Protein AF-A0A2N2PQG3-F1 (afdb_monomer)

Sequence (450 aa):
YDSWSNRPPNAFVYGLLNIQVPHCAPAGGCTLGCGSPSANASTGILNSGAGPTVAHEIGHNLGRKHAPCSVPDPDPNWPSTTNPGAIIGEVGVNVVAGITYAPTTTFDTMSYCDAWSSPYTYNGMMNRLPGSAPPEMQVVPAQGATAPHLMASGRARDGQIELPRPFWIDKRPEGSHNQPGEGPYSLELQNASGTALFVRRFDSQGPNQGPDHVQDRFREVVPFPSGTVRIVFRYQGKIVRVVPISPHAPTVTVLSPNGGETWDTSGPYTITWQAADADGDPLVARVLYSADGGKTWEPLAVNLQSDHLQVNASDLPGSNNALVQVRVSDGVNTTADVSDAPFRVARKAALVFLLAPAERTHLLPGQSVFLQGLATDPEDGPLSGEALAWSSDVDGPLGEGTDVAVESLTPGPHRITLRATDGDGMVGSASVNIFVGYRVYLPLVLRNYP

Secondary structure (DSSP, 8-state):
----TT--TT--EEEEEETTS--B-TTS-B--EEEETTTTEEEEEESTTHHHHHHHHHHHHTTPPPPSSS-SS--TT--TTTSGGGB-SS-EEETTTTEEE-TTTSBBTTSTT--B--HHHHHHHHHHSS-----------S-S-EEEEEEEEEEEETTEEE--S--EEEEEETTTT-----SSEEEEEE-TT--EEEEEEE-S--S---TTS-TTEEEEEEE--TT--EEEEEETTEEEEEEEPPSSPPEEEEEES-SS-EE-SS-EEEEEEEEE-SS-PPPEEEEEEESSSSSS-EEEEEEE-SSEEEEEGGGS--EEEEEEEEEEESSS-EEEEE-SS-EEE---PPEEEEEESPTTEEE-TT--EEEEEEEEETTTEEE-GGGEEEEETTTEEEEESSEEEES---SEEEEEEEEEE-TTS-EEEEEEEEEES-------------

Solvent-accessible surface area (backbone atoms only — not comparable to full-atom values): 24634 Å² total; per-residue (Å²): 132,89,82,44,88,80,65,56,97,83,59,73,45,71,52,70,40,61,70,86,54,91,47,55,52,99,88,69,59,68,62,62,50,52,42,31,46,92,70,20,28,20,27,9,38,57,56,101,68,25,66,66,44,31,54,25,13,46,35,18,19,30,65,44,58,34,28,53,24,95,53,95,71,45,36,89,80,53,57,52,88,70,21,56,66,16,21,19,53,49,60,43,74,40,82,90,78,75,47,76,39,56,26,83,78,31,21,14,30,45,16,80,63,51,70,40,72,14,62,71,55,47,51,48,32,55,71,59,42,83,71,81,59,73,75,73,67,74,72,65,70,96,78,67,64,66,36,50,23,40,38,44,49,34,35,34,47,100,69,39,66,47,65,94,51,65,28,43,52,44,78,40,60,56,83,51,60,65,66,52,64,54,56,60,30,32,47,27,35,16,30,90,90,64,52,67,79,43,61,35,28,35,41,31,60,43,99,72,68,55,97,82,53,79,65,17,40,33,76,47,61,32,65,49,66,89,68,54,40,30,43,38,32,26,37,78,85,41,81,51,41,75,44,79,42,71,93,56,63,37,48,57,42,54,66,30,68,33,46,72,48,75,42,53,50,54,50,86,44,66,39,33,40,50,71,52,45,88,85,68,52,70,59,34,30,32,37,30,40,14,51,68,63,66,80,53,76,46,79,77,45,73,80,36,80,62,56,62,46,82,45,50,37,66,83,43,44,32,18,80,34,19,36,39,35,46,33,39,20,47,43,45,41,49,33,68,26,56,26,82,35,46,22,30,33,37,68,67,53,23,50,48,45,79,61,28,67,56,73,68,39,76,36,50,68,68,44,61,49,62,37,30,39,49,34,36,27,77,70,76,40,77,57,59,46,86,33,22,40,34,33,31,80,80,76,38,79,60,48,54,33,45,62,35,78,36,68,54,60,74,73,39,78,38,48,39,32,46,38,33,44,45,98,85,69,37,66,13,64,37,74,33,42,33,35,24,45,80,89,78,80,74,78,84,76,79,76,80,74,133

pLDDT: mean 80.76, std 17.23, range [25.73, 98.69]

Mean predicted aligned error: 15.03 Å

Structure (mmCIF, N/CA/C/O backbone):
data_AF-A0A2N2PQG3-F1
#
_entry.id   AF-A0A2N2PQG3-F1
#
loop_
_atom_site.group_PDB
_atom_site.id
_atom_site.type_symbol
_atom_site.label_atom_id
_atom_site.label_alt_id
_atom_site.label_comp_id
_atom_site.label_asym_id
_atom_site.label_entity_id
_atom_site.label_seq_id
_atom_site.pdbx_PDB_ins_code
_atom_site.Cartn_x
_atom_site.Cartn_y
_atom_site.Cartn_z
_atom_site.occupancy
_atom_site.B_iso_or_equiv
_atom_site.auth_seq_id
_atom_site.auth_comp_id
_atom_site.auth_asym_id
_atom_site.auth_atom_id
_atom_site.pdbx_PDB_model_num
ATOM 1 N N . TYR A 1 1 ? -18.777 26.879 -6.345 1.00 33.44 1 TYR A N 1
ATOM 2 C CA . TYR A 1 1 ? -18.291 27.770 -5.276 1.00 33.44 1 TYR A CA 1
ATOM 3 C C . TYR A 1 1 ? -18.043 26.916 -4.053 1.00 33.44 1 TYR A C 1
ATOM 5 O O . TYR A 1 1 ? -18.982 26.318 -3.548 1.00 33.44 1 TYR A O 1
ATOM 13 N N . ASP A 1 2 ? -16.774 26.775 -3.681 1.00 39.38 2 ASP A N 1
ATOM 14 C CA . ASP A 1 2 ? -16.331 26.028 -2.505 1.00 39.38 2 ASP A CA 1
ATOM 15 C C . ASP A 1 2 ? -16.809 26.770 -1.242 1.00 39.38 2 ASP A C 1
ATOM 17 O O . ASP A 1 2 ? -16.426 27.917 -1.021 1.00 39.38 2 ASP A O 1
ATOM 21 N N . SER A 1 3 ? -17.725 26.175 -0.472 1.00 42.53 3 SER A N 1
ATOM 22 C CA . SER A 1 3 ? -18.268 26.759 0.766 1.00 42.53 3 SER A CA 1
ATOM 23 C C . SER A 1 3 ? -17.443 26.386 2.002 1.00 42.53 3 SER A C 1
ATOM 25 O O . SER A 1 3 ? -17.907 26.555 3.130 1.00 42.53 3 SER A O 1
ATOM 27 N N . TRP A 1 4 ? -16.240 25.845 1.804 1.00 49.31 4 TRP A N 1
ATOM 28 C CA . TRP A 1 4 ? -15.358 25.397 2.868 1.00 49.31 4 TRP A CA 1
ATOM 29 C C . TRP A 1 4 ? -14.670 26.575 3.575 1.00 49.31 4 TRP A C 1
ATOM 31 O O . TRP A 1 4 ? -13.565 26.995 3.239 1.00 49.31 4 TRP A O 1
ATOM 41 N N . SER A 1 5 ? -15.332 27.118 4.595 1.00 43.84 5 SER A N 1
ATOM 42 C CA . SER A 1 5 ? -14.904 28.314 5.337 1.00 43.84 5 SER A CA 1
ATOM 43 C C . SER A 1 5 ? -13.644 28.134 6.201 1.00 43.84 5 SER A C 1
ATOM 45 O O . SER A 1 5 ? -13.050 29.133 6.594 1.00 43.84 5 SER A O 1
ATOM 47 N N . ASN A 1 6 ? -13.203 26.893 6.450 1.00 53.38 6 ASN A N 1
ATOM 48 C CA . ASN A 1 6 ? -12.044 26.547 7.294 1.00 53.38 6 ASN A CA 1
ATOM 49 C C . ASN A 1 6 ? -11.042 25.622 6.586 1.00 53.38 6 ASN A C 1
ATOM 51 O O . ASN A 1 6 ? -10.449 24.726 7.190 1.00 53.38 6 ASN A O 1
ATOM 55 N N . ARG A 1 7 ? -10.881 25.807 5.280 1.00 53.28 7 ARG A N 1
ATOM 56 C CA . ARG A 1 7 ? -9.956 25.026 4.471 1.00 53.28 7 ARG A CA 1
ATOM 57 C C . ARG A 1 7 ? -8.498 25.198 4.932 1.00 53.28 7 ARG A C 1
ATOM 59 O O . ARG A 1 7 ? -8.000 26.325 4.915 1.00 53.28 7 ARG A O 1
ATOM 66 N N . PRO A 1 8 ? -7.775 24.112 5.280 1.00 58.66 8 PRO A N 1
ATOM 67 C CA . PRO A 1 8 ? -6.342 24.187 5.531 1.00 58.66 8 PRO A CA 1
ATOM 68 C C . PRO A 1 8 ? -5.613 24.764 4.303 1.00 58.66 8 PRO A C 1
ATOM 70 O O . PRO A 1 8 ? -5.932 24.360 3.182 1.00 58.66 8 PRO A O 1
ATOM 73 N N . PRO A 1 9 ? -4.599 25.635 4.474 1.00 55.62 9 PRO A N 1
ATOM 74 C CA . PRO A 1 9 ? -3.929 26.321 3.360 1.00 55.62 9 PRO A CA 1
ATOM 75 C C . PRO A 1 9 ? -3.352 25.392 2.273 1.00 55.62 9 PRO A C 1
ATOM 77 O O . PRO A 1 9 ? -3.207 25.800 1.123 1.00 55.62 9 PRO A O 1
ATOM 80 N N . ASN A 1 10 ? -3.071 24.131 2.623 1.00 64.88 10 ASN A N 1
ATOM 81 C CA . ASN A 1 10 ? -2.474 23.116 1.747 1.00 64.88 10 ASN A CA 1
ATOM 82 C C . ASN A 1 10 ? -3.424 21.954 1.407 1.00 64.88 10 ASN A C 1
ATOM 84 O O . ASN A 1 10 ? -2.975 20.923 0.911 1.00 64.88 10 ASN A O 1
ATOM 88 N N . ALA A 1 11 ? -4.720 22.069 1.707 1.00 64.62 11 ALA A N 1
ATOM 89 C CA . ALA A 1 11 ? -5.675 21.025 1.358 1.00 64.62 11 ALA A CA 1
ATOM 90 C C . ALA A 1 11 ? -5.975 21.044 -0.145 1.00 64.62 11 ALA A C 1
ATOM 92 O O . ALA A 1 11 ? -6.129 22.125 -0.721 1.00 64.62 11 ALA A O 1
ATOM 93 N N . PHE A 1 12 ? -6.130 19.861 -0.743 1.00 73.88 12 PHE A N 1
ATOM 94 C CA . PHE A 1 12 ? -6.612 19.641 -2.109 1.00 73.88 12 PHE A CA 1
ATOM 95 C C . PHE A 1 12 ? -7.944 18.890 -2.060 1.00 73.88 12 PHE A C 1
ATOM 97 O O . PHE A 1 12 ? -8.078 17.920 -1.316 1.00 73.88 12 PHE A O 1
ATOM 104 N N . VAL A 1 13 ? -8.925 19.331 -2.846 1.00 70.56 13 VAL A N 1
ATOM 105 C CA . VAL A 1 13 ? -10.275 18.747 -2.901 1.00 70.56 13 VAL A CA 1
ATOM 106 C C . VAL A 1 13 ? -10.521 18.209 -4.294 1.00 70.56 13 VAL A C 1
ATOM 108 O O . VAL A 1 13 ? -10.354 18.923 -5.275 1.00 70.56 13 VAL A O 1
ATOM 111 N N . TYR A 1 14 ? -10.940 16.960 -4.403 1.00 77.31 14 TYR A N 1
ATOM 112 C CA . TYR A 1 14 ? -11.394 16.383 -5.661 1.00 77.31 14 TYR A CA 1
ATOM 113 C C . TYR A 1 14 ? -12.663 15.573 -5.414 1.00 77.31 14 TYR A C 1
ATOM 115 O O . TYR A 1 14 ? -12.855 15.029 -4.324 1.00 77.31 14 TYR A O 1
ATOM 123 N N . GLY A 1 15 ? -13.554 15.511 -6.398 1.00 65.62 15 GLY A N 1
ATOM 124 C CA . GLY A 1 15 ? -14.842 14.849 -6.217 1.00 65.62 15 GLY A CA 1
ATOM 125 C C . GLY A 1 15 ? -15.585 14.566 -7.513 1.00 65.62 15 GLY A C 1
ATOM 126 O O . GLY A 1 15 ? -15.191 15.003 -8.591 1.00 65.62 15 GLY A O 1
ATOM 127 N N . LEU A 1 16 ? -16.689 13.836 -7.397 1.00 68.38 16 LEU A N 1
ATOM 128 C CA . LEU A 1 16 ? -17.549 13.457 -8.513 1.00 68.38 16 LEU A CA 1
ATOM 129 C C . LEU A 1 16 ? -18.920 14.135 -8.370 1.00 68.38 16 LEU A C 1
ATOM 131 O O . LEU A 1 16 ? -19.563 13.980 -7.336 1.00 68.38 16 LEU A O 1
ATOM 135 N N . LEU A 1 17 ? -19.376 14.852 -9.399 1.00 61.16 17 LEU A N 1
ATOM 136 C CA . LEU A 1 17 ? -20.702 15.476 -9.465 1.00 61.16 17 LEU A CA 1
ATOM 137 C C . LEU A 1 17 ? -21.733 14.508 -10.046 1.00 61.16 17 LEU A C 1
ATOM 139 O O . LEU A 1 17 ? -21.500 13.874 -11.070 1.00 61.16 17 LEU A O 1
ATOM 143 N N . ASN A 1 18 ? -22.914 14.423 -9.439 1.00 62.19 18 ASN A N 1
ATOM 144 C CA . ASN A 1 18 ? -24.020 13.638 -9.990 1.00 62.19 18 ASN A CA 1
ATOM 145 C C . ASN A 1 18 ? -24.462 14.204 -11.358 1.00 62.19 18 ASN A C 1
ATOM 147 O O . ASN A 1 18 ? -24.644 15.411 -11.499 1.00 62.19 18 ASN A O 1
ATOM 151 N N . ILE A 1 19 ? -24.700 13.335 -12.348 1.00 61.09 19 ILE A N 1
ATOM 152 C CA . ILE A 1 19 ? -25.157 13.710 -13.700 1.00 61.09 19 ILE A CA 1
ATOM 153 C C . ILE A 1 19 ? -26.480 14.498 -13.723 1.00 61.09 19 ILE A C 1
ATOM 155 O O . ILE A 1 19 ? -26.778 15.189 -14.695 1.00 61.09 19 ILE A O 1
ATOM 159 N N . GLN A 1 20 ? -27.271 14.417 -12.650 1.00 60.69 20 GLN A N 1
ATOM 160 C CA . GLN A 1 20 ? -28.513 15.175 -12.474 1.00 60.69 20 GLN A CA 1
ATOM 161 C C . GLN A 1 20 ? -28.288 16.648 -12.094 1.00 60.69 20 GLN A C 1
ATOM 163 O O . GLN A 1 20 ? -29.236 17.433 -12.124 1.00 60.69 20 GLN A O 1
ATOM 168 N N . VAL A 1 21 ? -27.059 17.043 -11.743 1.00 60.69 21 VAL A N 1
ATOM 169 C CA . VAL A 1 21 ? -26.709 18.447 -11.498 1.00 60.69 21 VAL A CA 1
ATOM 170 C C . VAL A 1 21 ? -26.675 19.185 -12.842 1.00 60.69 21 VAL A C 1
ATOM 172 O O . VAL A 1 21 ? -25.997 18.720 -13.762 1.00 60.69 21 VAL A O 1
ATOM 175 N N . PRO A 1 22 ? -27.375 20.326 -12.996 1.00 60.97 22 PRO A N 1
ATOM 176 C CA . PRO A 1 22 ? -27.310 21.125 -14.215 1.00 60.97 22 PRO A CA 1
ATOM 177 C C . PRO A 1 22 ? -25.872 21.581 -14.489 1.00 60.97 22 PRO A C 1
ATOM 179 O O . PRO A 1 22 ? -25.323 22.412 -13.773 1.00 60.97 22 PRO A O 1
ATOM 182 N N . HIS A 1 23 ? -25.265 21.018 -15.530 1.00 60.03 23 HIS A N 1
ATOM 183 C CA . HIS A 1 23 ? -23.869 21.245 -15.926 1.00 60.03 23 HIS A CA 1
ATOM 184 C C . HIS A 1 23 ? -23.759 21.750 -17.371 1.00 60.03 23 HIS A C 1
ATOM 186 O O . HIS A 1 23 ? -22.666 21.875 -17.917 1.00 60.03 23 HIS A O 1
ATOM 192 N N . CYS A 1 24 ? -24.905 22.039 -17.991 1.00 57.28 24 CYS A N 1
ATOM 193 C CA . CYS A 1 24 ? -25.011 22.582 -19.333 1.00 57.28 24 CYS A CA 1
ATOM 194 C C . CYS A 1 24 ? -25.535 24.015 -19.267 1.00 57.28 24 CYS A C 1
ATOM 196 O O . CYS A 1 24 ? -26.550 24.283 -18.619 1.00 57.28 24 CYS A O 1
ATOM 198 N N . ALA A 1 25 ? -24.859 24.939 -19.947 1.00 53.06 25 ALA A N 1
ATOM 199 C CA . ALA A 1 25 ? -25.333 26.311 -20.058 1.00 53.06 25 ALA A CA 1
ATOM 200 C C . ALA A 1 25 ? -26.521 26.397 -21.046 1.00 53.06 25 ALA A C 1
ATOM 202 O O . ALA A 1 25 ? -26.503 25.716 -22.075 1.00 53.06 25 ALA A O 1
ATOM 203 N N . PRO A 1 26 ? -27.518 27.280 -20.818 1.00 44.78 26 PRO A N 1
ATOM 204 C CA . PRO A 1 26 ? -28.668 27.454 -21.718 1.00 44.78 26 PRO A CA 1
ATOM 205 C C . PRO A 1 26 ? -28.309 27.849 -23.162 1.00 44.78 26 PRO A C 1
ATOM 207 O O . PRO A 1 26 ? -29.132 27.689 -24.057 1.00 44.78 26 PRO A O 1
ATOM 210 N N . ALA A 1 27 ? -27.096 28.366 -23.390 1.00 45.19 27 ALA A N 1
ATOM 211 C CA . ALA A 1 27 ? -26.601 28.839 -24.685 1.00 45.19 27 ALA A CA 1
ATOM 212 C C . ALA A 1 27 ? -25.479 27.965 -25.291 1.00 45.19 27 ALA A C 1
ATOM 214 O O . ALA A 1 27 ? -24.811 28.398 -26.226 1.00 45.19 27 ALA A O 1
ATOM 215 N N . GLY A 1 28 ? -25.309 26.727 -24.810 1.00 47.72 28 GLY A N 1
ATOM 216 C CA . GLY A 1 28 ? -24.488 25.706 -25.468 1.00 47.72 28 GLY A CA 1
ATOM 217 C C . GLY A 1 28 ? -23.206 25.343 -24.717 1.00 47.72 28 GLY A C 1
ATOM 218 O O . GLY A 1 28 ? -22.368 26.194 -24.439 1.00 47.72 28 GLY A O 1
ATOM 219 N N . GLY A 1 29 ? -23.067 24.045 -24.438 1.00 54.94 29 GLY A N 1
ATOM 220 C CA . GLY A 1 29 ? -21.903 23.421 -23.808 1.00 54.94 29 GLY A CA 1
ATOM 221 C C . GLY A 1 29 ? -22.239 22.800 -22.454 1.00 54.94 29 GLY A C 1
ATOM 222 O O . GLY A 1 29 ? -22.771 23.478 -21.576 1.00 54.94 29 GLY A O 1
ATOM 223 N N . CYS A 1 30 ? -21.936 21.509 -22.305 1.00 58.53 30 CYS A N 1
ATOM 224 C CA . CYS A 1 30 ? -21.989 20.775 -21.043 1.00 58.53 30 CYS A CA 1
ATOM 225 C C . CYS A 1 30 ? -20.559 20.596 -20.523 1.00 58.53 30 CYS A C 1
ATOM 227 O O . CYS A 1 30 ? -19.713 20.059 -21.235 1.00 58.53 30 CYS A O 1
ATOM 229 N N . THR A 1 31 ? -20.283 21.050 -19.304 1.00 61.00 31 THR A N 1
ATOM 230 C CA . THR A 1 31 ? -18.969 20.923 -18.666 1.00 61.00 31 THR A CA 1
ATOM 231 C C . THR A 1 31 ? -18.864 19.552 -18.002 1.00 61.00 31 THR A C 1
ATOM 233 O O . THR A 1 31 ? -19.620 19.268 -17.079 1.00 61.00 31 THR A O 1
ATOM 236 N N . LEU A 1 32 ? -17.955 18.692 -18.478 1.00 68.00 32 LEU A N 1
ATOM 237 C CA . LEU A 1 32 ? -17.770 17.324 -17.962 1.00 68.00 32 LEU A CA 1
ATOM 238 C C . LEU A 1 32 ? -16.935 17.268 -16.672 1.00 68.00 32 LEU A C 1
ATOM 240 O O . LEU A 1 32 ? -17.039 16.302 -15.916 1.00 68.00 32 LEU A O 1
ATOM 244 N N . GLY A 1 33 ? -16.149 18.311 -16.412 1.00 70.25 33 GLY A N 1
ATOM 245 C CA . GLY A 1 33 ? -15.312 18.470 -15.234 1.00 70.25 33 GLY A CA 1
ATOM 246 C C . GLY A 1 33 ? -14.785 19.900 -15.103 1.00 70.25 33 GLY A C 1
ATOM 247 O O . GLY A 1 33 ? -14.917 20.704 -16.024 1.00 70.25 33 GLY A O 1
ATOM 248 N N . CYS A 1 34 ? -14.293 20.252 -13.918 1.00 68.00 34 CYS A N 1
ATOM 249 C CA . CYS A 1 34 ? -13.652 21.533 -13.654 1.00 68.00 34 CYS A CA 1
ATOM 250 C C . CYS A 1 34 ? -12.648 21.411 -12.506 1.00 68.00 34 CYS A C 1
ATOM 252 O O . CYS A 1 34 ? -13.004 20.977 -11.409 1.00 68.00 34 CYS A O 1
ATOM 254 N N . GLY A 1 35 ? -11.429 21.891 -12.724 1.00 69.94 35 GLY A N 1
ATOM 255 C CA . GLY A 1 35 ? -10.359 21.968 -11.745 1.00 69.94 35 GLY A CA 1
ATOM 256 C C . GLY A 1 35 ? -9.758 23.364 -11.672 1.00 69.94 35 GLY A C 1
ATOM 257 O O . GLY A 1 35 ? -9.657 24.085 -12.661 1.00 69.94 35 GLY A O 1
ATOM 258 N N . SER A 1 36 ? -9.389 23.779 -10.466 1.00 69.19 36 SER A N 1
ATOM 259 C CA . SER A 1 36 ? -8.828 25.093 -10.190 1.00 69.19 36 SER A CA 1
ATOM 260 C C . SER A 1 36 ? -7.666 24.979 -9.205 1.00 69.19 36 SER A C 1
ATOM 262 O O . SER A 1 36 ? -7.881 24.582 -8.055 1.00 69.19 36 SER A O 1
ATOM 264 N N . PRO A 1 37 ? -6.450 25.384 -9.611 1.00 64.81 37 PRO A N 1
ATOM 265 C CA . PRO A 1 37 ? -5.281 25.364 -8.739 1.00 64.81 37 PRO A CA 1
ATOM 266 C C . PRO A 1 37 ? -5.290 26.481 -7.696 1.00 64.81 37 PRO A C 1
ATOM 268 O O . PRO A 1 37 ? -4.716 26.323 -6.625 1.00 64.81 37 PRO A O 1
ATOM 271 N N . SER A 1 38 ? -5.947 27.613 -7.969 1.00 65.12 38 SER A N 1
ATOM 272 C CA . SER A 1 38 ? -6.108 28.690 -6.981 1.00 65.12 38 SER A CA 1
ATOM 273 C C . SER A 1 38 ? -7.117 28.320 -5.900 1.00 65.12 38 SER A C 1
ATOM 275 O O . SER A 1 38 ? -6.987 28.746 -4.755 1.00 65.12 38 SER A O 1
ATOM 277 N N . ALA A 1 39 ? -8.098 27.494 -6.259 1.00 63.19 39 ALA A N 1
ATOM 278 C CA . ALA A 1 39 ? -9.032 26.917 -5.316 1.00 63.19 39 ALA A CA 1
ATOM 279 C C . ALA A 1 39 ? -8.552 25.569 -4.774 1.00 63.19 39 ALA A C 1
ATOM 281 O O . ALA A 1 39 ? -9.274 25.006 -3.969 1.00 63.19 39 ALA A O 1
ATOM 282 N N . ASN A 1 40 ? -7.414 25.009 -5.217 1.00 69.50 40 ASN A N 1
ATOM 283 C CA . ASN A 1 40 ? -7.002 23.626 -4.934 1.00 69.50 40 ASN A CA 1
ATOM 284 C C . ASN A 1 40 ? -8.200 22.637 -5.015 1.00 69.50 40 ASN A C 1
ATOM 286 O O . ASN A 1 40 ? -8.341 21.724 -4.197 1.00 69.50 40 ASN A O 1
ATOM 290 N N . ALA A 1 41 ? -9.123 22.826 -5.953 1.00 72.44 41 ALA A N 1
ATOM 291 C CA . ALA A 1 41 ? -10.358 22.052 -6.021 1.00 72.44 41 ALA A CA 1
ATOM 292 C C . ALA A 1 41 ? -10.580 21.519 -7.430 1.00 72.44 41 ALA A C 1
ATOM 294 O O . ALA A 1 41 ? -10.287 22.208 -8.399 1.00 72.44 41 ALA A O 1
ATOM 295 N N . SER A 1 42 ? -11.125 20.314 -7.547 1.00 77.94 42 SER A N 1
ATOM 296 C CA . SER A 1 42 ? -11.494 19.710 -8.826 1.00 77.94 42 SER A CA 1
ATOM 297 C C . SER A 1 42 ? -12.721 18.842 -8.731 1.00 77.94 42 SER A C 1
ATOM 299 O O . SER A 1 42 ? -13.055 18.318 -7.669 1.00 77.94 42 SER A O 1
ATOM 301 N N . THR A 1 43 ? -13.389 18.662 -9.859 1.00 69.56 43 THR A N 1
ATOM 302 C CA . THR A 1 43 ? -14.495 17.730 -9.944 1.00 69.56 43 THR A CA 1
ATOM 303 C C . THR A 1 43 ? -14.757 17.245 -11.359 1.00 69.56 43 THR A C 1
ATOM 305 O O . THR A 1 43 ? -14.538 17.998 -12.294 1.00 69.56 43 THR A O 1
ATOM 308 N N . GLY A 1 44 ? -15.262 16.021 -11.517 1.00 73.62 44 GLY A N 1
ATOM 309 C CA . GLY A 1 44 ? -15.775 15.490 -12.787 1.00 73.62 44 GLY A CA 1
ATOM 310 C C . GLY A 1 44 ? -17.179 14.907 -12.628 1.00 73.62 44 GLY A C 1
ATOM 311 O O . GLY A 1 44 ? -17.603 14.614 -11.515 1.00 73.62 44 GLY A O 1
ATOM 312 N N . ILE A 1 45 ? -17.928 14.731 -13.713 1.00 67.12 45 ILE A N 1
ATOM 313 C CA . ILE A 1 45 ? -19.275 14.140 -13.662 1.00 67.12 45 ILE A CA 1
ATOM 314 C C . ILE A 1 45 ? -19.200 12.623 -13.468 1.00 67.12 45 ILE A C 1
ATOM 316 O O . ILE A 1 45 ? -18.481 11.923 -14.172 1.00 67.12 45 ILE A O 1
ATOM 320 N N . LEU A 1 46 ? -20.018 12.099 -12.559 1.00 66.75 46 LEU A N 1
ATOM 321 C CA . LEU A 1 46 ? -20.213 10.678 -12.298 1.00 66.75 46 LEU A CA 1
ATOM 322 C C . LEU A 1 46 ? -20.991 10.007 -13.442 1.00 66.75 46 LEU A C 1
ATOM 324 O O . LEU A 1 46 ? -22.223 9.994 -13.460 1.00 66.75 46 LEU A O 1
ATOM 328 N N . ASN A 1 47 ? -20.260 9.428 -14.392 1.00 62.91 47 ASN A N 1
ATOM 329 C CA . ASN A 1 47 ? -20.764 8.596 -15.485 1.00 62.91 47 ASN A CA 1
ATOM 330 C C . ASN A 1 47 ? -19.757 7.471 -15.831 1.00 62.91 47 ASN A C 1
ATOM 332 O O . ASN A 1 47 ? -18.704 7.351 -15.205 1.00 62.91 47 ASN A O 1
ATOM 336 N N . SER A 1 48 ? -20.059 6.632 -16.828 1.00 44.34 48 SER A N 1
ATOM 337 C CA . SER A 1 48 ? -19.201 5.501 -17.232 1.00 44.34 48 SER A CA 1
ATOM 338 C C . SER A 1 48 ? -17.838 5.899 -17.825 1.00 44.34 48 SER A C 1
ATOM 340 O O . SER A 1 48 ? -16.994 5.030 -18.015 1.00 44.34 48 SER A O 1
ATOM 342 N N . GLY A 1 49 ? -17.614 7.183 -18.114 1.00 58.69 49 GLY A N 1
ATOM 343 C CA . GLY A 1 49 ? -16.351 7.757 -18.587 1.00 58.69 49 GLY A CA 1
ATOM 344 C C . GLY A 1 49 ? -15.694 8.711 -17.583 1.00 58.69 49 GLY A C 1
ATOM 345 O O . GLY A 1 49 ? -14.787 9.444 -17.957 1.00 58.69 49 GLY A O 1
ATOM 346 N N . ALA A 1 50 ? -16.133 8.722 -16.318 1.00 60.75 50 ALA A N 1
ATOM 347 C CA . ALA A 1 50 ? -15.702 9.710 -15.326 1.00 60.75 50 ALA A CA 1
ATOM 348 C C . ALA A 1 50 ? -14.216 9.625 -14.948 1.00 60.75 50 ALA A C 1
ATOM 350 O O . ALA A 1 50 ? -13.650 10.614 -14.499 1.00 60.75 50 ALA A O 1
ATOM 351 N N . GLY A 1 51 ? -13.592 8.451 -15.090 1.00 66.38 51 GLY A N 1
ATOM 352 C CA . GLY A 1 51 ? -12.213 8.206 -14.651 1.00 66.38 51 GLY A CA 1
ATOM 353 C C . GLY A 1 51 ? -11.194 9.157 -15.294 1.00 66.38 51 GLY A C 1
ATOM 354 O O . GLY A 1 51 ? -10.567 9.921 -14.561 1.00 66.38 51 GLY A O 1
ATOM 355 N N . PRO A 1 52 ? -11.054 9.154 -16.635 1.00 73.38 52 PRO A N 1
ATOM 356 C CA . PRO A 1 52 ? -10.155 10.062 -17.350 1.00 73.38 52 PRO A CA 1
ATOM 357 C C . PRO A 1 52 ? -10.436 11.540 -17.064 1.00 73.38 52 PRO A C 1
ATOM 359 O O . PRO A 1 52 ? -9.519 12.279 -16.729 1.00 73.38 52 PRO A O 1
ATOM 362 N N . THR A 1 53 ? -11.708 11.952 -17.084 1.00 75.94 53 THR A N 1
ATOM 363 C CA . THR A 1 53 ? -12.087 13.341 -16.796 1.00 75.94 53 THR A CA 1
ATOM 364 C C . THR A 1 53 ? -11.719 13.743 -15.371 1.00 75.94 53 THR A C 1
ATOM 366 O O . THR A 1 53 ? -11.106 14.776 -15.169 1.00 75.94 53 THR A O 1
ATOM 369 N N . VAL A 1 54 ? -12.007 12.932 -14.351 1.00 79.19 54 VAL A N 1
ATOM 370 C CA . VAL A 1 54 ? -11.602 13.269 -12.974 1.00 79.19 54 VAL A CA 1
ATOM 371 C C . VAL A 1 54 ? -10.087 13.325 -12.824 1.00 79.19 54 VAL A C 1
ATOM 373 O O . VAL A 1 54 ? -9.591 14.199 -12.116 1.00 79.19 54 VAL A O 1
ATOM 376 N N . ALA A 1 55 ? -9.349 12.426 -13.476 1.00 82.38 55 ALA A N 1
ATOM 377 C CA . ALA A 1 55 ? -7.890 12.457 -13.458 1.00 82.38 55 ALA A CA 1
ATOM 378 C C . ALA A 1 55 ? -7.342 13.762 -14.071 1.00 82.38 55 ALA A C 1
ATOM 380 O O . ALA A 1 55 ? -6.457 14.380 -13.479 1.00 82.38 55 ALA A O 1
ATOM 381 N N . HIS A 1 56 ? -7.929 14.218 -15.182 1.00 85.19 56 HIS A N 1
ATOM 382 C CA . HIS A 1 56 ? -7.636 15.504 -15.822 1.00 85.19 56 HIS A CA 1
ATOM 383 C C . HIS A 1 56 ? -7.870 16.676 -14.861 1.00 85.19 56 HIS A C 1
ATOM 385 O O . HIS A 1 56 ? -6.993 17.504 -14.613 1.00 85.19 56 HIS A O 1
ATOM 391 N N . GLU A 1 57 ? -9.031 16.714 -14.211 1.00 85.56 57 GLU A N 1
ATOM 392 C CA . GLU A 1 57 ? -9.364 17.816 -13.307 1.00 85.56 57 GLU A CA 1
ATOM 393 C C . GLU A 1 57 ? -8.515 17.802 -12.028 1.00 85.56 57 GLU A C 1
ATOM 395 O O . GLU A 1 57 ? -8.157 18.864 -11.509 1.00 85.56 57 GLU A O 1
ATOM 400 N N . ILE A 1 58 ? -8.120 16.622 -11.534 1.00 87.38 58 ILE A N 1
ATOM 401 C CA . ILE A 1 58 ? -7.145 16.494 -10.440 1.00 87.38 58 ILE A CA 1
ATOM 402 C C . ILE A 1 58 ? -5.800 17.109 -10.837 1.00 87.38 58 ILE A C 1
ATOM 404 O O . ILE A 1 58 ? -5.157 17.751 -10.004 1.00 87.38 58 ILE A O 1
ATOM 408 N N . GLY A 1 59 ? -5.374 16.990 -12.092 1.00 87.88 59 GLY A N 1
ATOM 409 C CA . GLY A 1 59 ? -4.172 17.681 -12.535 1.00 87.88 59 GLY A CA 1
ATOM 410 C C . GLY A 1 59 ? -4.327 19.203 -12.481 1.00 87.88 59 GLY A C 1
ATOM 411 O O . GLY A 1 59 ? -3.449 19.878 -11.942 1.00 87.88 59 GLY A O 1
ATOM 412 N N . HIS A 1 60 ? -5.464 19.767 -12.898 1.00 83.12 60 HIS A N 1
ATOM 413 C CA . HIS A 1 60 ? -5.728 21.203 -12.718 1.00 83.12 60 HIS A CA 1
ATOM 414 C C . HIS A 1 60 ? -5.708 21.639 -11.255 1.00 83.12 60 HIS A C 1
ATOM 416 O O . HIS A 1 60 ? -5.123 22.667 -10.917 1.00 83.12 60 HIS A O 1
ATOM 422 N N . ASN A 1 61 ? -6.298 20.840 -10.373 1.00 85.88 61 ASN A N 1
ATOM 423 C CA . ASN A 1 61 ? -6.249 21.049 -8.931 1.00 85.88 61 ASN A CA 1
ATOM 424 C C . ASN A 1 61 ? -4.807 21.093 -8.398 1.00 85.88 61 ASN A C 1
ATOM 426 O O . ASN A 1 61 ? -4.435 21.976 -7.623 1.00 85.88 61 ASN A O 1
ATOM 430 N N . LEU A 1 62 ? -3.968 20.188 -8.889 1.00 86.81 62 LEU A N 1
ATOM 431 C CA . LEU A 1 62 ? -2.556 20.078 -8.544 1.00 86.81 62 LEU A CA 1
ATOM 432 C C . LEU A 1 62 ? -1.655 20.988 -9.398 1.00 86.81 62 LEU A C 1
ATOM 434 O O . LEU A 1 62 ? -0.460 20.739 -9.537 1.00 86.81 62 LEU A O 1
ATOM 438 N N . GLY A 1 63 ? -2.188 22.095 -9.923 1.00 83.81 63 GLY A N 1
ATOM 439 C CA . GLY A 1 63 ? -1.365 23.143 -10.531 1.00 83.81 63 GLY A CA 1
ATOM 440 C C . GLY A 1 63 ? -1.006 22.923 -11.994 1.00 83.81 63 GLY A C 1
ATOM 441 O O . GLY A 1 63 ? -0.192 23.679 -12.523 1.00 83.81 63 GLY A O 1
ATOM 442 N N . ARG A 1 64 ? -1.576 21.917 -12.662 1.00 90.19 64 ARG A N 1
ATOM 443 C CA . ARG A 1 64 ? -1.302 21.644 -14.075 1.00 90.19 64 ARG A CA 1
ATOM 444 C C . ARG A 1 64 ? -2.216 22.471 -14.973 1.00 90.19 64 ARG A C 1
ATOM 446 O O . ARG A 1 64 ? -3.385 22.689 -14.666 1.00 90.19 64 ARG A O 1
ATOM 453 N N . LYS A 1 65 ? -1.687 22.952 -16.092 1.00 87.56 65 LYS A N 1
ATOM 454 C CA . LYS A 1 65 ? -2.479 23.561 -17.168 1.00 87.56 65 LYS A CA 1
ATOM 455 C C . LYS A 1 65 ? -2.622 22.564 -18.315 1.00 87.56 65 LYS A C 1
ATOM 457 O O . LYS A 1 65 ? -1.956 21.532 -18.321 1.00 87.56 65 LYS A O 1
ATOM 462 N N . HIS A 1 66 ? -3.502 22.878 -19.260 1.00 90.31 66 HIS A N 1
ATOM 463 C CA . HIS A 1 66 ? -3.803 21.979 -20.362 1.00 90.31 66 HIS A CA 1
ATOM 464 C C . HIS A 1 66 ? -2.576 21.696 -21.229 1.00 90.31 66 HIS A C 1
ATOM 466 O O . HIS A 1 66 ? -1.902 22.615 -21.685 1.00 90.31 66 HIS A O 1
ATOM 472 N N . ALA A 1 67 ? -2.316 20.436 -21.528 1.00 91.12 67 ALA A N 1
ATOM 473 C CA . ALA A 1 67 ? -1.328 20.062 -22.522 1.00 91.12 67 ALA A CA 1
ATOM 474 C C . ALA A 1 67 ? -1.850 20.388 -23.945 1.00 91.12 67 ALA A C 1
ATOM 476 O O . ALA A 1 67 ? -3.056 20.299 -24.189 1.00 91.12 67 ALA A O 1
ATOM 477 N N . PRO A 1 68 ? -0.987 20.764 -24.910 1.00 89.31 68 PRO A N 1
ATOM 478 C CA . PRO A 1 68 ? -1.367 21.335 -26.207 1.00 89.31 68 PRO A CA 1
ATOM 479 C C . PRO A 1 68 ? -1.907 20.308 -27.224 1.00 89.31 68 PRO A C 1
ATOM 481 O O . PRO A 1 68 ? -1.330 20.130 -28.296 1.00 89.31 68 PRO A O 1
ATOM 484 N N . CYS A 1 69 ? -3.031 19.651 -26.919 1.00 88.25 69 CYS A N 1
ATOM 485 C CA . CYS A 1 69 ? -3.812 18.858 -27.876 1.00 88.25 69 CYS A CA 1
ATOM 486 C C . CYS A 1 69 ? -5.285 19.243 -27.791 1.00 88.25 69 CYS A C 1
ATOM 488 O O . CYS A 1 69 ? -5.946 18.995 -26.785 1.00 88.25 69 CYS A O 1
ATOM 490 N N . SER A 1 70 ? -5.779 19.863 -28.867 1.00 82.88 70 SER A N 1
ATOM 491 C CA . SER A 1 70 ? -7.174 20.301 -29.026 1.00 82.88 70 SER A CA 1
ATOM 492 C C . SER A 1 70 ? -7.686 21.261 -27.942 1.00 82.88 70 SER A C 1
ATOM 494 O O . SER A 1 70 ? -8.891 21.358 -27.727 1.00 82.88 70 SER A O 1
ATOM 496 N N . VAL A 1 71 ? -6.788 22.001 -27.288 1.00 78.62 71 VAL A N 1
ATOM 497 C CA . VAL A 1 71 ? -7.112 22.945 -26.206 1.00 78.62 71 VAL A CA 1
ATOM 498 C C . VAL A 1 71 ? -6.939 24.398 -26.673 1.00 78.62 71 VAL A C 1
ATOM 500 O O . VAL A 1 71 ? -6.019 24.680 -27.443 1.00 78.62 71 VAL A O 1
ATOM 503 N N . PRO A 1 72 ? -7.798 25.334 -26.231 1.00 71.31 72 PRO A N 1
ATOM 504 C CA . PRO A 1 72 ? -7.732 26.738 -26.646 1.00 71.31 72 PRO A CA 1
ATOM 505 C C . PRO A 1 72 ? -6.595 27.526 -25.975 1.00 71.31 72 PRO A C 1
ATOM 507 O O . PRO A 1 72 ? -6.009 28.389 -26.619 1.00 71.31 72 PRO A O 1
ATOM 510 N N . ASP A 1 73 ? -6.255 27.198 -24.724 1.00 77.94 73 ASP A N 1
ATOM 511 C CA . ASP A 1 73 ? -5.214 27.865 -23.928 1.00 77.94 73 ASP A CA 1
ATOM 512 C C . ASP A 1 73 ? -4.257 26.822 -23.315 1.00 77.94 73 ASP A C 1
ATOM 514 O O . ASP A 1 73 ? -4.453 26.390 -22.171 1.00 77.94 73 ASP A O 1
ATOM 518 N N . PRO A 1 74 ? -3.245 26.358 -24.071 1.00 86.69 74 PRO A N 1
ATOM 519 C CA . PRO A 1 74 ? -2.286 25.375 -23.577 1.00 86.69 74 PRO A CA 1
ATOM 520 C C . PRO A 1 74 ? -1.334 25.952 -22.517 1.00 86.69 74 PRO A C 1
ATOM 522 O O . PRO A 1 74 ? -1.089 27.159 -22.455 1.00 86.69 74 PRO A O 1
ATOM 525 N N . ASP A 1 75 ? -0.756 25.076 -21.693 1.00 87.25 75 ASP A N 1
ATOM 526 C CA . ASP A 1 75 ? 0.272 25.406 -20.712 1.00 87.25 75 ASP A CA 1
ATOM 527 C C . ASP A 1 75 ? 1.470 26.052 -21.430 1.00 87.25 75 ASP A C 1
ATOM 529 O O . ASP A 1 75 ? 2.136 25.384 -22.224 1.00 87.25 75 ASP A O 1
ATOM 533 N N . PRO A 1 76 ? 1.786 27.333 -21.164 1.00 84.31 76 PRO A N 1
ATOM 534 C CA . PRO A 1 76 ? 2.921 27.997 -21.800 1.00 84.31 76 PRO A CA 1
ATOM 535 C C . PRO A 1 76 ? 4.265 27.385 -21.392 1.00 84.31 76 PRO A C 1
ATOM 537 O O . PRO A 1 76 ? 5.257 27.585 -22.086 1.00 84.31 76 PRO A O 1
ATOM 540 N N . ASN A 1 77 ? 4.301 26.646 -20.278 1.00 85.44 77 ASN A N 1
ATOM 541 C CA . ASN A 1 77 ? 5.481 25.929 -19.811 1.00 85.44 77 ASN A CA 1
ATOM 542 C C . ASN A 1 77 ? 5.495 24.469 -20.274 1.00 85.44 77 ASN A C 1
ATOM 544 O O . ASN A 1 77 ? 6.378 23.721 -19.847 1.00 85.44 77 ASN A O 1
ATOM 548 N N . TRP A 1 78 ? 4.521 24.044 -21.092 1.00 86.62 78 TRP A N 1
ATOM 549 C CA . TRP A 1 78 ? 4.510 22.699 -21.644 1.00 86.62 78 TRP A CA 1
ATOM 550 C C . TRP A 1 78 ? 5.829 22.444 -22.376 1.00 86.62 78 TRP A C 1
ATOM 552 O O . TRP A 1 78 ? 6.228 23.272 -23.207 1.00 86.62 78 TRP A O 1
ATOM 562 N N . PRO A 1 79 ? 6.510 21.316 -22.119 1.00 83.38 79 PRO A N 1
ATOM 563 C CA . PRO A 1 79 ? 7.801 21.036 -22.717 1.00 83.38 79 PRO A CA 1
ATOM 564 C C . PRO A 1 79 ? 7.596 20.563 -24.160 1.00 83.38 79 PRO A C 1
ATOM 566 O O . PRO A 1 79 ? 7.791 19.405 -24.502 1.00 83.38 79 PRO A O 1
ATOM 569 N N . SER A 1 80 ? 7.168 21.476 -25.030 1.00 81.69 80 SER A N 1
ATOM 570 C CA . SER A 1 80 ? 6.805 21.211 -26.429 1.00 81.69 80 SER A CA 1
ATOM 571 C C . SER A 1 80 ? 7.934 20.585 -27.248 1.00 81.69 80 SER A C 1
ATOM 573 O O . SER A 1 80 ? 7.663 19.922 -28.245 1.00 81.69 80 SER A O 1
ATOM 575 N N . THR A 1 81 ? 9.180 20.744 -26.802 1.00 73.00 81 THR A N 1
ATOM 576 C CA . THR A 1 81 ? 10.363 20.112 -27.383 1.00 73.00 81 THR A CA 1
ATOM 577 C C . THR A 1 81 ? 10.415 18.602 -27.129 1.00 73.00 81 THR A C 1
ATOM 579 O O . THR A 1 81 ? 10.750 17.855 -28.042 1.00 73.00 81 THR A O 1
ATOM 582 N N . THR A 1 82 ? 10.083 18.142 -25.918 1.00 61.28 82 THR A N 1
ATOM 583 C CA . THR A 1 82 ? 10.105 16.713 -25.534 1.00 61.28 82 THR A CA 1
ATOM 584 C C . THR A 1 82 ? 8.733 16.052 -25.655 1.00 61.28 82 THR A C 1
ATOM 586 O O . THR A 1 82 ? 8.634 14.843 -25.834 1.00 61.28 82 THR A O 1
ATOM 589 N N . ASN A 1 83 ? 7.665 16.848 -25.619 1.00 82.62 83 ASN A N 1
ATOM 590 C CA . ASN A 1 83 ? 6.280 16.396 -25.605 1.00 82.62 83 ASN A CA 1
ATOM 591 C C . ASN A 1 83 ? 5.422 17.109 -26.682 1.00 82.62 83 ASN A C 1
ATOM 593 O O . ASN A 1 83 ? 4.377 17.682 -26.362 1.00 82.62 83 ASN A O 1
ATOM 597 N N . PRO A 1 84 ? 5.823 17.156 -27.965 1.00 85.69 84 PRO A N 1
ATOM 598 C CA . PRO A 1 84 ? 5.071 17.865 -29.004 1.00 85.69 84 PRO A CA 1
ATOM 599 C C . PRO A 1 84 ? 3.606 17.411 -29.090 1.00 85.69 84 PRO A C 1
ATOM 601 O O . PRO A 1 84 ? 3.309 16.222 -29.092 1.00 85.69 84 PRO A O 1
ATOM 604 N N . GLY A 1 85 ? 2.669 18.361 -29.176 1.00 83.06 85 GLY A N 1
ATOM 605 C CA . GLY A 1 85 ? 1.245 18.038 -29.344 1.00 83.06 85 GLY A CA 1
ATOM 606 C C . GLY A 1 85 ? 0.617 17.282 -28.166 1.00 83.06 85 GLY A C 1
ATOM 607 O O . GLY A 1 85 ? -0.290 16.487 -28.380 1.00 83.06 85 GLY A O 1
ATOM 608 N N . ALA A 1 86 ? 1.104 17.516 -26.942 1.00 89.44 86 ALA A N 1
ATOM 609 C CA . ALA A 1 86 ? 0.630 16.907 -25.695 1.00 89.44 86 ALA A CA 1
ATOM 610 C C . ALA A 1 86 ? 0.915 15.414 -25.503 1.00 89.44 86 ALA A C 1
ATOM 612 O O . ALA A 1 86 ? 0.285 14.791 -24.656 1.00 89.44 86 ALA A O 1
ATOM 613 N N . ILE A 1 87 ? 1.833 14.815 -26.253 1.00 87.56 87 ILE A N 1
ATOM 614 C CA . ILE A 1 87 ? 2.212 13.418 -26.005 1.00 87.56 87 ILE A CA 1
ATOM 615 C C . ILE A 1 87 ? 2.893 13.261 -24.638 1.00 87.56 87 ILE A C 1
ATOM 617 O O . ILE A 1 87 ? 3.457 14.219 -24.104 1.00 87.56 87 ILE A O 1
ATOM 621 N N . ILE A 1 88 ? 2.871 12.062 -24.061 1.00 81.62 88 ILE A N 1
ATOM 622 C CA . ILE A 1 88 ? 3.403 11.842 -22.709 1.00 81.62 88 ILE A CA 1
ATOM 623 C C . ILE A 1 88 ? 4.935 11.888 -22.611 1.00 81.62 88 ILE A C 1
ATOM 625 O O . ILE A 1 88 ? 5.448 12.097 -21.518 1.00 81.62 88 ILE A O 1
ATOM 629 N N . GLY A 1 89 ? 5.673 11.772 -23.718 1.00 72.69 89 GLY A N 1
ATOM 630 C CA . GLY A 1 89 ? 7.131 11.985 -23.775 1.00 72.69 89 GLY A CA 1
ATOM 631 C C . GLY A 1 89 ? 7.984 10.876 -23.141 1.00 72.69 89 GLY A C 1
ATOM 632 O O . GLY A 1 89 ? 9.124 10.682 -23.544 1.00 72.69 89 GLY A O 1
ATOM 633 N N . GLU A 1 90 ? 7.413 10.085 -22.234 1.00 68.12 90 GLU A N 1
ATOM 634 C CA . GLU A 1 90 ? 7.979 8.860 -21.654 1.00 68.12 90 GLU A CA 1
ATOM 635 C C . GLU A 1 90 ? 6.876 7.801 -21.537 1.00 68.12 90 GLU A C 1
ATOM 637 O O . GLU A 1 90 ? 5.691 8.131 -21.561 1.00 68.12 90 GLU A O 1
ATOM 642 N N . VAL A 1 91 ? 7.222 6.515 -21.460 1.00 63.31 91 VAL A N 1
ATOM 643 C CA . VAL A 1 91 ? 6.202 5.453 -21.456 1.00 63.31 91 VAL A CA 1
ATOM 644 C C . VAL A 1 91 ? 5.496 5.363 -20.115 1.00 63.31 91 VAL A C 1
ATOM 646 O O . VAL A 1 91 ? 6.116 5.302 -19.057 1.00 63.31 91 VAL A O 1
ATOM 649 N N . GLY A 1 92 ? 4.171 5.265 -20.179 1.00 67.81 92 GLY A N 1
ATOM 650 C CA . GLY A 1 92 ? 3.344 4.952 -19.023 1.00 67.81 92 GLY A CA 1
ATOM 651 C C . GLY A 1 92 ? 3.289 3.456 -18.742 1.00 67.81 92 GLY A C 1
ATOM 652 O O . GLY A 1 92 ? 3.143 2.669 -19.674 1.00 67.81 92 GLY A O 1
ATOM 653 N N . VAL A 1 93 ? 3.341 3.052 -17.472 1.00 66.12 93 VAL A N 1
ATOM 654 C CA . VAL A 1 93 ? 3.197 1.647 -17.059 1.00 66.12 93 VAL A CA 1
ATOM 655 C C . VAL A 1 93 ? 2.055 1.519 -16.057 1.00 66.12 93 VAL A C 1
ATOM 657 O O . VAL A 1 93 ? 2.094 2.092 -14.971 1.00 66.12 93 VAL A O 1
ATOM 660 N N . ASN A 1 94 ? 1.040 0.728 -16.401 1.00 67.06 94 ASN A N 1
ATOM 661 C CA . ASN A 1 94 ? 0.017 0.289 -15.460 1.00 67.06 94 ASN A CA 1
ATOM 662 C C . ASN A 1 94 ? 0.403 -1.086 -14.906 1.00 67.06 94 ASN A C 1
ATOM 664 O O . ASN A 1 94 ? 0.135 -2.111 -15.532 1.00 67.06 94 ASN A O 1
ATOM 668 N N . VAL A 1 95 ? 1.009 -1.098 -13.719 1.00 48.12 95 VAL A N 1
ATOM 669 C CA . VAL A 1 95 ? 1.504 -2.317 -13.054 1.00 48.12 95 VAL A CA 1
ATOM 670 C C . VAL A 1 95 ? 0.392 -3.276 -12.619 1.00 48.12 95 VAL A C 1
ATOM 672 O O . VAL A 1 95 ? 0.619 -4.476 -12.553 1.00 48.12 95 VAL A O 1
ATOM 675 N N . VAL A 1 96 ? -0.823 -2.772 -12.381 1.00 43.34 96 VAL A N 1
ATOM 676 C CA . VAL A 1 96 ? -1.981 -3.597 -11.994 1.00 43.34 96 VAL A CA 1
ATOM 677 C C . VAL A 1 96 ? -2.565 -4.321 -13.207 1.00 43.34 96 VAL A C 1
ATOM 679 O O . VAL A 1 96 ? -2.996 -5.465 -13.105 1.00 43.34 96 VAL A O 1
ATOM 682 N N . ALA A 1 97 ? -2.584 -3.655 -14.363 1.00 50.84 97 ALA A N 1
ATOM 683 C CA . ALA A 1 97 ? -3.134 -4.211 -15.598 1.00 50.84 97 ALA A CA 1
ATOM 684 C C . ALA A 1 97 ? -2.082 -4.881 -16.499 1.00 50.84 97 ALA A C 1
ATOM 686 O O . ALA A 1 97 ? -2.455 -5.545 -17.463 1.00 50.84 97 A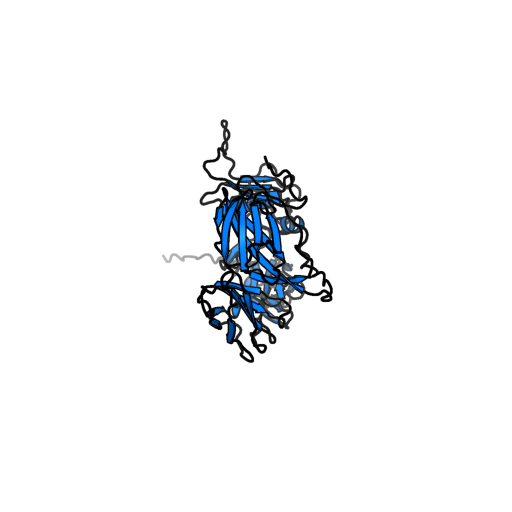LA A O 1
ATOM 687 N N . GLY A 1 98 ? -0.787 -4.683 -16.232 1.00 49.19 98 GLY A N 1
ATOM 688 C CA . GLY A 1 98 ? 0.303 -5.148 -17.094 1.00 49.19 98 GLY A CA 1
ATOM 689 C C . GLY A 1 98 ? 0.323 -4.483 -18.478 1.00 49.19 98 GLY A C 1
ATOM 690 O O . GLY A 1 98 ? 0.732 -5.111 -19.450 1.00 49.19 98 GLY A O 1
ATOM 691 N N . ILE A 1 99 ? -0.157 -3.238 -18.591 1.00 67.06 99 ILE A N 1
ATOM 692 C CA . ILE A 1 99 ? -0.280 -2.496 -19.861 1.00 67.06 99 ILE A CA 1
ATOM 693 C C . ILE A 1 99 ? 0.719 -1.335 -19.892 1.00 67.06 99 ILE A C 1
ATOM 695 O O . ILE A 1 99 ? 0.891 -0.641 -18.889 1.00 67.06 99 ILE A O 1
ATOM 699 N N . THR A 1 100 ? 1.330 -1.091 -21.054 1.00 55.31 100 THR A N 1
ATOM 700 C CA . THR A 1 100 ? 2.196 0.066 -21.317 1.00 55.31 100 THR A CA 1
ATOM 701 C C . THR A 1 100 ? 1.550 1.064 -22.284 1.00 55.31 100 THR A C 1
ATOM 703 O O . THR A 1 100 ? 0.742 0.693 -23.137 1.00 55.31 100 THR A O 1
ATOM 706 N N . TYR A 1 101 ? 1.915 2.340 -22.159 1.00 75.94 101 TYR A N 1
ATOM 707 C CA . TYR A 1 101 ? 1.402 3.455 -22.957 1.00 75.94 101 TYR A CA 1
ATOM 708 C C . TYR A 1 101 ? 2.532 4.111 -23.748 1.00 75.94 101 TYR A C 1
ATOM 710 O O . TYR A 1 101 ? 3.503 4.591 -23.170 1.00 75.94 101 TYR A O 1
ATOM 718 N N . ALA A 1 102 ? 2.414 4.139 -25.076 1.00 67.94 102 ALA A N 1
ATOM 719 C CA . ALA A 1 102 ? 3.476 4.607 -25.964 1.00 67.94 102 ALA A CA 1
ATOM 720 C C . ALA A 1 102 ? 3.764 6.116 -25.801 1.00 67.94 102 ALA A C 1
ATOM 722 O O . ALA A 1 102 ? 2.822 6.912 -25.802 1.00 67.94 102 ALA A O 1
ATOM 723 N N . PRO A 1 103 ? 5.039 6.546 -25.771 1.00 65.38 103 PRO A N 1
ATOM 724 C CA . PRO A 1 103 ? 5.416 7.890 -25.337 1.00 65.38 103 PRO A CA 1
ATOM 725 C C . PRO A 1 103 ? 5.083 8.976 -26.369 1.00 65.38 103 PRO A C 1
ATOM 727 O O . PRO A 1 103 ? 4.905 10.144 -26.032 1.00 65.38 103 PRO A O 1
ATOM 730 N N . THR A 1 104 ? 4.984 8.575 -27.640 1.00 70.75 104 THR A N 1
ATOM 731 C CA . THR A 1 104 ? 4.819 9.443 -28.815 1.00 70.75 104 THR A CA 1
ATOM 732 C C . THR A 1 104 ? 3.424 9.434 -29.421 1.00 70.75 104 THR A C 1
ATOM 734 O O . THR A 1 104 ? 3.155 10.184 -30.354 1.00 70.75 104 THR A O 1
ATOM 737 N N . THR A 1 105 ? 2.543 8.566 -28.930 1.00 79.50 105 THR A N 1
ATOM 738 C CA . THR A 1 105 ? 1.172 8.416 -29.450 1.00 79.50 105 THR A CA 1
ATOM 739 C C . THR A 1 105 ? 0.118 8.418 -28.354 1.00 79.50 105 THR A C 1
ATOM 741 O O . THR A 1 105 ? -1.059 8.601 -28.650 1.00 79.50 105 THR A O 1
ATOM 744 N N . THR A 1 106 ? 0.528 8.265 -27.094 1.00 84.56 106 THR A N 1
ATOM 745 C CA . THR A 1 106 ? -0.346 8.476 -25.944 1.00 84.56 106 THR A CA 1
ATOM 746 C C . THR A 1 106 ? -0.296 9.941 -25.557 1.00 84.56 106 THR A C 1
ATOM 748 O O . THR A 1 106 ? 0.786 10.510 -25.397 1.00 84.56 106 THR A O 1
ATOM 751 N N . PHE A 1 107 ? -1.469 10.540 -25.400 1.00 92.56 107 PHE A N 1
ATOM 752 C CA . PHE A 1 107 ? -1.601 11.921 -24.976 1.00 92.56 107 PHE A CA 1
ATOM 753 C C . PHE A 1 107 ? -1.677 12.039 -23.459 1.00 92.56 107 PHE A C 1
ATOM 755 O O . PHE A 1 107 ? -2.161 11.146 -22.757 1.00 92.56 107 PHE A O 1
ATOM 762 N N . ASP A 1 108 ? -1.193 13.171 -22.973 1.00 93.06 108 ASP A N 1
ATOM 763 C CA . ASP A 1 108 ? -1.212 13.529 -21.573 1.00 93.06 108 ASP A CA 1
ATOM 764 C C . ASP A 1 108 ? -2.642 13.650 -21.044 1.00 93.06 108 ASP A C 1
ATOM 766 O O . ASP A 1 108 ? -3.522 14.174 -21.731 1.00 93.06 108 ASP A O 1
ATOM 770 N N . THR A 1 109 ? -2.843 13.212 -19.802 1.00 91.31 109 THR A N 1
ATOM 771 C CA . THR A 1 109 ? -4.081 13.363 -19.020 1.00 91.31 109 THR A CA 1
ATOM 772 C C . THR A 1 109 ? -4.504 14.824 -18.829 1.00 91.31 109 THR A C 1
ATOM 774 O O . THR A 1 109 ? -5.589 15.061 -18.335 1.00 91.31 109 THR A O 1
ATOM 777 N N . MET A 1 110 ? -3.679 15.823 -19.158 1.00 91.62 110 MET A N 1
ATOM 778 C CA . MET A 1 110 ? -4.074 17.240 -19.177 1.00 91.62 110 MET A CA 1
ATOM 779 C C . MET A 1 110 ? -4.444 17.741 -20.573 1.00 91.62 110 MET A C 1
ATOM 781 O O . MET A 1 110 ? -4.569 18.944 -20.787 1.00 91.62 110 MET A O 1
ATOM 785 N N . SER A 1 111 ? -4.581 16.865 -21.559 1.00 88.50 111 SER A N 1
ATOM 786 C CA . SER A 1 111 ? -4.936 17.223 -22.933 1.00 88.50 111 SER A CA 1
ATOM 787 C C . SER A 1 111 ? -6.376 16.822 -23.238 1.00 88.50 111 SER A C 1
ATOM 789 O O . SER A 1 111 ? -6.868 15.883 -22.649 1.00 88.50 111 SER A O 1
ATOM 791 N N . TYR A 1 112 ? -7.066 17.393 -24.226 1.00 82.25 112 TYR A N 1
ATOM 792 C CA . TYR A 1 112 ? -8.393 16.851 -24.604 1.00 82.25 112 TYR A CA 1
ATOM 793 C C . TYR A 1 112 ? -8.326 15.563 -25.439 1.00 82.25 112 TYR A C 1
ATOM 795 O O . TYR A 1 112 ? -9.329 15.089 -25.969 1.00 82.25 112 TYR A O 1
ATOM 803 N N . CYS A 1 113 ? -7.128 15.004 -25.563 1.00 81.75 113 CYS A N 1
ATOM 804 C CA . CYS A 1 113 ? -6.827 13.750 -26.232 1.00 81.75 113 CYS A CA 1
ATOM 805 C C . CYS A 1 113 ? -6.548 12.623 -25.197 1.00 81.75 113 CYS A C 1
ATOM 807 O O . CYS A 1 113 ? -6.236 11.505 -25.604 1.00 81.75 113 CYS A O 1
ATOM 809 N N . ASP A 1 114 ? -6.669 12.955 -23.895 1.00 69.38 114 ASP A N 1
ATOM 810 C CA . ASP A 1 114 ? -6.594 12.182 -22.638 1.00 69.38 114 ASP A CA 1
ATOM 811 C C . ASP A 1 114 ? -6.331 10.675 -22.733 1.00 69.38 114 ASP A C 1
ATOM 813 O O . ASP A 1 114 ? -7.194 9.900 -23.155 1.00 69.38 114 ASP A O 1
ATOM 817 N N . ALA A 1 115 ? -5.185 10.233 -22.202 1.00 75.75 115 ALA A N 1
ATOM 818 C CA . ALA A 1 115 ? -4.902 8.804 -22.076 1.00 75.75 115 ALA A CA 1
ATOM 819 C C . ALA A 1 115 ? -4.020 8.410 -20.875 1.00 75.75 115 ALA A C 1
ATOM 821 O O . ALA A 1 115 ? -4.307 7.398 -20.233 1.00 75.75 115 ALA A O 1
ATOM 822 N N . TRP A 1 116 ? -2.960 9.162 -20.556 1.00 88.50 116 TRP A N 1
ATOM 823 C CA . TRP A 1 116 ? -2.040 8.822 -19.459 1.00 88.50 116 TRP A CA 1
ATOM 824 C C . TRP A 1 116 ? -1.297 10.044 -18.910 1.00 88.50 116 TRP A C 1
ATOM 826 O O . TRP A 1 116 ? -1.082 11.014 -19.624 1.00 88.50 116 TRP A O 1
ATOM 836 N N . SER A 1 117 ? -0.861 10.019 -17.649 1.00 89.81 117 SER A N 1
ATOM 837 C CA . SER A 1 117 ? -0.117 11.142 -17.063 1.00 89.81 117 SER A CA 1
ATOM 838 C C . SER A 1 117 ? 1.342 11.132 -17.524 1.00 89.81 117 SER A C 1
ATOM 840 O O . SER A 1 117 ? 2.089 10.218 -17.178 1.00 89.81 117 SER A O 1
ATOM 842 N N . SER A 1 118 ? 1.768 12.158 -18.265 1.00 89.56 118 SER A N 1
ATOM 843 C CA . SER A 1 118 ? 3.184 12.377 -18.581 1.00 89.56 118 SER A CA 1
ATOM 844 C C . SER A 1 118 ? 4.003 12.606 -17.310 1.00 89.56 118 SER A C 1
ATOM 846 O O . SER A 1 118 ? 3.457 13.060 -16.302 1.00 89.56 118 SER A O 1
ATOM 848 N N . PRO A 1 119 ? 5.326 12.403 -17.355 1.00 81.06 119 PRO A N 1
ATOM 849 C CA . PRO A 1 119 ? 6.240 12.786 -16.280 1.00 81.06 119 PRO A CA 1
ATOM 850 C C . PRO A 1 119 ? 6.172 14.277 -15.961 1.00 81.06 119 PRO A C 1
ATOM 852 O O . PRO A 1 119 ? 6.203 14.659 -14.796 1.00 81.06 119 PRO A O 1
ATOM 855 N N . TYR A 1 120 ? 6.024 15.139 -16.971 1.00 85.31 120 TYR A N 1
ATOM 856 C CA . TYR A 1 120 ? 5.858 16.581 -16.768 1.00 85.31 120 TYR A CA 1
ATOM 857 C C . TYR A 1 120 ? 4.604 16.889 -15.939 1.00 85.31 120 TYR A C 1
ATOM 859 O O . TYR A 1 120 ? 4.644 17.675 -14.986 1.00 85.31 120 TYR A O 1
ATOM 867 N N . THR A 1 121 ? 3.497 16.222 -16.260 1.00 90.06 121 THR A N 1
ATOM 868 C CA . THR A 1 121 ? 2.246 16.314 -15.509 1.00 90.06 121 THR A CA 1
ATOM 869 C C . THR A 1 121 ? 2.384 15.689 -14.123 1.00 90.06 121 THR A C 1
ATOM 871 O O . THR A 1 121 ? 2.095 16.361 -13.138 1.00 90.06 121 THR A O 1
ATOM 874 N N . TYR A 1 122 ? 2.904 14.468 -14.009 1.00 86.12 122 TYR A N 1
ATOM 875 C CA . TYR A 1 122 ? 3.120 13.751 -12.750 1.00 86.12 122 TYR A CA 1
ATOM 876 C C . TYR A 1 122 ? 4.027 14.515 -11.782 1.00 86.12 122 TYR A C 1
ATOM 878 O O . TYR A 1 122 ? 3.621 14.797 -10.658 1.00 86.12 122 TYR A O 1
ATOM 886 N N . ASN A 1 123 ? 5.214 14.928 -12.220 1.00 80.25 123 ASN A N 1
ATOM 887 C CA . ASN A 1 123 ? 6.160 15.677 -11.396 1.00 80.25 123 ASN A CA 1
ATOM 888 C C . ASN A 1 123 ? 5.601 17.048 -11.023 1.00 80.25 123 ASN A C 1
ATOM 890 O O . ASN A 1 123 ? 5.739 17.477 -9.882 1.00 80.25 123 ASN A O 1
ATOM 894 N N . GLY A 1 124 ? 4.913 17.725 -11.947 1.00 81.00 124 GLY A N 1
ATOM 895 C CA . GLY A 1 124 ? 4.213 18.969 -11.638 1.00 81.00 124 GLY A CA 1
ATOM 896 C C . GLY A 1 124 ? 3.164 18.791 -10.536 1.00 81.00 124 GLY A C 1
ATOM 897 O O . GLY A 1 124 ? 3.074 19.630 -9.642 1.00 81.00 124 GLY A O 1
ATOM 898 N N . MET A 1 125 ? 2.417 17.684 -10.572 1.00 86.25 125 MET A N 1
ATOM 899 C CA . MET A 1 125 ? 1.428 17.345 -9.548 1.00 86.25 125 MET A CA 1
ATOM 900 C C . MET A 1 125 ? 2.095 16.994 -8.213 1.00 86.25 125 MET A C 1
ATOM 902 O O . MET A 1 125 ? 1.695 17.518 -7.175 1.00 86.25 125 MET A O 1
ATOM 906 N N . MET A 1 126 ? 3.138 16.160 -8.225 1.00 78.88 126 MET A N 1
ATOM 907 C CA . MET A 1 126 ? 3.848 15.731 -7.015 1.00 78.88 126 MET A CA 1
ATOM 908 C C . MET A 1 126 ? 4.605 16.876 -6.338 1.00 78.88 126 MET A C 1
ATOM 910 O O . MET A 1 126 ? 4.571 16.989 -5.118 1.00 78.88 126 MET A O 1
ATOM 914 N N . ASN A 1 127 ? 5.193 17.789 -7.112 1.00 75.12 127 ASN A N 1
ATOM 915 C CA . ASN A 1 127 ? 5.847 18.994 -6.590 1.00 75.12 127 ASN A CA 1
ATOM 916 C C . ASN A 1 127 ? 4.853 19.993 -5.980 1.00 75.12 127 ASN A C 1
ATOM 918 O O . ASN A 1 127 ? 5.240 20.849 -5.184 1.00 75.12 127 ASN A O 1
ATOM 922 N N . ARG A 1 128 ? 3.575 19.926 -6.378 1.00 74.38 128 ARG A N 1
ATOM 923 C CA . ARG A 1 128 ? 2.515 20.778 -5.832 1.00 74.38 128 ARG A CA 1
ATOM 924 C C . ARG A 1 128 ? 1.974 20.246 -4.507 1.00 74.38 128 ARG A C 1
ATOM 926 O O . ARG A 1 128 ? 1.507 21.050 -3.691 1.00 74.38 128 ARG A O 1
ATOM 933 N N . LEU A 1 129 ? 2.034 18.931 -4.302 1.00 68.62 129 LEU A N 1
ATOM 934 C CA . LEU A 1 129 ? 1.720 18.301 -3.027 1.00 68.62 129 LEU A CA 1
ATOM 935 C C . LEU A 1 129 ? 2.790 18.696 -1.991 1.00 68.62 129 LEU A C 1
ATOM 937 O O . LEU A 1 129 ? 3.971 18.766 -2.329 1.00 68.62 129 LEU A O 1
ATOM 941 N N . PRO A 1 130 ? 2.412 19.000 -0.734 1.00 56.28 130 PRO A N 1
ATOM 942 C CA . PRO A 1 130 ? 3.386 19.262 0.321 1.00 56.28 130 PRO A CA 1
ATOM 943 C C . PRO A 1 130 ? 4.329 18.061 0.408 1.00 56.28 130 PRO A C 1
ATOM 945 O O . PRO A 1 130 ? 3.860 16.942 0.603 1.00 56.28 130 PRO A O 1
ATOM 948 N N . GLY A 1 131 ? 5.622 18.313 0.179 1.00 46.66 131 GLY A N 1
ATOM 949 C CA . GLY A 1 131 ? 6.607 17.294 -0.158 1.00 46.66 131 GLY A CA 1
ATOM 950 C C . GLY A 1 131 ? 6.471 16.025 0.670 1.00 46.66 131 GLY A C 1
ATOM 951 O O . GLY A 1 131 ? 6.657 16.039 1.885 1.00 46.66 131 GLY A O 1
ATOM 952 N N . SER A 1 132 ? 6.232 14.913 -0.019 1.00 37.62 132 SER A N 1
ATOM 953 C CA . SER A 1 132 ? 6.715 13.618 0.424 1.00 37.62 132 SER A CA 1
ATOM 954 C C . SER A 1 132 ? 8.239 13.622 0.288 1.00 37.62 132 SER A C 1
ATOM 956 O O . SER A 1 132 ? 8.814 12.913 -0.534 1.00 37.62 132 SER A O 1
ATOM 958 N N . ALA A 1 133 ? 8.919 14.373 1.159 1.00 31.67 133 ALA A N 1
ATOM 959 C CA . ALA A 1 133 ? 10.016 13.690 1.814 1.00 31.67 133 ALA A CA 1
ATOM 960 C C . ALA A 1 133 ? 9.393 12.368 2.313 1.00 31.67 133 ALA A C 1
ATOM 962 O O . ALA A 1 133 ? 8.285 12.432 2.876 1.00 31.67 133 ALA A O 1
ATOM 963 N N . PRO A 1 134 ? 10.017 11.181 2.118 1.00 32.22 134 PRO A N 1
ATOM 964 C CA . PRO A 1 134 ? 9.694 10.083 3.030 1.00 32.22 134 PRO A CA 1
ATOM 965 C C . PRO A 1 134 ? 9.688 10.746 4.396 1.00 32.22 134 PRO A C 1
ATOM 967 O O . PRO A 1 134 ? 10.572 11.593 4.586 1.00 32.22 134 PRO A O 1
ATOM 970 N N . PRO A 1 135 ? 8.673 10.544 5.261 1.00 29.47 135 PRO A N 1
ATOM 971 C CA . PRO A 1 135 ? 8.731 11.181 6.553 1.00 29.47 135 PRO A CA 1
ATOM 972 C C . PRO A 1 135 ? 10.154 10.917 7.020 1.00 29.47 135 PRO A C 1
ATOM 974 O O . PRO A 1 135 ? 10.557 9.764 7.189 1.00 29.47 135 PRO A O 1
ATOM 977 N N . GLU A 1 136 ? 10.940 11.988 7.173 1.00 28.88 136 GLU A N 1
ATOM 978 C CA . GLU A 1 136 ? 11.819 12.016 8.301 1.00 28.88 136 GLU A CA 1
ATOM 979 C C . GLU A 1 136 ? 10.786 11.715 9.367 1.00 28.88 136 GLU A C 1
ATOM 981 O O . GLU A 1 136 ? 9.920 12.539 9.688 1.00 28.88 136 GLU A O 1
ATOM 986 N N . MET A 1 137 ? 10.731 10.438 9.767 1.00 26.97 137 MET A N 1
ATOM 987 C CA . MET A 1 137 ? 10.305 10.117 11.089 1.00 26.97 137 MET A CA 1
ATOM 988 C C . MET A 1 137 ? 11.099 11.161 11.835 1.00 26.97 137 MET A C 1
ATOM 990 O O . MET A 1 137 ? 12.326 11.081 11.922 1.00 26.97 137 MET A O 1
ATOM 994 N N . GLN A 1 138 ? 10.404 12.198 12.304 1.00 25.73 138 GLN A N 1
ATOM 995 C CA . GLN A 1 138 ? 10.763 12.705 13.587 1.00 25.73 138 GLN A CA 1
ATOM 996 C C . GLN A 1 138 ? 10.802 11.419 14.382 1.00 25.73 138 GLN A C 1
ATOM 998 O O . GLN A 1 138 ? 9.773 10.848 14.749 1.00 25.73 138 GLN A O 1
ATOM 1003 N N . VAL A 1 139 ? 12.016 10.899 14.530 1.00 28.52 139 VAL A N 1
ATOM 1004 C CA . VAL A 1 139 ? 12.402 10.109 15.657 1.00 28.52 139 VAL A CA 1
ATOM 1005 C C . VAL A 1 139 ? 12.170 11.114 16.768 1.00 28.52 139 VAL A C 1
ATOM 1007 O O . VAL A 1 139 ? 13.073 11.813 17.208 1.00 28.52 139 VAL A O 1
ATOM 1010 N N . VAL A 1 140 ? 10.893 11.279 17.133 1.00 33.09 140 VAL A N 1
ATOM 1011 C CA . VAL A 1 140 ? 10.506 11.650 18.466 1.00 33.09 140 VAL A CA 1
ATOM 1012 C C . VAL A 1 140 ? 11.229 10.570 19.235 1.00 33.09 140 VAL A C 1
ATOM 1014 O O . VAL A 1 140 ? 10.910 9.391 19.033 1.00 33.09 140 VAL A O 1
ATOM 1017 N N . PRO A 1 141 ? 12.299 10.918 19.963 1.00 32.44 141 PRO A N 1
ATOM 1018 C CA . PRO A 1 141 ? 13.060 9.919 20.674 1.00 32.44 141 PRO A CA 1
ATOM 1019 C C . PRO A 1 141 ? 12.046 9.084 21.444 1.00 32.44 141 PRO A C 1
ATOM 1021 O O . PRO A 1 141 ? 11.168 9.641 22.109 1.00 32.44 141 PRO A O 1
ATOM 1024 N N . ALA A 1 142 ? 12.103 7.763 21.287 1.00 42.44 142 ALA A N 1
ATOM 1025 C CA . ALA A 1 142 ? 11.312 6.841 22.082 1.00 42.44 142 ALA A CA 1
ATOM 1026 C C . ALA A 1 142 ? 11.792 6.958 23.536 1.00 42.44 142 ALA A C 1
ATOM 1028 O O . ALA A 1 142 ? 12.625 6.188 23.999 1.00 42.44 142 ALA A O 1
ATOM 1029 N N . GLN A 1 143 ? 11.354 8.009 24.222 1.00 45.94 143 GLN A N 1
ATOM 1030 C CA . GLN A 1 143 ? 11.719 8.330 25.600 1.00 45.94 143 GLN A CA 1
ATOM 1031 C C . GLN A 1 143 ? 10.521 8.849 26.408 1.00 45.94 143 GLN A C 1
ATOM 1033 O O . GLN A 1 143 ? 10.676 9.207 27.571 1.00 45.94 143 GLN A O 1
ATOM 1038 N N . GLY A 1 144 ? 9.316 8.860 25.827 1.00 62.53 144 GLY A N 1
ATOM 1039 C CA . GLY A 1 144 ? 8.072 9.132 26.547 1.00 62.53 144 GLY A CA 1
ATOM 1040 C C . GLY A 1 144 ? 7.336 7.845 26.918 1.00 62.53 144 GLY A C 1
ATOM 1041 O O . GLY A 1 144 ? 7.356 6.873 26.161 1.00 62.53 144 GLY A O 1
ATOM 1042 N N . ALA A 1 145 ? 6.650 7.847 28.063 1.00 82.88 145 ALA A N 1
ATOM 1043 C CA . ALA A 1 145 ? 5.672 6.814 28.383 1.00 82.88 145 ALA A CA 1
ATOM 1044 C C . ALA A 1 145 ? 4.595 6.737 27.281 1.00 82.88 145 ALA A C 1
ATOM 1046 O O . ALA A 1 145 ? 4.239 7.746 26.662 1.00 82.88 145 ALA A O 1
ATOM 1047 N N . THR A 1 146 ? 4.090 5.532 27.009 1.00 88.31 146 THR A N 1
ATOM 1048 C CA . THR A 1 146 ? 2.992 5.317 26.056 1.00 88.31 146 THR A CA 1
ATOM 1049 C C . THR A 1 146 ? 1.743 4.851 26.786 1.00 88.31 146 THR A C 1
ATOM 1051 O O . THR A 1 146 ? 1.825 4.125 27.775 1.00 88.31 146 THR A O 1
ATOM 1054 N N . ALA A 1 147 ? 0.583 5.251 26.275 1.00 92.25 147 ALA A N 1
ATOM 1055 C CA . ALA A 1 147 ? -0.723 4.919 26.826 1.00 92.25 147 ALA A CA 1
ATOM 1056 C C . ALA A 1 147 ? -1.651 4.360 25.730 1.00 92.25 147 ALA A C 1
ATOM 1058 O O . ALA A 1 147 ? -1.486 4.706 24.550 1.00 92.25 147 ALA A O 1
ATOM 1059 N N . PRO A 1 148 ? -2.628 3.504 26.083 1.00 95.38 148 PRO A N 1
ATOM 1060 C CA . PRO A 1 148 ? -3.601 2.982 25.130 1.00 95.38 148 PRO A CA 1
ATOM 1061 C C . PRO A 1 148 ? -4.490 4.103 24.579 1.00 95.38 148 PRO A C 1
ATOM 1063 O O . PRO A 1 148 ? -4.959 4.974 25.313 1.00 95.38 148 PRO A O 1
ATOM 1066 N N . HIS A 1 149 ? -4.721 4.067 23.272 1.00 93.50 149 HIS A N 1
ATOM 1067 C CA . HIS A 1 149 ? -5.592 4.977 22.545 1.00 93.50 149 HIS A CA 1
ATOM 1068 C C . HIS A 1 149 ? -6.564 4.186 21.684 1.00 93.50 149 HIS A C 1
ATOM 1070 O O . HIS A 1 149 ? -6.154 3.316 20.919 1.00 93.50 149 HIS A O 1
ATOM 1076 N N . LEU A 1 150 ? -7.841 4.534 21.777 1.00 95.31 150 LEU A N 1
ATOM 1077 C CA . LEU A 1 150 ? -8.901 3.991 20.949 1.00 95.31 150 LEU A CA 1
ATOM 1078 C C . LEU A 1 150 ? -8.917 4.722 19.604 1.00 95.31 150 LEU A C 1
ATOM 1080 O O . LEU A 1 150 ? -9.034 5.948 19.551 1.00 95.31 150 LEU A O 1
ATOM 1084 N N . MET A 1 151 ? -8.854 3.962 18.518 1.00 88.62 151 MET A N 1
ATOM 1085 C CA . MET A 1 151 ? -9.148 4.418 17.168 1.00 88.62 151 MET A CA 1
ATOM 1086 C C . MET A 1 151 ? -10.586 4.077 16.823 1.00 88.62 151 MET A C 1
ATOM 1088 O O . MET A 1 151 ? -10.941 2.912 16.640 1.00 88.62 151 MET A O 1
ATOM 1092 N N . ALA A 1 152 ? -11.400 5.113 16.703 1.00 87.56 152 ALA A N 1
ATOM 1093 C CA . ALA A 1 152 ? -12.788 5.017 16.308 1.00 87.56 152 ALA A CA 1
ATOM 1094 C C . ALA A 1 152 ? -12.948 5.550 14.890 1.00 87.56 152 ALA A C 1
ATOM 1096 O O . ALA A 1 152 ? -12.473 6.635 14.565 1.00 87.56 152 ALA A O 1
ATOM 1097 N N . SER A 1 153 ? -13.640 4.806 14.036 1.00 84.44 153 SER A N 1
ATOM 1098 C CA . SER A 1 153 ? -14.043 5.319 12.733 1.00 84.44 153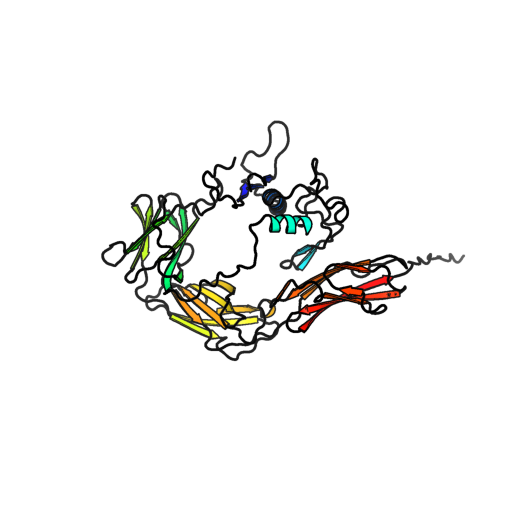 SER A CA 1
ATOM 1099 C C . SER A 1 153 ? -15.396 4.762 12.353 1.00 84.44 153 SER A C 1
ATOM 1101 O O . SER A 1 153 ? -15.709 3.613 12.662 1.00 84.44 153 SER A O 1
ATOM 1103 N N . GLY A 1 154 ? -16.185 5.564 11.662 1.00 84.69 154 GLY A N 1
ATOM 1104 C CA . GLY A 1 154 ? -17.521 5.165 11.271 1.00 84.69 154 GLY A CA 1
ATOM 1105 C C . GLY A 1 154 ? -18.197 6.237 10.451 1.00 84.69 154 GLY A C 1
ATOM 1106 O O . GLY A 1 154 ? -17.531 7.109 9.892 1.00 84.69 154 GLY A O 1
ATOM 1107 N N . ARG A 1 155 ? -19.520 6.146 10.387 1.00 86.88 155 ARG A N 1
ATOM 1108 C CA . ARG A 1 155 ? -20.392 7.154 9.802 1.00 86.88 155 ARG A CA 1
ATOM 1109 C C . ARG A 1 155 ? -21.279 7.758 10.893 1.00 86.88 155 ARG A C 1
ATOM 1111 O O . ARG A 1 155 ? -21.678 7.061 11.815 1.00 86.88 155 ARG A O 1
ATOM 1118 N N . ALA A 1 156 ? -21.567 9.040 10.797 1.00 87.38 156 ALA A N 1
ATOM 1119 C CA . ALA A 1 156 ? -22.237 9.898 11.751 1.00 87.38 156 ALA A CA 1
ATOM 1120 C C . ALA A 1 156 ? -23.150 10.828 10.950 1.00 87.38 156 ALA A C 1
ATOM 1122 O O . ALA A 1 156 ? -22.703 11.848 10.442 1.00 87.38 156 ALA A O 1
ATOM 1123 N N . ARG A 1 157 ? -24.419 10.472 10.776 1.00 86.38 157 ARG A N 1
ATOM 1124 C CA . ARG A 1 157 ? -25.341 11.216 9.909 1.00 86.38 157 ARG A CA 1
ATOM 1125 C C . ARG A 1 157 ? -26.696 11.342 10.566 1.00 86.38 157 ARG A C 1
ATOM 1127 O O . ARG A 1 157 ? -27.176 10.368 11.133 1.00 86.38 157 ARG A O 1
ATOM 1134 N N . ASP A 1 158 ? -27.311 12.519 10.469 1.00 84.25 158 ASP A N 1
ATOM 1135 C CA . ASP A 1 158 ? -28.701 12.743 10.883 1.00 84.25 158 ASP A CA 1
ATOM 1136 C C . ASP A 1 158 ? -28.995 12.253 12.322 1.00 84.25 158 ASP A C 1
ATOM 1138 O O . ASP A 1 158 ? -30.060 11.713 12.620 1.00 84.25 158 ASP A O 1
ATOM 1142 N N . GLY A 1 159 ? -28.022 12.414 13.231 1.00 88.25 159 GLY A N 1
ATOM 1143 C CA . GLY A 1 159 ? -28.133 11.969 14.621 1.00 88.25 159 GLY A CA 1
ATOM 1144 C C . GLY A 1 159 ? -28.024 10.454 14.818 1.00 88.25 159 GLY A C 1
ATOM 1145 O O . GLY A 1 159 ? -28.485 9.937 15.831 1.00 88.25 159 GLY A O 1
ATOM 1146 N N . GLN A 1 160 ? -27.418 9.733 13.879 1.00 90.12 160 GLN A N 1
ATOM 1147 C CA . GLN A 1 160 ? -27.129 8.302 13.973 1.00 90.12 160 GLN A CA 1
ATOM 1148 C C . GLN A 1 160 ? -25.634 8.034 13.821 1.00 90.12 160 GLN A C 1
ATOM 1150 O O . GLN A 1 160 ? -24.917 8.825 13.215 1.00 90.12 160 GLN A O 1
ATOM 1155 N N . ILE A 1 161 ? -25.175 6.905 14.368 1.00 92.19 161 ILE A N 1
ATOM 1156 C CA . ILE A 1 161 ? -23.796 6.422 14.248 1.00 92.19 161 ILE A CA 1
ATOM 1157 C C . ILE A 1 161 ? -23.810 4.998 13.687 1.00 92.19 161 ILE A C 1
ATOM 1159 O O . ILE A 1 161 ? -24.390 4.095 14.293 1.00 92.19 161 ILE A O 1
ATOM 1163 N N . GLU A 1 162 ? -23.138 4.799 12.557 1.00 91.25 162 GLU A N 1
ATOM 1164 C CA . GLU A 1 162 ? -22.869 3.502 11.937 1.00 91.25 162 GLU A CA 1
ATOM 1165 C C . GLU A 1 162 ? -21.387 3.154 12.108 1.00 91.25 162 GLU A C 1
ATOM 1167 O O . GLU A 1 162 ? -20.498 3.968 11.852 1.00 91.25 162 GLU A O 1
ATOM 1172 N N . LEU A 1 163 ? -21.109 1.923 12.524 1.00 89.25 163 LEU A N 1
ATOM 1173 C CA . LEU A 1 163 ? -19.760 1.441 12.815 1.00 89.25 163 LEU A CA 1
ATOM 1174 C C . LEU A 1 163 ? -19.493 0.194 11.962 1.00 89.25 163 LEU A C 1
ATOM 1176 O O . LEU A 1 163 ? -19.612 -0.921 12.462 1.00 89.25 163 LEU A O 1
ATOM 1180 N N . PRO A 1 164 ? -19.170 0.353 10.664 1.00 80.56 164 PRO A N 1
ATOM 1181 C CA . PRO A 1 164 ? -18.972 -0.776 9.752 1.00 80.56 164 PRO A CA 1
ATOM 1182 C C . PRO A 1 164 ? -17.648 -1.521 9.984 1.00 80.56 164 PRO A C 1
ATOM 1184 O O . PRO A 1 164 ? -17.332 -2.459 9.258 1.00 80.56 164 PRO A O 1
ATOM 1187 N N . ARG A 1 165 ? -16.823 -1.064 10.932 1.00 80.19 165 ARG A N 1
ATOM 1188 C CA . ARG A 1 165 ? -15.508 -1.622 11.254 1.00 80.19 165 ARG A CA 1
ATOM 1189 C C . ARG A 1 165 ? -15.323 -1.665 12.768 1.00 80.19 165 ARG A C 1
ATOM 1191 O O . ARG A 1 165 ? -15.879 -0.800 13.450 1.00 80.19 165 ARG A O 1
ATOM 1198 N N . PRO A 1 166 ? -14.528 -2.619 13.281 1.00 86.06 166 PRO A N 1
ATOM 1199 C CA . PRO A 1 166 ? -14.178 -2.645 14.691 1.00 86.06 166 PRO A CA 1
ATOM 1200 C C . PRO A 1 166 ? -13.325 -1.428 15.057 1.00 86.06 166 PRO A C 1
ATOM 1202 O O . PRO A 1 166 ? -12.693 -0.791 14.201 1.00 86.06 166 PRO A O 1
ATOM 1205 N N . PHE A 1 167 ? -13.281 -1.137 16.350 1.00 92.25 167 PHE A N 1
ATOM 1206 C CA . PHE A 1 167 ? -12.314 -0.211 16.909 1.00 92.25 167 PHE A CA 1
ATOM 1207 C C . PHE A 1 167 ? -10.967 -0.918 17.092 1.00 92.25 167 PHE A C 1
ATOM 1209 O O . PHE A 1 167 ? -10.884 -2.148 17.144 1.00 92.25 167 PHE A O 1
ATOM 1216 N N . TRP A 1 168 ? -9.905 -0.122 17.182 1.00 88.44 168 TRP A N 1
ATOM 1217 C CA . TRP A 1 168 ? -8.551 -0.621 17.409 1.00 88.44 168 TRP A CA 1
ATOM 1218 C C . TRP A 1 168 ? -7.909 0.135 18.560 1.00 88.44 168 TRP A C 1
ATOM 1220 O O . TRP A 1 168 ? -7.968 1.363 18.585 1.00 88.44 168 TRP A O 1
ATOM 1230 N N . ILE A 1 169 ? -7.268 -0.575 19.484 1.00 92.50 169 ILE A N 1
ATOM 1231 C CA . ILE A 1 169 ? -6.460 0.036 20.540 1.00 92.50 169 ILE A CA 1
ATOM 1232 C C . ILE A 1 169 ? -4.986 -0.016 20.136 1.00 92.50 169 ILE A C 1
ATOM 1234 O O . ILE A 1 169 ? -4.447 -1.083 19.843 1.00 92.50 169 ILE A O 1
ATOM 1238 N N . ASP A 1 170 ? -4.336 1.146 20.136 1.00 85.62 170 ASP A N 1
ATOM 1239 C CA . ASP A 1 170 ? -2.905 1.310 19.871 1.00 85.62 170 ASP A CA 1
ATOM 1240 C C . ASP A 1 170 ? -2.212 2.038 21.017 1.00 85.62 170 ASP A C 1
ATOM 1242 O O . ASP A 1 170 ? -2.793 2.908 21.665 1.00 85.62 170 ASP A O 1
ATOM 1246 N N . LYS A 1 171 ? -0.930 1.739 21.236 1.00 85.44 171 LYS A N 1
ATOM 1247 C CA . LYS A 1 171 ? -0.092 2.538 22.133 1.00 85.44 171 LYS A CA 1
ATOM 1248 C C . LYS A 1 171 ? 0.370 3.798 21.406 1.00 85.44 171 LYS A C 1
ATOM 1250 O O . LYS A 1 171 ? 0.882 3.726 20.292 1.00 85.44 171 LYS A O 1
ATOM 1255 N N . ARG A 1 172 ? 0.198 4.956 22.039 1.00 84.69 172 ARG A N 1
ATOM 1256 C CA . ARG A 1 172 ? 0.683 6.259 21.548 1.00 84.69 172 ARG A CA 1
ATOM 1257 C C . ARG A 1 172 ? 1.320 7.046 22.694 1.00 84.69 172 ARG A C 1
ATOM 1259 O O . ARG A 1 172 ? 1.082 6.677 23.846 1.00 84.69 172 ARG A O 1
ATOM 1266 N N . PRO A 1 173 ? 2.112 8.102 22.418 1.00 85.56 173 PRO A N 1
ATOM 1267 C CA . PRO A 1 173 ? 2.685 8.939 23.468 1.00 85.56 173 PRO A CA 1
ATOM 1268 C C . PRO A 1 173 ? 1.620 9.388 24.471 1.00 85.56 173 PRO A C 1
ATOM 1270 O O . PRO A 1 173 ? 0.531 9.829 24.084 1.00 85.56 173 PRO A O 1
ATOM 1273 N N . GLU A 1 174 ? 1.912 9.233 25.757 1.00 87.44 174 GLU A N 1
ATOM 1274 C CA . GLU A 1 174 ? 1.008 9.651 26.822 1.00 87.44 174 GLU A CA 1
ATOM 1275 C C . GLU A 1 174 ? 0.719 11.158 26.725 1.00 87.44 174 GLU A C 1
ATOM 1277 O O . GLU A 1 174 ? 1.579 11.957 26.359 1.00 87.44 174 GLU A O 1
ATOM 1282 N N . GLY A 1 175 ? -0.531 11.549 26.981 1.00 83.81 175 GLY A N 1
ATOM 1283 C CA . GLY A 1 175 ? -0.985 12.934 26.829 1.00 83.81 175 GLY A CA 1
ATOM 1284 C C . GLY A 1 175 ? -1.244 13.382 25.384 1.00 83.81 175 GLY A C 1
ATOM 1285 O O . GLY A 1 175 ? -1.756 14.483 25.187 1.00 83.81 175 GLY A O 1
ATOM 1286 N N . SER A 1 176 ? -0.961 12.557 24.369 1.00 83.06 176 SER A N 1
ATOM 1287 C CA . SER A 1 176 ? -1.375 12.852 22.991 1.00 83.06 176 SER A CA 1
ATOM 1288 C C . SER A 1 176 ? -2.892 12.694 22.808 1.00 83.06 176 SER A C 1
ATOM 1290 O O . SER A 1 176 ? -3.572 12.052 23.603 1.00 83.06 176 SER A O 1
ATOM 1292 N N . HIS A 1 177 ? -3.446 13.330 21.769 1.00 82.50 177 HIS A N 1
ATOM 1293 C CA . HIS A 1 177 ? -4.861 13.200 21.386 1.00 82.50 177 HIS A CA 1
ATOM 1294 C C . HIS A 1 177 ? -5.895 13.472 22.504 1.00 82.50 177 HIS A C 1
ATOM 1296 O O . HIS A 1 177 ? -7.024 12.985 22.452 1.00 82.50 177 HIS A O 1
ATOM 1302 N N . ASN A 1 178 ? -5.548 14.279 23.505 1.00 87.00 178 ASN A N 1
ATOM 1303 C CA . ASN A 1 178 ? -6.373 14.549 24.686 1.00 87.00 178 ASN A CA 1
ATOM 1304 C C . ASN A 1 178 ? -7.259 15.800 24.568 1.00 87.00 178 ASN A C 1
ATOM 1306 O O . ASN A 1 178 ? -7.920 16.178 25.534 1.00 87.00 178 ASN A O 1
ATOM 1310 N N . GLN A 1 179 ? -7.247 16.473 23.416 1.00 86.56 179 GLN A N 1
ATOM 1311 C CA . GLN A 1 179 ? -8.043 17.682 23.222 1.00 86.56 179 GLN A CA 1
ATOM 1312 C C . GLN A 1 179 ? -9.544 17.362 23.401 1.00 86.56 179 GLN A C 1
ATOM 1314 O O . GLN A 1 179 ? -9.967 16.234 23.168 1.00 86.56 179 GLN A O 1
ATOM 1319 N N . PRO A 1 180 ? -10.387 18.322 23.802 1.00 82.19 180 PRO A N 1
ATOM 1320 C CA . PRO A 1 180 ? -11.819 18.060 23.950 1.00 82.19 180 PRO A CA 1
ATOM 1321 C C . PRO A 1 180 ? -12.530 17.895 22.600 1.00 82.19 180 PRO A C 1
ATOM 1323 O O . PRO A 1 180 ? -13.562 17.234 22.532 1.00 82.19 180 PRO A O 1
ATOM 1326 N N . GLY A 1 181 ? -11.977 18.473 21.528 1.00 84.81 181 GLY A N 1
ATOM 1327 C CA . GLY A 1 181 ? -12.626 18.559 20.219 1.00 84.81 181 GLY A CA 1
ATOM 1328 C C . GLY A 1 181 ? -13.884 19.436 20.229 1.00 84.81 181 GLY A C 1
ATOM 1329 O O . GLY A 1 181 ? -14.272 19.993 21.258 1.00 84.81 181 GLY A O 1
ATOM 1330 N N . GLU A 1 182 ? -14.519 19.558 19.067 1.00 84.44 182 GLU A N 1
ATOM 1331 C CA . GLU A 1 182 ? -15.723 20.362 18.839 1.00 84.44 182 GLU A CA 1
ATOM 1332 C C . GLU A 1 182 ? -16.673 19.625 17.891 1.00 84.44 182 GLU A C 1
ATOM 1334 O O . GLU A 1 182 ? -16.254 18.730 17.164 1.00 84.44 182 GLU A O 1
ATOM 1339 N N . GLY A 1 183 ? -17.954 19.992 17.911 1.00 88.50 183 GLY A N 1
ATOM 1340 C CA . GLY A 1 183 ? -18.976 19.419 17.036 1.00 88.50 183 GLY A CA 1
ATOM 1341 C C . GLY A 1 183 ? -20.199 18.877 17.785 1.00 88.50 183 GLY A C 1
ATOM 1342 O O . GLY A 1 183 ? -20.215 18.815 19.022 1.00 88.50 183 GLY A O 1
ATOM 1343 N N . PRO A 1 184 ? -21.268 18.535 17.044 1.00 90.44 184 PRO A N 1
ATOM 1344 C CA . PRO A 1 184 ? -22.542 18.121 17.621 1.00 90.44 184 PRO A CA 1
ATOM 1345 C C . PRO A 1 184 ? -22.530 16.676 18.132 1.00 90.44 184 PRO A C 1
ATOM 1347 O O . PRO A 1 184 ? -23.410 16.319 18.922 1.00 90.44 184 PRO A O 1
ATOM 1350 N N . TYR A 1 185 ? -21.567 15.855 17.703 1.00 93.94 185 TYR A N 1
ATOM 1351 C CA . TYR A 1 185 ? -21.393 14.498 18.201 1.00 93.94 185 TYR A CA 1
ATOM 1352 C C . TYR A 1 185 ? -20.397 14.466 19.360 1.00 93.94 185 TYR A C 1
ATOM 1354 O O . TYR A 1 185 ? -19.469 15.273 19.436 1.00 93.94 185 TYR A O 1
ATOM 1362 N N . SER A 1 186 ? -20.568 13.511 20.270 1.00 95.69 186 SER A N 1
ATOM 1363 C CA . SER A 1 186 ? -19.535 13.174 21.248 1.00 95.69 186 SER A CA 1
ATOM 1364 C C . SER A 1 186 ? -19.332 11.674 21.351 1.00 95.69 186 SER A C 1
ATOM 1366 O O . SER A 1 186 ? -20.285 10.909 21.257 1.00 95.69 186 SER A O 1
ATOM 1368 N N . LEU A 1 187 ? -18.083 11.274 21.556 1.00 97.00 187 LEU A N 1
ATOM 1369 C CA . LEU A 1 187 ? -17.649 9.948 21.966 1.00 97.00 187 LEU A CA 1
ATOM 1370 C C . LEU A 1 187 ? -17.258 10.048 23.442 1.00 97.00 187 LEU A C 1
ATOM 1372 O O . LEU A 1 187 ? -16.328 10.773 23.801 1.00 97.00 187 LEU A O 1
ATOM 1376 N N . GLU A 1 188 ? -17.983 9.340 24.301 1.00 98.19 188 GLU A N 1
ATOM 1377 C CA . GLU A 1 188 ? -17.728 9.269 25.738 1.00 98.19 188 GLU A CA 1
ATOM 1378 C C . GLU A 1 188 ? -17.228 7.876 26.104 1.00 98.19 188 GLU A C 1
ATOM 1380 O O . GLU A 1 188 ? -17.891 6.876 25.830 1.00 98.19 188 GLU A O 1
ATOM 1385 N N . LEU A 1 189 ? -16.081 7.810 26.769 1.00 98.50 189 LEU A N 1
ATOM 1386 C CA . LEU A 1 189 ? -15.583 6.587 27.386 1.00 98.50 189 LEU A CA 1
ATOM 1387 C C . LEU A 1 189 ? -16.079 6.565 28.826 1.00 98.50 189 LEU A C 1
ATOM 1389 O O . LEU A 1 189 ? -15.692 7.425 29.616 1.00 98.50 189 LEU A O 1
ATOM 1393 N N . GLN A 1 190 ? -16.978 5.641 29.159 1.00 98.50 190 GLN A N 1
ATOM 1394 C CA . GLN A 1 190 ? -17.623 5.594 30.472 1.00 98.50 190 GLN A CA 1
ATOM 1395 C C . GLN A 1 190 ? -17.216 4.359 31.272 1.00 98.50 190 GLN A C 1
ATOM 1397 O O . GLN A 1 190 ? -17.013 3.278 30.717 1.00 98.50 190 GLN A O 1
ATOM 1402 N N . ASN A 1 191 ? -17.166 4.521 32.592 1.00 97.88 191 ASN A N 1
ATOM 1403 C CA . ASN A 1 191 ? -17.019 3.418 33.539 1.00 97.88 191 ASN A CA 1
ATOM 1404 C C . ASN A 1 191 ? -18.370 2.740 33.860 1.00 97.88 191 ASN A C 1
ATOM 1406 O O . ASN A 1 191 ? -19.425 3.129 33.350 1.00 97.88 191 ASN A O 1
ATOM 1410 N N . ALA A 1 192 ? -18.345 1.732 34.738 1.00 96.12 192 ALA A N 1
ATOM 1411 C CA . ALA A 1 192 ? -19.526 0.947 35.110 1.00 96.12 192 ALA A CA 1
ATOM 1412 C C . ALA A 1 192 ? -20.637 1.756 35.804 1.00 96.12 192 ALA A C 1
ATOM 1414 O O . ALA A 1 192 ? -21.813 1.434 35.642 1.00 96.12 192 ALA A O 1
ATOM 1415 N N . SER A 1 193 ? -20.297 2.833 36.524 1.00 96.31 193 SER A N 1
ATOM 1416 C CA . SER A 1 193 ? -21.292 3.730 37.131 1.00 96.31 193 SER A CA 1
ATOM 1417 C C . SER A 1 193 ? -21.879 4.740 36.139 1.00 96.31 193 SER A C 1
ATOM 1419 O O . SER A 1 193 ? -22.816 5.460 36.476 1.00 96.31 193 SER A O 1
ATOM 1421 N N . GLY A 1 194 ? -21.365 4.784 34.905 1.00 94.94 194 GLY A N 1
ATOM 1422 C CA . GLY A 1 194 ? -21.775 5.718 33.859 1.00 94.94 194 GLY A CA 1
ATOM 1423 C C . GLY A 1 194 ? -21.108 7.085 33.926 1.00 94.94 194 GLY A C 1
ATOM 1424 O O . GLY A 1 194 ? -21.484 7.978 33.167 1.00 94.94 194 GLY A O 1
ATOM 1425 N N . THR A 1 195 ? -20.101 7.249 34.782 1.00 97.50 195 THR A N 1
ATOM 1426 C CA . THR A 1 195 ? -19.244 8.431 34.781 1.00 97.50 195 THR A CA 1
ATOM 1427 C C . THR A 1 195 ? -18.370 8.416 33.529 1.00 97.50 195 THR A C 1
ATOM 1429 O O . THR A 1 195 ? -17.694 7.423 33.247 1.00 97.50 195 THR A O 1
ATOM 1432 N N . ALA A 1 196 ? -18.359 9.522 32.785 1.00 97.06 196 ALA A N 1
ATOM 1433 C CA . ALA A 1 196 ? -17.435 9.706 31.673 1.00 97.06 196 ALA A CA 1
ATOM 1434 C C . ALA A 1 196 ? -16.003 9.882 32.202 1.00 97.06 196 ALA A C 1
ATOM 1436 O O . ALA A 1 196 ? -15.717 10.821 32.941 1.00 97.06 196 ALA A O 1
ATOM 1437 N N . LEU A 1 197 ? -15.117 8.967 31.815 1.00 97.31 197 LEU A N 1
ATOM 1438 C CA . LEU A 1 197 ? -13.676 9.034 32.050 1.00 97.31 197 LEU A CA 1
ATOM 1439 C C . LEU A 1 197 ? -12.983 9.909 31.000 1.00 97.31 197 LEU A C 1
ATOM 1441 O O . LEU A 1 197 ? -11.967 10.535 31.285 1.00 97.31 197 LEU A O 1
ATOM 1445 N N . PHE A 1 198 ? -13.536 9.954 29.787 1.00 97.50 198 PHE A N 1
ATOM 1446 C CA . PHE A 1 198 ? -13.064 10.810 28.707 1.00 97.50 198 PHE A CA 1
ATOM 1447 C C . PHE A 1 198 ? -14.218 11.205 27.784 1.00 97.50 198 PHE A C 1
ATOM 1449 O O . PHE A 1 198 ? -15.147 10.422 27.575 1.00 97.50 198 PHE A O 1
ATOM 1456 N N . VAL A 1 199 ? -14.151 12.413 27.221 1.00 96.81 199 VAL A N 1
ATOM 1457 C CA . VAL A 1 199 ? -15.133 12.927 26.262 1.00 96.81 199 VAL A CA 1
ATOM 1458 C C . VAL A 1 199 ? -14.403 13.605 25.110 1.00 96.81 199 VAL A C 1
ATOM 1460 O O . VAL A 1 199 ? -13.679 14.575 25.322 1.00 96.81 199 VAL A O 1
ATOM 1463 N N . ARG A 1 200 ? -14.653 13.126 23.891 1.00 94.44 200 ARG A N 1
ATOM 1464 C CA . ARG A 1 200 ? -14.252 13.767 22.636 1.00 94.44 200 ARG A CA 1
ATOM 1465 C C . ARG A 1 200 ? -15.491 14.252 21.913 1.00 94.44 200 ARG A C 1
ATOM 1467 O O . ARG A 1 200 ? -16.337 13.439 21.553 1.00 94.44 200 ARG A O 1
ATOM 1474 N N . ARG A 1 201 ? -15.598 15.552 21.667 1.00 92.06 201 ARG A N 1
ATOM 1475 C CA . ARG A 1 201 ? -16.533 16.083 20.677 1.00 92.06 201 ARG A CA 1
ATOM 1476 C C . ARG A 1 201 ? -15.912 16.018 19.296 1.00 92.06 201 ARG A C 1
ATOM 1478 O O . ARG A 1 201 ? -14.709 16.228 19.148 1.00 92.06 201 ARG A O 1
ATOM 1485 N N . PHE A 1 202 ? -16.743 15.705 18.322 1.00 86.69 202 PHE A N 1
ATOM 1486 C CA . PHE A 1 202 ? -16.347 15.667 16.930 1.00 86.69 202 PHE A CA 1
ATOM 1487 C C . PHE A 1 202 ? -17.519 16.086 16.055 1.00 86.69 202 PHE A C 1
ATOM 1489 O O . PHE A 1 202 ? -18.694 16.021 16.443 1.00 86.69 202 PHE A O 1
ATOM 1496 N N . ASP A 1 203 ? -17.184 16.516 14.853 1.00 81.00 203 ASP A N 1
ATOM 1497 C CA . ASP A 1 203 ? -18.149 16.652 13.788 1.00 81.00 203 ASP A CA 1
ATOM 1498 C C . ASP A 1 203 ? -18.063 15.418 12.883 1.00 81.00 203 ASP A C 1
ATOM 1500 O O . ASP A 1 203 ? -17.005 14.820 12.698 1.00 81.00 203 ASP A O 1
ATOM 1504 N N . SER A 1 204 ? -19.192 15.051 12.289 1.00 68.38 204 SER A N 1
ATOM 1505 C CA . SER A 1 204 ? -19.273 14.139 11.139 1.00 68.38 204 SER A CA 1
ATOM 1506 C C . SER A 1 204 ? -18.427 14.588 9.939 1.00 68.38 204 SER A C 1
ATOM 1508 O O . SER A 1 204 ? -18.197 13.828 9.000 1.00 68.38 204 SER A O 1
ATOM 1510 N N . GLN A 1 205 ? -17.968 15.837 9.983 1.00 59.28 205 GLN A N 1
ATOM 1511 C CA . GLN A 1 205 ? -17.046 16.456 9.055 1.00 59.28 205 GLN A CA 1
ATOM 1512 C C . GLN A 1 205 ? -15.620 16.005 9.412 1.00 59.28 205 GLN A C 1
ATOM 1514 O O . GLN A 1 205 ? -14.987 16.544 10.322 1.00 59.28 205 GLN A O 1
ATOM 1519 N N . GLY A 1 206 ? -15.071 15.035 8.675 1.00 43.44 206 GLY A N 1
ATOM 1520 C CA . GLY A 1 206 ? -13.615 14.891 8.597 1.00 43.44 206 GLY A CA 1
ATOM 1521 C C . GLY A 1 206 ? -12.949 16.225 8.199 1.00 43.44 206 GLY A C 1
ATOM 1522 O O . GLY A 1 206 ? -13.632 17.159 7.777 1.00 43.44 206 GLY A O 1
ATOM 1523 N N . PRO A 1 207 ? -11.613 16.347 8.275 1.00 35.56 207 PRO A N 1
ATOM 1524 C CA . PRO A 1 207 ? -10.896 17.610 8.071 1.00 35.56 207 PRO A CA 1
ATOM 1525 C C . PRO A 1 207 ? -11.005 18.211 6.658 1.00 35.56 207 PRO A C 1
ATOM 1527 O O . PRO A 1 207 ? -10.283 19.158 6.390 1.00 35.56 207 PRO A O 1
ATOM 1530 N N . ASN A 1 208 ? -11.877 17.698 5.780 1.00 36.78 208 ASN A N 1
ATOM 1531 C CA . ASN A 1 208 ? -12.132 18.174 4.425 1.00 36.78 208 ASN A CA 1
ATOM 1532 C C . ASN A 1 208 ? -13.620 18.510 4.264 1.00 36.78 208 ASN A C 1
ATOM 1534 O O . ASN A 1 208 ? -14.428 17.608 4.047 1.00 36.78 208 ASN A O 1
ATOM 1538 N N . GLN A 1 209 ? -13.995 19.783 4.405 1.00 37.41 209 GLN A N 1
ATOM 1539 C CA . GLN A 1 209 ? -15.378 20.191 4.174 1.00 37.41 209 GLN A CA 1
ATOM 1540 C C . GLN A 1 209 ? -15.608 20.493 2.695 1.00 37.41 209 GLN A C 1
ATOM 1542 O O . GLN A 1 209 ? -14.829 21.162 2.031 1.00 37.41 209 GLN A O 1
ATOM 1547 N N . GLY A 1 210 ? -16.707 19.971 2.180 1.00 34.78 210 GLY A N 1
ATOM 1548 C CA . GLY A 1 210 ? -17.168 20.170 0.819 1.00 34.78 210 GLY A CA 1
ATOM 1549 C C . GLY A 1 210 ? -18.582 19.596 0.729 1.00 34.78 210 GLY A C 1
ATOM 1550 O O . GLY A 1 210 ? -18.838 18.551 1.334 1.00 34.78 210 GLY A O 1
ATOM 1551 N N . PRO A 1 211 ? -19.517 20.263 0.034 1.00 33.38 211 PRO A N 1
ATOM 1552 C CA . PRO A 1 211 ? -20.948 19.963 0.109 1.00 33.38 211 PRO A CA 1
ATOM 1553 C C . PRO A 1 211 ? -21.343 18.552 -0.371 1.00 33.38 211 PRO A C 1
ATOM 1555 O O . PRO A 1 211 ? -22.397 18.078 0.042 1.00 33.38 211 PRO A O 1
ATOM 1558 N N . ASP A 1 212 ? -20.483 17.852 -1.123 1.00 37.59 212 ASP A N 1
ATOM 1559 C CA . ASP A 1 212 ? -20.757 16.526 -1.707 1.00 37.59 212 ASP A CA 1
ATOM 1560 C C . ASP A 1 212 ? -19.857 15.385 -1.183 1.00 37.59 212 ASP A C 1
ATOM 1562 O O . ASP A 1 212 ? -19.859 14.279 -1.731 1.00 37.59 212 ASP A O 1
ATOM 1566 N N . HIS A 1 213 ? -19.092 15.587 -0.102 1.00 41.66 213 HIS A N 1
ATOM 1567 C CA . HIS A 1 213 ? -18.519 14.437 0.607 1.00 41.66 213 HIS A CA 1
ATOM 1568 C C . HIS A 1 213 ? -19.650 13.640 1.260 1.00 41.66 213 HIS A C 1
ATOM 1570 O O . HIS A 1 213 ? -20.681 14.204 1.614 1.00 41.66 213 HIS A O 1
ATOM 1576 N N . VAL A 1 214 ? -19.486 12.327 1.456 1.00 44.50 214 VAL A N 1
ATOM 1577 C CA . VAL A 1 214 ? -20.388 11.614 2.367 1.00 44.50 214 VAL A CA 1
ATOM 1578 C C . VAL A 1 214 ? -20.135 12.227 3.749 1.00 44.50 214 VAL A C 1
ATOM 1580 O O . VAL A 1 214 ? -19.145 11.888 4.399 1.00 44.50 214 VAL A O 1
ATOM 1583 N N . GLN A 1 215 ? -20.959 13.220 4.117 1.00 55.28 215 GLN A N 1
ATOM 1584 C CA . GLN A 1 215 ? -20.866 14.079 5.310 1.00 55.28 215 GLN A CA 1
ATOM 1585 C C . GLN A 1 215 ? -21.205 13.296 6.580 1.00 55.28 215 GLN A C 1
ATOM 1587 O O . GLN A 1 215 ? -21.936 13.751 7.453 1.00 55.28 215 GLN A O 1
ATOM 1592 N N . ASP A 1 216 ? -20.745 12.056 6.627 1.00 71.19 216 ASP A N 1
ATOM 1593 C CA . ASP A 1 216 ? -20.993 11.142 7.705 1.00 71.19 216 ASP A CA 1
ATOM 1594 C C . ASP A 1 216 ? -19.698 10.562 8.265 1.00 71.19 216 ASP A C 1
ATOM 1596 O O . ASP A 1 216 ? -19.675 10.157 9.415 1.00 71.19 216 ASP A O 1
ATOM 1600 N N . ARG A 1 217 ? -18.572 10.549 7.554 1.00 72.31 217 ARG A N 1
ATOM 1601 C CA . ARG A 1 217 ? -17.394 9.842 8.069 1.00 72.31 217 ARG A CA 1
ATOM 1602 C C . ARG A 1 217 ? -16.660 10.592 9.175 1.00 72.31 217 ARG A C 1
ATOM 1604 O O . ARG A 1 217 ? -16.108 11.661 8.944 1.00 72.31 217 ARG A O 1
ATOM 1611 N N . PHE A 1 218 ? -16.499 9.935 10.321 1.00 80.38 218 PHE A N 1
ATOM 1612 C CA . PHE A 1 218 ? -15.616 10.395 11.392 1.00 80.38 218 PHE A CA 1
ATOM 1613 C C . PHE A 1 218 ? -14.427 9.448 11.578 1.00 80.38 218 PHE A C 1
ATOM 1615 O O . PHE A 1 218 ? -14.515 8.240 11.320 1.00 80.38 218 PHE A O 1
ATOM 1622 N N . ARG A 1 219 ? -13.309 10.002 12.053 1.00 81.56 219 ARG A N 1
ATOM 1623 C CA . ARG A 1 219 ? -12.148 9.245 12.524 1.00 81.56 219 ARG A CA 1
ATOM 1624 C C . ARG A 1 219 ? -11.574 9.944 13.743 1.00 81.56 219 ARG A C 1
ATOM 1626 O O . ARG A 1 219 ? -10.953 10.990 13.616 1.00 81.56 219 ARG A O 1
ATOM 1633 N N . GLU A 1 220 ? -11.714 9.307 14.891 1.00 84.31 220 GLU A N 1
ATOM 1634 C CA . GLU A 1 220 ? -11.192 9.796 16.155 1.00 84.31 220 GLU A CA 1
ATOM 1635 C C . GLU A 1 220 ? -10.081 8.885 16.661 1.00 84.31 220 GLU A C 1
ATOM 1637 O O . GLU A 1 220 ? -10.152 7.658 16.571 1.00 84.31 220 GLU A O 1
ATOM 1642 N N . VAL A 1 221 ? -9.048 9.507 17.215 1.00 87.44 221 VAL A N 1
ATOM 1643 C CA . VAL A 1 221 ? -8.051 8.835 18.043 1.00 87.44 221 VAL A CA 1
ATOM 1644 C C . VAL A 1 221 ? -8.140 9.496 19.401 1.00 87.44 221 VAL A C 1
ATOM 1646 O O . VAL A 1 221 ? -8.007 10.715 19.489 1.00 87.44 221 VAL A O 1
ATOM 1649 N N . VAL A 1 222 ? -8.405 8.716 20.443 1.00 92.50 222 VAL A N 1
ATOM 1650 C CA . VAL A 1 222 ? -8.637 9.240 21.794 1.00 92.50 222 VAL A CA 1
ATOM 1651 C C . VAL A 1 222 ? -7.903 8.402 22.837 1.00 92.50 222 VAL A C 1
ATOM 1653 O O . VAL A 1 222 ? -7.794 7.191 22.645 1.00 92.50 222 VAL A O 1
ATOM 1656 N N . PRO A 1 223 ? -7.417 8.993 23.943 1.00 95.62 223 PRO A N 1
ATOM 1657 C CA . PRO A 1 223 ? -6.940 8.239 25.093 1.00 95.62 223 PRO A CA 1
ATOM 1658 C C . PRO A 1 223 ? -7.989 7.224 25.539 1.00 95.62 223 PRO A C 1
ATOM 1660 O O . PRO A 1 223 ? -9.183 7.517 25.498 1.00 95.62 223 PRO A O 1
ATOM 1663 N N . PHE A 1 224 ? -7.548 6.050 25.981 1.00 96.56 224 PHE A N 1
ATOM 1664 C CA . PHE A 1 224 ? -8.420 4.974 26.444 1.00 96.56 224 PHE A CA 1
ATOM 1665 C C . PHE A 1 224 ? -8.153 4.670 27.930 1.00 96.56 224 PHE A C 1
ATOM 1667 O O . PHE A 1 224 ? -7.324 3.817 28.246 1.00 96.56 224 PHE A O 1
ATOM 1674 N N . PRO A 1 225 ? -8.798 5.394 28.868 1.00 96.38 225 PRO A N 1
ATOM 1675 C CA . PRO A 1 225 ? -8.555 5.226 30.298 1.00 96.38 225 PRO A CA 1
ATOM 1676 C C . PRO A 1 225 ? -8.930 3.828 30.798 1.00 96.38 225 PRO A C 1
ATOM 1678 O O . PRO A 1 225 ? -9.957 3.265 30.404 1.00 96.38 225 PRO A O 1
ATOM 1681 N N . SER A 1 226 ? -8.145 3.303 31.741 1.00 94.44 226 SER A N 1
ATOM 1682 C CA . SER A 1 226 ? -8.470 2.061 32.447 1.00 94.44 226 SER A CA 1
ATOM 1683 C C . SER A 1 226 ? -9.823 2.166 33.154 1.00 94.44 226 SER A C 1
ATOM 1685 O O . SER A 1 226 ? -10.130 3.195 33.759 1.00 94.44 226 SER A O 1
ATOM 1687 N N . GLY A 1 227 ? -10.613 1.092 33.122 1.00 95.12 227 GLY A N 1
ATOM 1688 C CA . GLY A 1 227 ? -11.955 1.064 33.710 1.00 95.12 227 GLY A CA 1
ATOM 1689 C C . GLY A 1 227 ? -13.061 1.579 32.785 1.00 95.12 227 GLY A C 1
ATOM 1690 O O . GLY A 1 227 ? -14.210 1.663 33.218 1.00 95.12 227 GLY A O 1
ATOM 1691 N N . THR A 1 228 ? -12.746 1.904 31.526 1.00 97.88 228 THR A N 1
ATOM 1692 C CA . THR A 1 228 ? -13.765 2.101 30.486 1.00 97.88 228 THR A CA 1
ATOM 1693 C C . THR A 1 228 ? -14.461 0.771 30.199 1.00 97.88 228 THR A C 1
ATOM 1695 O O . THR A 1 228 ? -13.796 -0.211 29.894 1.00 97.88 228 THR A O 1
ATOM 1698 N N . VAL A 1 229 ? -15.793 0.741 30.272 1.00 97.94 229 VAL A N 1
ATOM 1699 C CA . VAL A 1 229 ? -16.611 -0.462 30.004 1.00 97.94 229 VAL A CA 1
ATOM 1700 C C . VAL A 1 229 ? -17.603 -0.270 28.857 1.00 97.94 229 VAL A C 1
ATOM 1702 O O . VAL A 1 229 ? -18.269 -1.212 28.437 1.00 97.94 229 VAL A O 1
ATOM 1705 N N . ARG A 1 230 ? -17.759 0.964 28.365 1.00 98.25 230 ARG A N 1
ATOM 1706 C CA . ARG A 1 230 ? -18.588 1.274 27.197 1.00 98.25 230 ARG A CA 1
ATOM 1707 C C . ARG A 1 230 ? -18.161 2.568 26.524 1.00 98.25 230 ARG A C 1
ATOM 1709 O O . ARG A 1 230 ? -17.749 3.521 27.190 1.00 98.25 230 ARG A O 1
ATOM 1716 N N . ILE A 1 231 ? -18.352 2.609 25.212 1.00 98.44 231 ILE A N 1
ATOM 1717 C CA . ILE A 1 231 ? -18.250 3.808 24.386 1.00 98.44 231 ILE A CA 1
ATOM 1718 C C . ILE A 1 231 ? -19.673 4.295 24.126 1.00 98.44 231 ILE A C 1
ATOM 1720 O O . ILE A 1 231 ? -20.499 3.571 23.570 1.00 98.44 231 ILE A O 1
ATOM 1724 N N . VAL A 1 232 ? -19.982 5.518 24.535 1.00 98.50 232 VAL A N 1
ATOM 1725 C CA . VAL A 1 232 ? -21.291 6.133 24.322 1.00 98.50 232 VAL A CA 1
ATOM 1726 C C . VAL A 1 232 ? -21.136 7.243 23.302 1.00 98.50 232 VAL A C 1
ATOM 1728 O O . VAL A 1 232 ? -20.459 8.236 23.554 1.00 98.50 232 VAL A O 1
ATOM 1731 N N . PHE A 1 233 ? -21.793 7.088 22.159 1.00 97.88 233 PHE A N 1
ATOM 1732 C CA . PHE A 1 233 ? -21.932 8.167 21.202 1.00 97.88 233 PHE A CA 1
ATOM 1733 C C . PHE A 1 233 ? -23.190 8.965 21.492 1.00 97.88 233 PHE A C 1
ATOM 1735 O O . PHE A 1 233 ? -24.278 8.401 21.680 1.00 97.88 233 PHE A O 1
ATOM 1742 N N . ARG A 1 234 ? -23.055 10.287 21.466 1.00 97.50 234 ARG A N 1
ATOM 1743 C CA . ARG A 1 234 ? -24.178 11.212 21.550 1.00 97.50 234 ARG A CA 1
ATOM 1744 C C . ARG A 1 234 ? -24.239 12.120 20.342 1.00 97.50 234 ARG A C 1
ATOM 1746 O O . ARG A 1 234 ? -23.218 12.407 19.732 1.00 97.50 234 ARG A O 1
ATOM 1753 N N . TYR A 1 235 ? -25.435 12.617 20.068 1.00 95.62 235 TYR A N 1
ATOM 1754 C CA . TYR A 1 235 ? -25.694 13.731 19.169 1.00 95.62 235 TYR A CA 1
ATOM 1755 C C . TYR A 1 235 ? -26.519 14.770 19.924 1.00 95.62 235 TYR A C 1
ATOM 1757 O O . TYR A 1 235 ? -27.581 14.449 20.465 1.00 95.62 235 TYR A O 1
ATOM 1765 N N . GLN A 1 236 ? -26.003 15.996 20.031 1.00 93.25 236 GLN A N 1
ATOM 1766 C CA . GLN A 1 236 ? -26.641 17.100 20.760 1.00 93.25 236 GLN A CA 1
ATOM 1767 C C . GLN A 1 236 ? -27.083 16.695 22.185 1.00 93.25 236 GLN A C 1
ATOM 1769 O O . GLN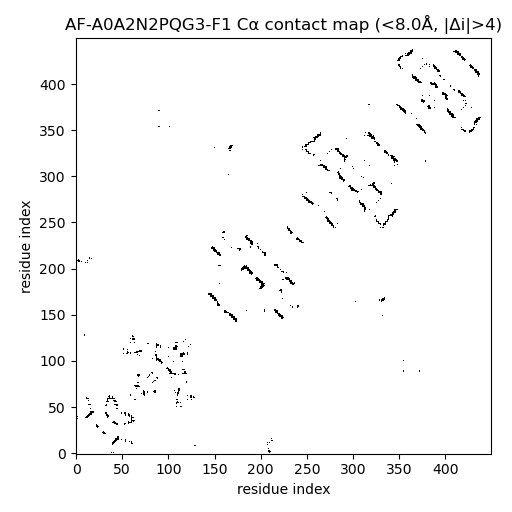 A 1 236 ? -28.178 17.012 22.645 1.00 93.25 236 GLN A O 1
ATOM 1774 N N . GLY A 1 237 ? -26.234 15.926 22.878 1.00 91.75 237 GLY A N 1
ATOM 1775 C CA . GLY A 1 237 ? -26.466 15.445 24.247 1.00 91.75 237 GLY A CA 1
ATOM 1776 C C . GLY A 1 237 ? -27.336 14.185 24.375 1.00 91.75 237 GLY A C 1
ATOM 1777 O O . GLY A 1 237 ? -27.328 13.550 25.434 1.00 91.75 237 GLY A O 1
ATOM 1778 N N . LYS A 1 238 ? -28.032 13.754 23.318 1.00 96.31 238 LYS A N 1
ATOM 1779 C CA . LYS A 1 238 ? -28.829 12.515 23.314 1.00 96.31 238 LYS A CA 1
ATOM 1780 C C . LYS A 1 238 ? -27.962 11.317 22.950 1.00 96.31 238 LYS A C 1
ATOM 1782 O O . LYS A 1 238 ? -27.165 11.417 22.029 1.00 96.31 238 LYS A O 1
ATOM 1787 N N . ILE A 1 239 ? -28.125 10.191 23.643 1.00 97.56 239 ILE A N 1
ATOM 1788 C CA . ILE A 1 239 ? -27.437 8.937 23.295 1.00 97.56 239 ILE A CA 1
ATOM 1789 C C . ILE A 1 239 ? -27.981 8.429 21.960 1.00 97.56 239 ILE A C 1
ATOM 1791 O O . ILE A 1 239 ? -29.192 8.287 21.812 1.00 97.56 239 ILE A O 1
ATOM 1795 N N . VAL A 1 240 ? -27.082 8.145 21.019 1.00 97.00 240 VAL A N 1
ATOM 1796 C CA . VAL A 1 240 ? -27.424 7.631 19.681 1.00 97.00 240 VAL A CA 1
ATOM 1797 C C . VAL A 1 240 ? -26.841 6.247 19.420 1.00 97.00 240 VAL A C 1
ATOM 1799 O O . VAL A 1 240 ? -27.396 5.479 18.640 1.00 97.00 240 VAL A O 1
ATOM 1802 N N . ARG A 1 241 ? -25.747 5.890 20.102 1.00 97.38 241 ARG A N 1
ATOM 1803 C CA . ARG A 1 241 ? -25.163 4.548 20.059 1.00 97.38 241 ARG A CA 1
ATOM 1804 C C . ARG A 1 241 ? -24.436 4.259 21.365 1.00 97.38 241 ARG A C 1
ATOM 1806 O O . ARG A 1 241 ? -23.769 5.130 21.912 1.00 97.38 241 ARG A O 1
ATOM 1813 N N . VAL A 1 242 ? -24.540 3.025 21.837 1.00 97.62 242 VAL A N 1
ATOM 1814 C CA . VAL A 1 242 ? -23.711 2.496 22.922 1.00 97.62 242 VAL A CA 1
ATOM 1815 C C . VAL A 1 242 ? -22.996 1.270 22.382 1.00 97.62 242 VAL A C 1
ATOM 1817 O O . VAL A 1 242 ? -23.629 0.409 21.775 1.00 97.62 242 VAL A O 1
ATOM 1820 N N . VAL A 1 243 ? -21.686 1.220 22.575 1.00 97.69 243 VAL A N 1
ATOM 1821 C CA . VAL A 1 243 ? -20.850 0.059 22.276 1.00 97.69 243 VAL A CA 1
ATOM 1822 C C . VAL A 1 243 ? -20.352 -0.470 23.620 1.00 97.69 243 VAL A C 1
ATOM 1824 O O . VAL A 1 243 ? -19.550 0.217 24.260 1.00 97.69 243 VAL A O 1
ATOM 1827 N N . PRO A 1 244 ? -20.873 -1.609 24.112 1.00 96.75 244 PRO A N 1
ATOM 1828 C CA . PRO A 1 244 ? -20.293 -2.256 25.282 1.00 96.75 244 PRO A CA 1
ATOM 1829 C C . PRO A 1 244 ? -18.869 -2.712 24.948 1.00 96.75 244 PRO A C 1
ATOM 1831 O O . PRO A 1 244 ? -18.573 -3.031 23.799 1.00 96.75 244 PRO A O 1
ATOM 1834 N N . ILE A 1 245 ? -17.991 -2.695 25.943 1.00 96.94 245 ILE A N 1
ATOM 1835 C CA . ILE A 1 245 ? -16.641 -3.244 25.824 1.00 96.94 245 ILE A CA 1
ATOM 1836 C C . ILE A 1 245 ? -16.659 -4.611 26.482 1.00 96.94 245 ILE A C 1
ATOM 1838 O O . ILE A 1 245 ? -17.181 -4.739 27.596 1.00 96.94 245 ILE A O 1
ATOM 1842 N N . SER A 1 246 ? -16.112 -5.605 25.787 1.00 95.62 246 SER A N 1
ATOM 1843 C CA . SER A 1 246 ? -16.062 -6.960 26.312 1.00 95.62 246 SER A CA 1
ATOM 1844 C C . SER A 1 246 ? -15.223 -7.014 27.597 1.00 95.62 246 SER A C 1
ATOM 1846 O O . SER A 1 246 ? -14.190 -6.330 27.671 1.00 95.62 246 SER A O 1
ATOM 1848 N N . PRO A 1 247 ? -15.656 -7.744 28.643 1.00 94.38 247 PRO A N 1
ATOM 1849 C CA . PRO A 1 247 ? -14.900 -7.869 29.885 1.00 94.38 247 PRO A CA 1
ATOM 1850 C C . PRO A 1 247 ? -13.518 -8.500 29.698 1.00 94.38 247 PRO A C 1
ATOM 1852 O O . PRO A 1 247 ? -12.596 -8.149 30.441 1.00 94.38 247 PRO A O 1
ATOM 1855 N N . HIS A 1 248 ? -13.369 -9.407 28.731 1.00 94.88 248 HIS A N 1
ATOM 1856 C CA . HIS A 1 248 ? -12.105 -10.055 28.416 1.00 94.88 248 HIS A CA 1
ATOM 1857 C C . HIS A 1 248 ? -11.621 -9.603 27.040 1.00 94.88 248 HIS A C 1
ATOM 1859 O O . HIS A 1 248 ? -12.378 -9.523 26.087 1.00 94.88 248 HIS A O 1
ATOM 1865 N N . ALA A 1 249 ? -10.332 -9.282 26.938 1.00 95.69 249 ALA A N 1
ATOM 1866 C CA . ALA A 1 249 ? -9.723 -9.019 25.642 1.00 95.69 249 ALA A CA 1
ATOM 1867 C C . ALA A 1 249 ? -9.529 -10.339 24.873 1.00 95.69 249 ALA A C 1
ATOM 1869 O O . ALA A 1 249 ? -9.263 -11.370 25.507 1.00 95.69 249 ALA A O 1
ATOM 1870 N N . PRO A 1 250 ? -9.553 -10.313 23.530 1.00 98.00 250 PRO A N 1
ATOM 1871 C CA . PRO A 1 250 ? -9.325 -11.510 22.741 1.00 98.00 250 PRO A CA 1
ATOM 1872 C C . PRO A 1 250 ? -7.887 -11.999 22.900 1.00 98.00 250 PRO A C 1
ATOM 1874 O O . PRO A 1 250 ? -6.966 -11.229 23.166 1.00 98.00 250 PRO A O 1
ATOM 1877 N N . THR A 1 251 ? -7.661 -13.282 22.673 1.00 98.31 251 THR A N 1
ATOM 1878 C CA . THR A 1 251 ? -6.324 -13.879 22.579 1.00 98.31 251 THR A CA 1
ATOM 1879 C C . THR A 1 251 ? -5.971 -14.112 21.119 1.00 98.31 251 THR A C 1
ATOM 1881 O O . THR A 1 251 ? -6.852 -14.378 20.301 1.00 98.31 251 THR A O 1
ATOM 1884 N N . VAL A 1 252 ? -4.687 -14.005 20.784 1.00 98.50 252 VAL A N 1
ATOM 1885 C CA . VAL A 1 252 ? -4.164 -14.338 19.458 1.00 98.50 252 VAL A CA 1
ATOM 1886 C C . VAL A 1 252 ? -2.777 -14.960 19.595 1.00 98.50 252 VAL A C 1
ATOM 1888 O O . VAL A 1 252 ? -1.993 -14.536 20.443 1.00 98.50 252 VAL A O 1
ATOM 1891 N N . THR A 1 253 ? -2.500 -15.970 18.775 1.00 98.69 253 THR A N 1
ATOM 1892 C CA . THR A 1 253 ? -1.191 -16.612 18.641 1.00 98.69 253 THR A CA 1
ATOM 1893 C C . THR A 1 253 ? -0.912 -16.883 17.168 1.00 98.69 253 THR A C 1
ATOM 1895 O O . THR A 1 253 ? -1.695 -17.564 16.501 1.00 98.69 253 THR A O 1
ATOM 1898 N N . VAL A 1 254 ? 0.185 -16.348 16.645 1.00 98.62 254 VAL A N 1
ATOM 1899 C CA . VAL A 1 254 ? 0.686 -16.643 15.304 1.00 98.62 254 VAL A CA 1
ATOM 1900 C C . VAL A 1 254 ? 1.196 -18.081 15.292 1.00 98.62 254 VAL A C 1
ATOM 1902 O O . VAL A 1 254 ? 1.988 -18.485 16.133 1.00 98.62 254 VAL A O 1
ATOM 1905 N N . LEU A 1 255 ? 0.716 -18.878 14.338 1.00 98.69 255 LEU A N 1
ATOM 1906 C CA . LEU A 1 255 ? 1.103 -20.286 14.210 1.00 98.69 255 LEU A CA 1
ATOM 1907 C C . LEU A 1 255 ? 2.127 -20.498 13.097 1.00 98.69 255 LEU A C 1
ATOM 1909 O O . LEU A 1 255 ? 3.013 -21.338 13.226 1.00 98.69 255 LEU A O 1
ATOM 1913 N N . SER A 1 256 ? 1.992 -19.763 11.991 1.00 98.06 256 SER A N 1
ATOM 1914 C CA . SER A 1 256 ? 2.936 -19.810 10.875 1.00 98.06 256 SER A CA 1
ATOM 1915 C C . SER A 1 256 ? 2.791 -18.561 9.993 1.00 98.06 256 SER A C 1
ATOM 1917 O O . SER A 1 256 ? 1.661 -18.115 9.784 1.00 98.06 256 SER A O 1
ATOM 1919 N N . PRO A 1 257 ? 3.887 -18.003 9.452 1.00 98.31 257 PRO A N 1
ATOM 1920 C CA . PRO A 1 257 ? 5.261 -18.306 9.840 1.00 98.31 257 PRO A CA 1
ATOM 1921 C C . PRO A 1 257 ? 5.518 -17.857 11.285 1.00 98.31 257 PRO A C 1
ATOM 1923 O O . PRO A 1 257 ? 5.029 -16.806 11.697 1.00 98.31 257 PRO A O 1
ATOM 1926 N N . ASN A 1 258 ? 6.241 -18.668 12.058 1.00 98.19 258 ASN A N 1
ATOM 1927 C CA . ASN A 1 258 ? 6.537 -18.385 13.467 1.00 98.19 258 ASN A CA 1
ATOM 1928 C C . ASN A 1 258 ? 8.039 -18.459 13.803 1.00 98.19 258 ASN A C 1
ATOM 1930 O O . ASN A 1 258 ? 8.435 -18.221 14.942 1.00 98.19 258 ASN A O 1
ATOM 1934 N N . GLY A 1 259 ? 8.892 -18.768 12.826 1.00 96.88 259 GLY A N 1
ATOM 1935 C CA . GLY A 1 259 ? 10.339 -18.757 12.986 1.00 96.88 259 GLY A CA 1
ATOM 1936 C C . GLY A 1 259 ? 11.050 -19.817 12.157 1.00 96.88 259 GLY A C 1
ATOM 1937 O O . GLY A 1 259 ? 10.762 -21.010 12.252 1.00 96.88 259 GLY A O 1
ATOM 1938 N N . GLY A 1 260 ? 12.065 -19.392 11.404 1.00 96.88 260 GLY A N 1
ATOM 1939 C CA . GLY A 1 260 ? 12.955 -20.284 10.659 1.00 96.88 260 GLY A CA 1
ATOM 1940 C C . GLY A 1 260 ? 12.393 -20.826 9.342 1.00 96.88 260 GLY A C 1
ATOM 1941 O O . GLY A 1 260 ? 13.136 -21.470 8.598 1.00 96.88 260 GLY A O 1
ATOM 1942 N N . GLU A 1 261 ? 11.130 -20.555 9.002 1.00 98.31 261 GLU A N 1
ATOM 1943 C CA . GLU A 1 261 ? 10.600 -20.877 7.679 1.00 98.31 261 GLU A CA 1
ATOM 1944 C C . GLU A 1 261 ? 11.371 -20.133 6.583 1.00 98.31 261 GLU A C 1
ATOM 1946 O O . GLU A 1 261 ? 11.921 -19.050 6.787 1.00 98.31 261 GLU A O 1
ATOM 1951 N N . THR A 1 262 ? 11.417 -20.722 5.390 1.00 97.94 262 THR A N 1
ATOM 1952 C CA . THR A 1 262 ? 11.989 -20.082 4.205 1.00 97.94 262 THR A CA 1
ATOM 1953 C C . THR A 1 262 ? 10.975 -20.121 3.078 1.00 97.94 262 THR A C 1
ATOM 1955 O O . THR A 1 262 ? 10.502 -21.190 2.694 1.00 97.94 262 THR A O 1
ATOM 1958 N N . TRP A 1 263 ? 10.638 -18.945 2.569 1.00 96.69 263 TRP A N 1
ATOM 1959 C CA . TRP A 1 263 ? 9.815 -18.741 1.390 1.00 96.69 263 TRP A CA 1
ATOM 1960 C C . TRP A 1 263 ? 10.716 -18.394 0.209 1.00 96.69 263 TRP A C 1
ATOM 1962 O O . TRP A 1 263 ? 11.689 -17.646 0.351 1.00 96.69 263 TRP A O 1
ATOM 1972 N N . ASP A 1 264 ? 10.399 -18.953 -0.950 1.00 97.50 264 ASP A N 1
ATOM 1973 C CA . ASP A 1 264 ? 11.085 -18.681 -2.205 1.00 97.50 264 ASP A CA 1
ATOM 1974 C C . ASP A 1 264 ? 10.665 -17.316 -2.770 1.00 97.50 264 ASP A C 1
ATOM 1976 O O . ASP A 1 264 ? 9.923 -16.545 -2.157 1.00 97.50 264 ASP A O 1
ATOM 1980 N N . THR A 1 265 ? 11.174 -16.975 -3.953 1.00 83.81 265 THR A N 1
ATOM 1981 C CA . THR A 1 265 ? 10.921 -15.675 -4.590 1.00 83.81 265 THR A CA 1
ATOM 1982 C C . THR A 1 265 ? 9.458 -15.478 -4.979 1.00 83.81 265 THR A C 1
ATOM 1984 O O . THR A 1 265 ? 9.010 -14.338 -5.087 1.00 83.81 265 THR A O 1
ATOM 1987 N N . SER A 1 266 ? 8.715 -16.572 -5.157 1.00 83.62 266 SER A N 1
ATOM 1988 C CA . SER A 1 266 ? 7.299 -16.601 -5.515 1.00 83.62 266 SER A CA 1
ATOM 1989 C C . SER A 1 266 ? 6.629 -17.829 -4.910 1.00 83.62 266 SER A C 1
ATOM 1991 O O . SER A 1 266 ? 7.295 -18.813 -4.588 1.00 83.62 266 SER A O 1
ATOM 1993 N N . GLY A 1 267 ? 5.308 -17.788 -4.797 1.00 82.62 267 GLY A N 1
ATOM 1994 C CA . GLY A 1 267 ? 4.515 -18.937 -4.392 1.00 82.62 267 GLY A CA 1
ATOM 1995 C C . GLY A 1 267 ? 3.416 -18.541 -3.419 1.00 82.62 267 GLY A C 1
ATOM 1996 O O . GLY A 1 267 ? 3.570 -17.562 -2.684 1.00 82.62 267 GLY A O 1
ATOM 1997 N N . PRO A 1 268 ? 2.300 -19.286 -3.412 1.00 89.75 268 PRO A N 1
ATOM 1998 C CA . PRO A 1 268 ? 1.290 -19.100 -2.396 1.00 89.75 268 PRO A CA 1
ATOM 1999 C C . PRO A 1 268 ? 1.824 -19.610 -1.057 1.00 89.75 268 PRO A C 1
ATOM 2001 O O . PRO A 1 268 ? 2.058 -20.806 -0.884 1.00 89.75 268 PRO A O 1
ATOM 2004 N N . TYR A 1 269 ? 1.952 -18.708 -0.097 1.00 90.88 269 TYR A N 1
ATOM 2005 C CA . TYR A 1 269 ? 2.213 -19.034 1.296 1.00 90.88 269 TYR A CA 1
ATOM 2006 C C . TYR A 1 269 ? 0.999 -18.667 2.134 1.00 90.88 269 TYR A C 1
ATOM 2008 O O . TYR A 1 269 ? 0.210 -17.797 1.768 1.00 90.88 269 TYR A O 1
ATOM 2016 N N . THR A 1 270 ? 0.813 -19.373 3.243 1.00 95.75 270 THR A N 1
ATOM 2017 C CA . THR A 1 270 ? -0.320 -19.135 4.138 1.00 95.75 270 THR A CA 1
ATOM 2018 C C . THR A 1 270 ? 0.207 -18.656 5.475 1.00 95.75 270 THR A C 1
ATOM 2020 O O . THR A 1 270 ? 1.041 -19.319 6.083 1.00 95.75 270 THR A O 1
ATOM 2023 N N . ILE A 1 271 ? -0.295 -17.509 5.918 1.00 95.12 271 ILE A N 1
ATOM 2024 C CA . ILE A 1 271 ? -0.137 -17.017 7.281 1.00 95.12 271 ILE A CA 1
ATOM 2025 C C . ILE A 1 271 ? -1.333 -17.536 8.074 1.00 95.12 271 ILE A C 1
ATOM 2027 O O . ILE A 1 271 ? -2.469 -17.343 7.645 1.00 95.12 271 ILE A O 1
ATOM 2031 N N . THR A 1 272 ? -1.094 -18.186 9.207 1.00 98.69 272 THR A N 1
ATOM 2032 C CA . THR A 1 272 ? -2.124 -18.793 1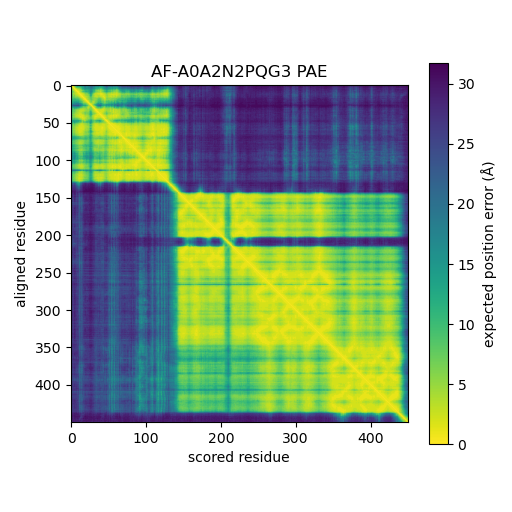0.062 1.00 98.69 272 THR A CA 1
ATOM 2033 C C . THR A 1 272 ? -1.962 -18.348 11.505 1.00 98.69 272 THR A C 1
ATOM 2035 O O . THR A 1 272 ? -0.837 -18.243 12.001 1.00 98.69 272 THR A O 1
ATOM 2038 N N . TRP A 1 273 ? -3.075 -18.148 12.199 1.00 98.69 273 TRP A N 1
ATOM 2039 C CA . TRP A 1 273 ? -3.107 -17.807 13.616 1.00 98.69 273 TRP A CA 1
ATOM 2040 C C . TRP A 1 273 ? -4.269 -18.504 14.313 1.00 98.69 273 TRP A C 1
ATOM 2042 O O . TRP A 1 273 ? -5.269 -18.860 13.699 1.00 98.69 273 TRP A O 1
ATOM 2052 N N . GLN A 1 274 ? -4.154 -18.659 15.625 1.00 98.56 274 GLN A N 1
ATOM 2053 C CA . GLN A 1 274 ? -5.266 -19.017 16.488 1.00 98.56 274 GLN A CA 1
ATOM 2054 C C . GLN A 1 274 ? -5.731 -17.767 17.222 1.00 98.56 274 GLN A C 1
ATOM 2056 O O . GLN A 1 274 ? -4.911 -17.045 17.779 1.00 98.56 274 GLN A O 1
ATOM 2061 N N . ALA A 1 275 ? -7.037 -17.513 17.242 1.00 98.12 275 ALA A N 1
ATOM 2062 C CA . ALA A 1 275 ? -7.614 -16.451 18.052 1.00 98.12 275 ALA A CA 1
ATOM 2063 C C . ALA A 1 275 ? -8.875 -16.940 18.760 1.00 98.12 275 ALA A C 1
ATOM 2065 O O . ALA A 1 275 ? -9.623 -17.756 18.217 1.00 98.12 275 ALA A O 1
ATOM 2066 N N . ALA A 1 276 ? -9.096 -16.457 19.977 1.00 97.81 276 ALA A N 1
ATOM 2067 C CA . ALA A 1 276 ? -10.256 -16.818 20.776 1.00 97.81 276 ALA A CA 1
ATOM 2068 C C . ALA A 1 276 ? -10.695 -15.651 21.650 1.00 97.81 276 ALA A C 1
ATOM 2070 O O . ALA A 1 276 ? -9.863 -14.898 22.157 1.00 97.81 276 ALA A O 1
ATOM 2071 N N . ASP A 1 277 ? -12.000 -15.557 21.854 1.00 97.88 277 ASP A N 1
ATOM 2072 C CA . ASP A 1 277 ? -12.629 -14.605 22.753 1.00 97.88 277 ASP A CA 1
ATOM 2073 C C . ASP A 1 277 ? -13.396 -15.367 23.835 1.00 97.88 277 ASP A C 1
ATOM 2075 O O . ASP A 1 277 ? -14.117 -16.318 23.525 1.00 97.88 277 ASP A O 1
ATOM 2079 N N . ALA A 1 278 ? -13.203 -15.001 25.103 1.00 97.50 278 ALA A N 1
ATOM 2080 C CA . ALA A 1 278 ? -13.818 -15.720 26.219 1.00 97.50 278 ALA A CA 1
ATOM 2081 C C . ALA A 1 278 ? -15.319 -15.419 26.359 1.00 97.50 278 ALA A C 1
ATOM 2083 O O . ALA A 1 278 ? -16.057 -16.237 26.910 1.00 97.50 278 ALA A O 1
ATOM 2084 N N . ASP A 1 279 ? -15.757 -14.268 25.851 1.00 97.06 279 ASP A N 1
ATOM 2085 C CA . ASP A 1 279 ? -17.133 -13.787 25.913 1.00 97.06 279 ASP A CA 1
ATOM 2086 C C . ASP A 1 279 ? -17.928 -14.163 24.643 1.00 97.06 279 ASP A C 1
ATOM 2088 O O . ASP A 1 279 ? -19.161 -14.101 24.627 1.00 97.06 279 ASP A O 1
ATOM 2092 N N . GLY A 1 280 ? -17.238 -14.665 23.612 1.00 95.12 280 GLY A N 1
ATOM 2093 C CA . GLY A 1 280 ? -17.821 -15.163 22.367 1.00 95.12 280 GLY A CA 1
ATOM 2094 C C . GLY A 1 280 ? -18.046 -14.073 21.320 1.00 95.12 280 GLY A C 1
ATOM 2095 O O . GLY A 1 280 ? -18.856 -14.266 20.406 1.00 95.12 280 GLY A O 1
ATOM 2096 N N . ASP A 1 281 ? -17.355 -12.940 21.447 1.00 96.06 281 ASP A N 1
ATOM 2097 C CA . ASP A 1 281 ? -17.478 -11.827 20.513 1.00 96.06 281 ASP A CA 1
ATOM 2098 C C . ASP A 1 281 ? -16.891 -12.162 19.125 1.00 96.06 281 ASP A C 1
ATOM 2100 O O . ASP A 1 281 ? -15.888 -12.877 19.007 1.00 96.06 281 ASP A O 1
ATOM 2104 N N . PRO A 1 282 ? -17.489 -11.653 18.027 1.00 94.50 282 PRO A N 1
ATOM 2105 C CA . PRO A 1 282 ? -16.936 -11.827 16.690 1.00 94.50 282 PRO A CA 1
ATOM 2106 C C . PRO A 1 282 ? -15.560 -11.171 16.548 1.00 94.50 282 PRO A C 1
ATOM 2108 O O . PRO A 1 282 ? -15.403 -9.966 16.742 1.00 94.50 282 PRO A O 1
ATOM 2111 N N . LEU A 1 283 ? -14.581 -11.956 16.105 1.00 95.94 283 LEU A N 1
ATOM 2112 C CA . LEU A 1 283 ? -13.208 -11.497 15.941 1.00 95.94 283 LEU A CA 1
ATOM 2113 C C . LEU A 1 283 ? -12.926 -10.985 14.532 1.00 95.94 283 LEU A C 1
ATOM 2115 O O . LEU A 1 283 ? -13.368 -11.550 13.528 1.00 95.94 283 LEU A O 1
ATOM 2119 N N . VAL A 1 284 ? -12.137 -9.918 14.465 1.00 89.75 284 VAL A N 1
ATOM 2120 C CA . VAL A 1 284 ? -11.649 -9.336 13.218 1.00 89.75 284 VAL A CA 1
ATOM 2121 C C . VAL A 1 284 ? -10.138 -9.160 13.296 1.00 89.75 284 VAL A C 1
ATOM 2123 O O . VAL A 1 284 ? -9.623 -8.484 14.186 1.00 89.75 284 VAL A O 1
ATOM 2126 N N . ALA A 1 285 ? -9.428 -9.730 12.328 1.00 87.88 285 ALA A N 1
ATOM 2127 C CA . ALA A 1 285 ? -7.980 -9.697 12.233 1.00 87.88 285 ALA A CA 1
ATOM 2128 C C . ALA A 1 285 ? -7.468 -8.623 11.254 1.00 87.88 285 ALA A C 1
ATOM 2130 O O . ALA A 1 285 ? -8.111 -8.246 10.265 1.00 87.88 285 ALA A O 1
ATOM 2131 N N . ARG A 1 286 ? -6.254 -8.150 11.523 1.00 84.75 286 ARG A N 1
ATOM 2132 C CA . ARG A 1 286 ? -5.376 -7.428 10.601 1.00 84.75 286 ARG A CA 1
ATOM 2133 C C . ARG A 1 286 ? -4.035 -8.149 10.578 1.00 84.75 286 ARG A C 1
ATOM 2135 O O . ARG A 1 286 ? -3.480 -8.411 11.641 1.00 84.75 286 ARG A O 1
ATOM 2142 N N . VAL A 1 287 ? -3.519 -8.410 9.383 1.00 83.19 287 VAL A N 1
ATOM 2143 C CA . VAL A 1 287 ? -2.223 -9.065 9.183 1.00 83.19 287 VAL A CA 1
ATOM 2144 C C . VAL A 1 287 ? -1.246 -8.041 8.629 1.00 83.19 287 VAL A C 1
ATOM 2146 O O . VAL A 1 287 ? -1.574 -7.331 7.673 1.00 83.19 287 VAL A O 1
ATOM 2149 N N . LEU A 1 288 ? -0.073 -7.946 9.245 1.00 86.62 288 LEU A N 1
ATOM 2150 C CA . LEU A 1 288 ? 1.008 -7.066 8.829 1.00 86.62 288 LEU A CA 1
ATOM 2151 C C . LEU A 1 288 ? 2.279 -7.868 8.555 1.00 86.62 288 LEU A C 1
ATOM 2153 O O . LEU A 1 288 ? 2.548 -8.855 9.238 1.00 86.62 288 LEU A O 1
ATOM 2157 N N . TYR A 1 289 ? 3.055 -7.405 7.583 1.00 86.94 289 TYR A N 1
ATOM 2158 C CA . TYR A 1 289 ? 4.376 -7.910 7.232 1.00 86.94 289 TYR A CA 1
ATOM 2159 C C . TYR A 1 289 ? 5.443 -6.887 7.608 1.00 86.94 289 TYR A C 1
ATOM 2161 O O . TYR A 1 289 ? 5.218 -5.685 7.489 1.00 86.94 289 TYR A O 1
ATOM 2169 N N . SER A 1 290 ? 6.605 -7.355 8.039 1.00 86.88 290 SER A N 1
ATOM 2170 C CA . SER A 1 290 ? 7.785 -6.522 8.229 1.00 86.88 290 SER A CA 1
ATOM 2171 C C . SER A 1 290 ? 8.988 -7.191 7.589 1.00 86.88 290 SER A C 1
ATOM 2173 O O . SER A 1 290 ? 9.304 -8.328 7.927 1.00 86.88 290 SER A O 1
ATOM 2175 N N . ALA A 1 291 ? 9.682 -6.472 6.710 1.00 82.94 291 ALA A N 1
ATOM 2176 C CA . ALA A 1 291 ? 10.942 -6.916 6.118 1.00 82.94 291 ALA A CA 1
ATOM 2177 C C . ALA A 1 291 ? 12.173 -6.526 6.961 1.00 82.94 291 ALA A C 1
ATOM 2179 O O . ALA A 1 291 ? 13.274 -7.010 6.710 1.00 82.94 291 ALA A O 1
ATOM 2180 N N . ASP A 1 292 ? 12.030 -5.657 7.962 1.00 79.88 292 ASP A N 1
ATOM 2181 C CA . ASP A 1 292 ? 13.154 -5.004 8.649 1.00 79.88 292 ASP A CA 1
ATOM 2182 C C . ASP A 1 292 ? 13.289 -5.383 10.135 1.00 79.88 292 ASP A C 1
ATOM 2184 O O . ASP A 1 292 ? 13.905 -4.654 10.923 1.00 79.88 292 ASP A O 1
ATOM 2188 N N . GLY A 1 293 ? 12.748 -6.544 10.516 1.00 86.69 293 GLY A N 1
ATOM 2189 C CA . GLY A 1 293 ? 12.775 -7.037 11.892 1.00 86.69 293 GLY A CA 1
ATOM 2190 C C . GLY A 1 293 ? 11.825 -6.284 12.825 1.00 86.69 293 GLY A C 1
ATOM 2191 O O . GLY A 1 293 ? 12.096 -6.174 14.020 1.00 86.69 293 GLY A O 1
ATOM 2192 N N . GLY A 1 294 ? 10.726 -5.749 12.291 1.00 81.75 294 GLY A N 1
ATOM 2193 C CA . GLY A 1 294 ? 9.642 -5.138 13.054 1.00 81.75 294 GLY A CA 1
ATOM 2194 C C . GLY A 1 294 ? 9.773 -3.634 13.285 1.00 81.75 294 GLY A C 1
ATOM 2195 O O . GLY A 1 294 ? 9.051 -3.098 14.132 1.00 81.75 294 GLY A O 1
ATOM 2196 N N . LYS A 1 295 ? 10.665 -2.938 12.567 1.00 77.38 295 LYS A N 1
ATOM 2197 C CA . LYS A 1 295 ? 10.791 -1.472 12.660 1.00 77.38 295 LYS A CA 1
ATOM 2198 C C . LYS A 1 295 ? 9.689 -0.786 11.858 1.00 77.38 295 LYS A C 1
ATOM 2200 O O . LYS A 1 295 ? 9.102 0.184 12.338 1.00 77.38 295 LYS A O 1
ATOM 2205 N N . THR A 1 296 ? 9.382 -1.308 10.675 1.00 73.56 296 THR A N 1
ATOM 2206 C CA . THR A 1 296 ? 8.266 -0.882 9.828 1.00 73.56 296 THR A CA 1
ATOM 2207 C C . THR A 1 296 ? 7.348 -2.060 9.521 1.00 73.56 296 THR A C 1
ATOM 2209 O O . THR A 1 296 ? 7.758 -3.220 9.563 1.00 73.56 296 THR A O 1
ATOM 2212 N N . TRP A 1 297 ? 6.072 -1.751 9.286 1.00 77.88 297 TRP A N 1
ATOM 2213 C CA . TRP A 1 297 ? 5.018 -2.744 9.109 1.00 77.88 297 TRP A CA 1
ATOM 2214 C C . TRP A 1 297 ? 4.080 -2.341 7.979 1.00 77.88 297 TRP A C 1
ATOM 2216 O O . TRP A 1 297 ? 3.502 -1.251 7.999 1.00 77.88 297 TRP A O 1
ATOM 2226 N N . GLU A 1 298 ? 3.871 -3.258 7.045 1.00 70.56 298 GLU A N 1
ATOM 2227 C CA . GLU A 1 298 ? 2.988 -3.102 5.897 1.00 70.56 298 GLU A CA 1
ATOM 2228 C C . GLU A 1 298 ? 1.722 -3.940 6.083 1.00 70.56 298 GLU A C 1
ATOM 2230 O O . GLU A 1 298 ? 1.804 -5.116 6.445 1.00 70.56 298 GLU A O 1
ATOM 2235 N N . PRO A 1 299 ? 0.523 -3.375 5.870 1.00 72.94 299 PRO A N 1
ATOM 2236 C CA . PRO A 1 299 ? -0.708 -4.141 5.981 1.00 72.94 299 PRO A CA 1
ATOM 2237 C C . PRO A 1 299 ? -0.875 -5.080 4.778 1.00 72.94 299 PRO A C 1
ATOM 2239 O O . PRO A 1 299 ? -1.022 -4.617 3.652 1.00 72.94 299 PRO A O 1
ATOM 2242 N N . LEU A 1 300 ? -0.960 -6.388 5.033 1.00 74.50 300 LEU A N 1
ATOM 2243 C CA . LEU A 1 300 ? -1.296 -7.390 4.011 1.00 74.50 300 LEU A CA 1
ATOM 2244 C C . LEU A 1 300 ? -2.808 -7.577 3.874 1.00 74.50 300 LEU A C 1
ATOM 2246 O O . LEU A 1 300 ? -3.339 -7.750 2.782 1.00 74.50 300 LEU A O 1
ATOM 2250 N N . ALA A 1 301 ? -3.520 -7.537 5.002 1.00 74.31 301 ALA A N 1
ATOM 2251 C CA . ALA A 1 301 ? -4.971 -7.643 5.038 1.00 74.31 301 ALA A CA 1
ATOM 2252 C C . ALA A 1 301 ? -5.548 -6.828 6.193 1.00 74.31 301 ALA A C 1
ATOM 2254 O O . ALA A 1 301 ? -4.978 -6.762 7.284 1.00 74.31 301 ALA A O 1
ATOM 2255 N N . VAL A 1 302 ? -6.721 -6.237 5.966 1.00 76.38 302 VAL A N 1
ATOM 2256 C CA . VAL A 1 302 ? -7.471 -5.475 6.969 1.00 76.38 302 VAL A CA 1
ATOM 2257 C C . VAL A 1 302 ? -8.913 -5.968 7.040 1.00 76.38 302 VAL A C 1
ATOM 2259 O O . VAL A 1 302 ? -9.527 -6.241 6.015 1.00 76.38 302 VAL A O 1
ATOM 2262 N N . ASN A 1 303 ? -9.477 -5.990 8.249 1.00 78.19 303 ASN A N 1
ATOM 2263 C CA . ASN A 1 303 ? -10.862 -6.395 8.518 1.00 78.19 303 ASN A CA 1
ATOM 2264 C C . ASN A 1 303 ? -11.182 -7.845 8.109 1.00 78.19 303 ASN A C 1
ATOM 2266 O O . ASN A 1 303 ? -12.225 -8.111 7.516 1.00 78.19 303 ASN A O 1
ATOM 2270 N N . LEU A 1 304 ? -10.275 -8.771 8.407 1.00 82.25 304 LEU A N 1
ATOM 2271 C CA . LEU A 1 304 ? -10.387 -10.167 8.008 1.00 82.25 304 LEU A CA 1
ATOM 2272 C C . LEU A 1 304 ? -11.118 -10.993 9.076 1.00 82.25 304 LEU A C 1
ATOM 2274 O O . LEU A 1 304 ? -10.704 -11.015 10.228 1.00 82.25 304 LEU A O 1
ATOM 2278 N N . GLN A 1 305 ? -12.182 -11.696 8.692 1.00 90.75 305 GLN A N 1
ATOM 2279 C CA . GLN A 1 305 ? -12.904 -12.649 9.549 1.00 90.75 305 GLN A CA 1
ATOM 2280 C C . GLN A 1 305 ? -12.487 -14.080 9.199 1.00 90.75 305 GLN A C 1
ATOM 2282 O O . GLN A 1 305 ? -13.273 -14.874 8.692 1.00 90.75 305 GLN A O 1
ATOM 2287 N N . SER A 1 306 ? -11.204 -14.358 9.387 1.00 90.31 306 SER A N 1
ATOM 2288 C CA . SER A 1 306 ? -10.567 -15.641 9.094 1.00 90.31 306 SER A CA 1
ATOM 2289 C C . SER A 1 306 ? -9.505 -15.919 10.157 1.00 90.31 306 SER A C 1
ATOM 2291 O O . SER A 1 306 ? -9.155 -15.027 10.933 1.00 90.31 306 SER A O 1
ATOM 2293 N N . ASP A 1 307 ? -8.993 -17.141 10.177 1.00 94.31 307 ASP A N 1
ATOM 2294 C CA . ASP A 1 307 ? -7.827 -17.592 10.947 1.00 94.31 307 ASP A CA 1
ATOM 2295 C C . ASP A 1 307 ? -6.572 -17.763 10.067 1.00 94.31 307 ASP A C 1
ATOM 2297 O O . ASP A 1 307 ? -5.504 -18.158 10.538 1.00 94.31 307 ASP A O 1
ATOM 2301 N N . HIS A 1 308 ? -6.695 -17.454 8.775 1.00 95.56 308 HIS A N 1
ATOM 2302 C CA . HIS A 1 308 ? -5.605 -17.533 7.816 1.00 95.56 308 HIS A CA 1
ATOM 2303 C C . HIS A 1 308 ? -5.703 -16.477 6.709 1.00 95.56 308 HIS A C 1
ATOM 2305 O O . HIS A 1 308 ? -6.782 -15.971 6.383 1.00 95.56 308 HIS A O 1
ATOM 2311 N N . LEU A 1 309 ? -4.553 -16.186 6.100 1.00 91.25 309 LEU A N 1
ATOM 2312 C CA . LEU A 1 309 ? -4.388 -15.340 4.922 1.00 91.25 309 LEU A CA 1
ATOM 2313 C C . LEU A 1 309 ? -3.419 -16.010 3.943 1.00 91.25 309 LEU A C 1
ATOM 2315 O O . LEU A 1 309 ? -2.283 -16.306 4.304 1.00 91.25 309 LEU A O 1
ATOM 2319 N N . GLN A 1 310 ? -3.843 -16.196 2.693 1.00 89.62 310 GLN A N 1
ATOM 2320 C CA . GLN A 1 310 ? -2.943 -16.590 1.613 1.00 89.62 310 GLN A CA 1
ATOM 2321 C C . GLN A 1 310 ? -2.289 -15.344 1.007 1.00 89.62 310 GLN A C 1
ATOM 2323 O O . GLN A 1 310 ? -2.978 -14.383 0.666 1.00 89.62 310 GLN A O 1
ATOM 2328 N N . VAL A 1 311 ? -0.969 -15.373 0.863 1.00 82.31 311 VAL A N 1
ATOM 2329 C CA . VAL A 1 311 ? -0.159 -14.314 0.251 1.00 82.31 311 VAL A CA 1
ATOM 2330 C C . VAL A 1 311 ? 0.720 -14.908 -0.840 1.00 82.31 311 VAL A C 1
ATOM 2332 O O . VAL A 1 311 ? 1.047 -16.095 -0.796 1.00 82.31 311 VAL A O 1
ATOM 2335 N N . ASN A 1 312 ? 1.119 -14.096 -1.815 1.00 81.25 312 ASN A N 1
ATOM 2336 C CA . ASN A 1 312 ? 2.141 -14.491 -2.773 1.00 81.25 312 ASN A CA 1
ATOM 2337 C C . ASN A 1 312 ? 3.474 -13.859 -2.376 1.00 81.25 312 ASN A C 1
ATOM 2339 O O . ASN A 1 312 ? 3.557 -12.643 -2.223 1.00 81.25 312 ASN A O 1
ATOM 2343 N N . ALA A 1 313 ? 4.523 -14.671 -2.235 1.00 83.06 313 ALA A N 1
ATOM 2344 C CA . ALA A 1 313 ? 5.845 -14.148 -1.903 1.00 83.06 313 ALA A CA 1
ATOM 2345 C C . ALA A 1 313 ? 6.393 -13.189 -2.970 1.00 83.06 313 ALA A C 1
ATOM 2347 O O . ALA A 1 313 ? 7.256 -12.387 -2.631 1.00 83.06 313 ALA A O 1
ATOM 2348 N N . SER A 1 314 ? 5.904 -13.226 -4.220 1.00 78.50 314 SER A N 1
ATOM 2349 C CA . SER A 1 314 ? 6.305 -12.264 -5.261 1.00 78.50 314 SER A CA 1
ATOM 2350 C C . SER A 1 314 ? 5.935 -10.821 -4.934 1.00 78.50 314 SER A C 1
ATOM 2352 O O . SER A 1 314 ? 6.588 -9.912 -5.432 1.00 78.50 314 SER A O 1
ATOM 2354 N N . ASP A 1 315 ? 4.911 -10.628 -4.103 1.00 74.69 315 ASP A N 1
ATOM 2355 C CA . ASP A 1 315 ? 4.341 -9.315 -3.794 1.00 74.69 315 ASP A CA 1
ATOM 2356 C C . ASP A 1 315 ? 4.916 -8.740 -2.489 1.00 74.69 315 ASP A C 1
ATOM 2358 O O . ASP A 1 315 ? 4.528 -7.655 -2.065 1.00 74.69 315 ASP A O 1
ATOM 2362 N N . LEU A 1 316 ? 5.813 -9.484 -1.832 1.00 77.56 316 LEU A N 1
ATOM 2363 C CA . LEU A 1 316 ? 6.423 -9.116 -0.559 1.00 77.56 316 LEU A CA 1
ATOM 2364 C C . LEU A 1 316 ? 7.900 -8.763 -0.754 1.00 77.56 316 LEU A C 1
ATOM 2366 O O . LEU A 1 316 ? 8.607 -9.539 -1.404 1.00 77.56 316 LEU A O 1
ATOM 2370 N N . PRO A 1 317 ? 8.400 -7.693 -0.114 1.00 80.06 317 PRO A N 1
ATOM 2371 C CA . PRO A 1 317 ? 9.834 -7.448 -0.014 1.00 80.06 317 PRO A CA 1
ATOM 2372 C C . PRO A 1 317 ? 10.546 -8.656 0.612 1.00 80.06 317 PRO A C 1
ATOM 2374 O O . PRO A 1 317 ? 10.181 -9.097 1.704 1.00 80.06 317 PRO A O 1
ATOM 2377 N N . GLY A 1 318 ? 11.553 -9.221 -0.047 1.00 85.81 318 GLY A N 1
ATOM 2378 C CA . GLY A 1 318 ? 12.398 -10.271 0.509 1.00 85.81 318 GLY A CA 1
ATOM 2379 C C . GLY A 1 318 ? 13.227 -9.805 1.707 1.00 85.81 318 GLY A C 1
ATOM 2380 O O . GLY A 1 318 ? 13.638 -8.653 1.823 1.00 85.81 318 GLY A O 1
ATOM 2381 N N . SER A 1 319 ? 13.478 -10.720 2.642 1.00 89.06 319 SER A N 1
ATOM 2382 C CA . SER A 1 319 ? 14.245 -10.437 3.853 1.00 89.06 319 SER A CA 1
ATOM 2383 C C . SER A 1 319 ? 14.718 -11.712 4.546 1.00 89.06 319 SER A C 1
ATOM 2385 O O . SER A 1 319 ? 14.058 -12.747 4.501 1.00 89.06 319 SER A O 1
ATOM 2387 N N . ASN A 1 320 ? 15.850 -11.627 5.249 1.00 95.31 320 ASN A N 1
ATOM 2388 C CA . ASN A 1 320 ? 16.286 -12.653 6.206 1.00 95.31 320 ASN A CA 1
ATOM 2389 C C . ASN A 1 320 ? 15.763 -12.398 7.634 1.00 95.31 320 ASN A C 1
ATOM 2391 O O . ASN A 1 320 ? 15.996 -13.213 8.519 1.00 95.31 320 ASN A O 1
ATOM 2395 N N . ASN A 1 321 ? 15.104 -11.259 7.858 1.00 94.44 321 ASN A N 1
ATOM 2396 C CA . ASN A 1 321 ? 14.574 -10.811 9.143 1.00 94.44 321 ASN A CA 1
ATOM 2397 C C . ASN A 1 321 ? 13.063 -10.544 9.046 1.00 94.44 321 ASN A C 1
ATOM 2399 O O . ASN A 1 321 ? 12.562 -9.602 9.665 1.00 94.44 321 ASN A O 1
ATOM 2403 N N . ALA A 1 322 ? 12.356 -11.317 8.216 1.00 93.62 322 ALA A N 1
ATOM 2404 C CA . ALA A 1 322 ? 10.936 -11.109 8.003 1.00 93.62 322 ALA A CA 1
ATOM 2405 C C . ALA A 1 322 ? 10.145 -11.483 9.262 1.00 93.62 322 ALA A C 1
ATOM 2407 O O . ALA A 1 322 ? 10.443 -12.487 9.913 1.00 93.62 322 ALA A O 1
ATOM 2408 N N . LEU A 1 323 ? 9.131 -10.687 9.592 1.00 97.12 323 LEU A N 1
ATOM 2409 C CA . LEU A 1 323 ? 8.179 -10.961 10.666 1.00 97.12 323 LEU A CA 1
ATOM 2410 C C . LEU A 1 323 ? 6.752 -10.762 10.166 1.00 97.12 323 LEU A C 1
ATOM 2412 O O . LEU A 1 323 ? 6.489 -9.953 9.273 1.00 97.12 323 LEU A O 1
ATOM 2416 N N . VAL A 1 324 ? 5.820 -11.475 10.789 1.00 93.88 324 VAL A N 1
ATOM 2417 C CA . VAL A 1 324 ? 4.385 -11.227 10.637 1.00 93.88 324 VAL A CA 1
ATOM 2418 C C . VAL A 1 324 ? 3.804 -10.810 11.976 1.00 93.88 324 VAL A C 1
ATOM 2420 O O . VAL A 1 324 ? 4.203 -11.310 13.024 1.00 93.88 324 VAL A O 1
ATOM 2423 N N . GLN A 1 325 ? 2.850 -9.888 11.939 1.00 96.38 325 GLN A N 1
ATOM 2424 C CA . GLN A 1 325 ? 2.056 -9.510 13.098 1.00 96.38 325 GLN A CA 1
ATOM 2425 C C . GLN A 1 325 ? 0.587 -9.722 12.776 1.00 96.38 325 GLN A C 1
ATOM 2427 O O . GLN A 1 325 ? 0.076 -9.195 11.784 1.00 96.38 325 GLN A O 1
ATOM 2432 N N . VAL A 1 326 ? -0.109 -10.437 13.650 1.00 96.25 326 VAL A N 1
ATOM 2433 C CA . VAL A 1 326 ? -1.561 -10.562 13.597 1.00 96.25 326 VAL A CA 1
ATOM 2434 C C . VAL A 1 326 ? -2.148 -9.778 14.753 1.00 96.25 326 VAL A C 1
ATOM 2436 O O . VAL A 1 326 ? -1.848 -10.020 15.918 1.00 96.25 326 VAL A O 1
ATOM 2439 N N . ARG A 1 327 ? -3.004 -8.816 14.423 1.00 94.81 327 ARG A N 1
ATOM 2440 C CA . ARG A 1 327 ? -3.755 -8.023 15.393 1.00 94.81 327 ARG A CA 1
ATOM 2441 C C . ARG A 1 327 ? -5.215 -8.412 15.333 1.00 94.81 327 ARG A C 1
ATOM 2443 O O . ARG A 1 327 ? -5.794 -8.374 14.251 1.00 94.81 327 ARG A O 1
ATOM 2450 N N . VAL A 1 328 ? -5.815 -8.714 16.473 1.00 96.81 328 VAL A N 1
ATOM 2451 C CA . VAL A 1 328 ? -7.211 -9.146 16.568 1.00 96.81 328 VAL A CA 1
ATOM 2452 C C . VAL A 1 328 ? -7.987 -8.173 17.438 1.00 96.81 328 VAL A C 1
ATOM 2454 O O . VAL A 1 328 ? -7.516 -7.768 18.499 1.00 96.81 328 VAL A O 1
ATOM 2457 N N . SER A 1 329 ? -9.167 -7.786 16.962 1.00 95.44 329 SER A N 1
ATOM 2458 C CA . SER A 1 329 ? -10.137 -6.986 17.701 1.00 95.44 329 SER A CA 1
ATOM 2459 C C . SER A 1 329 ? -11.431 -7.774 17.890 1.00 95.44 329 SER A C 1
ATOM 2461 O O . SER A 1 329 ? -11.920 -8.374 16.931 1.00 95.44 329 SER A O 1
ATOM 2463 N N . ASP A 1 330 ? -11.982 -7.738 19.104 1.00 96.50 330 ASP A N 1
ATOM 2464 C CA . ASP A 1 330 ? -13.318 -8.260 19.462 1.00 96.50 330 ASP A CA 1
ATOM 2465 C C . ASP A 1 330 ? -14.446 -7.259 19.139 1.00 96.50 330 ASP A C 1
ATOM 2467 O O . ASP A 1 330 ? -15.611 -7.439 19.482 1.00 96.50 330 ASP A O 1
ATOM 2471 N N . GLY A 1 331 ? -14.089 -6.147 18.496 1.00 93.12 331 GLY A N 1
ATOM 2472 C CA . GLY A 1 331 ? -14.950 -4.992 18.326 1.00 93.12 331 GLY A CA 1
ATOM 2473 C C . GLY A 1 331 ? -14.386 -3.769 19.029 1.00 93.12 331 GLY A C 1
ATOM 2474 O O . GLY A 1 331 ? -14.511 -2.686 18.467 1.00 93.12 331 GLY A O 1
ATOM 2475 N N . VAL A 1 332 ? -13.718 -3.904 20.179 1.00 95.56 332 VAL A N 1
ATOM 2476 C CA . VAL A 1 332 ? -13.053 -2.793 20.880 1.00 95.56 332 VAL A CA 1
ATOM 2477 C C . VAL A 1 332 ? -11.692 -3.175 21.442 1.00 95.56 332 VAL A C 1
ATOM 2479 O O . VAL A 1 332 ? -10.701 -2.510 21.117 1.00 95.56 332 VAL A O 1
ATOM 2482 N N . ASN A 1 333 ? -11.630 -4.196 22.297 1.00 96.75 333 ASN A N 1
ATOM 2483 C CA . ASN A 1 333 ? -10.366 -4.661 22.838 1.00 96.75 333 ASN A CA 1
ATOM 2484 C C . ASN A 1 333 ? -9.512 -5.185 21.692 1.00 96.75 333 ASN A C 1
ATOM 2486 O O . ASN A 1 333 ? -9.996 -5.798 20.746 1.00 96.75 333 ASN A O 1
AT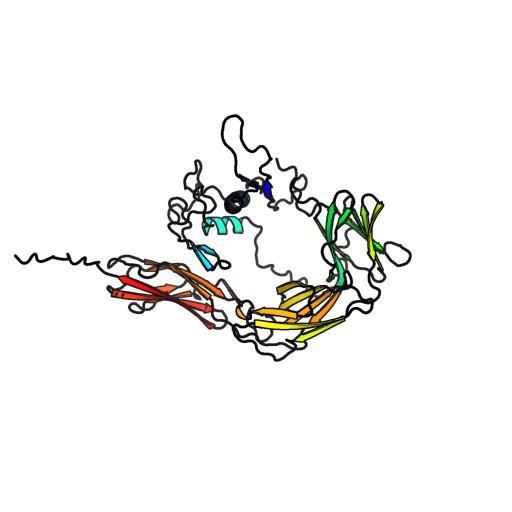OM 2490 N N . THR A 1 334 ? -8.218 -4.905 21.756 1.00 95.19 334 THR A N 1
ATOM 2491 C CA . THR A 1 334 ? -7.284 -5.308 20.712 1.00 95.19 334 THR A CA 1
ATOM 2492 C C . THR A 1 334 ? -6.098 -5.997 21.340 1.00 95.19 334 THR A C 1
ATOM 2494 O O . THR A 1 334 ? -5.448 -5.437 22.225 1.00 95.19 334 THR A O 1
ATOM 2497 N N . THR A 1 335 ? -5.779 -7.173 20.824 1.00 96.88 335 THR A N 1
ATOM 2498 C CA . THR A 1 335 ? -4.525 -7.863 21.101 1.00 96.88 335 THR A CA 1
ATOM 2499 C C . THR A 1 335 ? -3.751 -8.069 19.815 1.00 96.88 335 THR A C 1
ATOM 2501 O O . THR A 1 335 ? -4.243 -7.849 18.703 1.00 96.88 335 THR A O 1
ATOM 2504 N N . ALA A 1 336 ? -2.475 -8.371 19.973 1.00 95.50 336 ALA A N 1
ATOM 2505 C CA . ALA A 1 336 ? -1.572 -8.588 18.870 1.00 95.50 336 ALA A CA 1
ATOM 2506 C C . ALA A 1 336 ? -0.593 -9.675 19.265 1.00 95.50 336 ALA A C 1
ATOM 2508 O O . ALA A 1 336 ? -0.179 -9.728 20.423 1.00 95.50 336 ALA A O 1
ATOM 2509 N N . ASP A 1 337 ? -0.206 -10.464 18.281 1.00 98.56 337 ASP A N 1
ATOM 2510 C CA . ASP A 1 337 ? 0.912 -11.374 18.391 1.00 98.56 337 ASP A CA 1
ATOM 2511 C C . ASP A 1 337 ? 1.817 -11.228 17.169 1.00 98.56 337 ASP A C 1
ATOM 2513 O O . ASP A 1 337 ? 1.366 -10.851 16.080 1.00 98.56 337 ASP A O 1
ATOM 2517 N N . VAL A 1 338 ? 3.107 -11.444 17.382 1.00 98.25 338 VAL A N 1
ATOM 2518 C CA . VAL A 1 338 ? 4.157 -11.363 16.364 1.00 98.25 338 VAL A CA 1
ATOM 2519 C C . VAL A 1 338 ? 4.810 -12.730 16.294 1.00 98.25 338 VAL A C 1
ATOM 2521 O O . VAL A 1 338 ? 4.994 -13.350 17.331 1.00 98.25 338 VAL A O 1
ATOM 2524 N N . SER A 1 339 ? 5.194 -13.171 15.099 1.00 98.38 339 SER A N 1
ATOM 2525 C CA . SER A 1 339 ? 5.984 -14.394 14.938 1.00 98.38 339 SER A CA 1
ATOM 2526 C C . SER A 1 339 ? 7.179 -14.433 15.907 1.00 98.38 339 SER A C 1
ATOM 2528 O O . SER A 1 339 ? 7.950 -13.469 15.957 1.00 98.38 339 SER A O 1
ATOM 2530 N N . ASP A 1 340 ? 7.348 -15.541 16.631 1.00 98.31 340 ASP A N 1
ATOM 2531 C CA . ASP A 1 340 ? 8.309 -15.702 17.736 1.00 98.31 340 ASP A CA 1
ATOM 2532 C C . ASP A 1 340 ? 9.764 -15.469 17.313 1.00 98.31 340 ASP A C 1
ATOM 2534 O O . ASP A 1 340 ? 10.588 -14.965 18.084 1.00 98.31 340 ASP A O 1
ATOM 2538 N N . ALA A 1 341 ? 10.095 -15.842 16.079 1.00 98.25 341 ALA A N 1
ATOM 2539 C CA . ALA A 1 341 ? 11.390 -15.585 15.478 1.00 98.25 341 ALA A CA 1
ATOM 2540 C C . ALA A 1 341 ? 11.248 -15.167 14.007 1.00 98.25 341 ALA A C 1
ATOM 2542 O O . ALA A 1 341 ? 10.205 -15.393 13.387 1.00 98.25 341 ALA A O 1
ATOM 2543 N N . PRO A 1 342 ? 12.301 -14.572 13.420 1.00 98.44 342 PRO A N 1
ATOM 2544 C CA . PRO A 1 342 ? 12.285 -14.243 12.009 1.00 98.44 342 PRO A CA 1
ATOM 2545 C C . PRO A 1 342 ? 12.145 -15.477 11.120 1.00 98.44 342 PRO A C 1
ATOM 2547 O O . PRO A 1 342 ? 12.722 -16.536 11.390 1.00 98.44 342 PRO A O 1
ATOM 2550 N N . PHE A 1 343 ? 11.430 -15.301 10.018 1.00 98.50 343 PHE A N 1
ATOM 2551 C CA . PHE A 1 343 ? 11.464 -16.201 8.873 1.00 98.50 343 PHE A CA 1
ATOM 2552 C C . PHE A 1 343 ? 12.154 -15.506 7.699 1.00 98.50 343 PHE A C 1
ATOM 2554 O O . PHE A 1 343 ? 12.459 -14.309 7.732 1.00 98.50 343 PHE A O 1
ATOM 2561 N N . ARG A 1 344 ? 12.449 -16.275 6.656 1.00 98.25 344 ARG A N 1
ATOM 2562 C CA . ARG A 1 344 ? 13.116 -15.782 5.458 1.00 98.25 344 ARG A CA 1
ATOM 2563 C C . ARG A 1 344 ? 12.143 -15.724 4.292 1.00 98.25 344 ARG A C 1
ATOM 2565 O O . ARG A 1 344 ? 11.513 -16.724 3.972 1.00 98.25 344 ARG A O 1
ATOM 2572 N N . VAL A 1 345 ? 12.114 -14.598 3.593 1.00 93.81 345 VAL A N 1
ATOM 2573 C CA . VAL A 1 345 ? 11.546 -14.468 2.247 1.00 93.81 345 VAL A CA 1
ATOM 2574 C C . VAL A 1 345 ? 12.704 -14.233 1.291 1.00 93.81 345 VAL A C 1
ATOM 2576 O O . VAL A 1 345 ? 13.509 -13.327 1.503 1.00 93.81 345 VAL A O 1
ATOM 2579 N N . ALA A 1 346 ? 12.848 -15.071 0.267 1.00 95.81 346 ALA A N 1
ATOM 2580 C CA . ALA A 1 346 ? 13.929 -14.916 -0.691 1.00 95.81 346 ALA A CA 1
ATOM 2581 C C . ALA A 1 346 ? 13.824 -13.559 -1.396 1.00 95.81 346 ALA A C 1
ATOM 2583 O O . ALA A 1 346 ? 12.754 -13.179 -1.891 1.00 95.81 346 ALA A O 1
ATOM 2584 N N . ARG A 1 347 ? 14.966 -12.867 -1.432 1.00 89.69 347 ARG A N 1
ATOM 2585 C CA . ARG A 1 347 ? 15.113 -11.606 -2.144 1.00 89.69 347 ARG A CA 1
ATOM 2586 C C . ARG A 1 347 ? 14.955 -11.798 -3.652 1.00 89.69 347 ARG A C 1
ATOM 2588 O O . ARG A 1 347 ? 15.240 -12.891 -4.160 1.00 89.69 347 ARG A O 1
ATOM 2595 N N . LYS A 1 348 ? 14.455 -10.779 -4.342 1.00 83.62 348 LYS A N 1
ATOM 2596 C CA . LYS A 1 348 ? 14.060 -10.859 -5.755 1.00 83.62 348 LYS A CA 1
ATOM 2597 C C . LYS A 1 348 ? 14.950 -9.994 -6.628 1.00 83.62 348 LYS A C 1
ATOM 2599 O O . LYS A 1 348 ? 15.447 -8.975 -6.206 1.00 83.62 348 LYS A O 1
ATOM 2604 N N . ALA A 1 349 ? 15.152 -10.424 -7.867 1.00 87.31 349 ALA A N 1
ATOM 2605 C CA . ALA A 1 349 ? 15.774 -9.545 -8.841 1.00 87.31 349 ALA A CA 1
ATOM 2606 C C . ALA A 1 349 ? 14.794 -8.436 -9.234 1.00 87.31 349 ALA A C 1
ATOM 2608 O O . ALA A 1 349 ? 13.607 -8.716 -9.438 1.00 87.31 349 ALA A O 1
ATOM 2609 N N . ALA A 1 350 ? 15.330 -7.239 -9.461 1.00 78.94 350 ALA A N 1
ATOM 2610 C CA . ALA A 1 350 ? 14.573 -6.118 -9.997 1.00 78.94 350 ALA A CA 1
ATOM 2611 C C . ALA A 1 350 ? 13.708 -6.496 -11.216 1.00 78.94 350 ALA A C 1
ATOM 2613 O O . ALA A 1 350 ? 14.137 -7.171 -12.159 1.00 78.94 350 ALA A O 1
ATOM 2614 N N . LEU A 1 351 ? 12.481 -5.992 -11.242 1.00 76.38 351 LEU A N 1
ATOM 2615 C CA . LEU A 1 351 ? 11.594 -6.080 -12.389 1.00 76.38 351 LEU A CA 1
ATOM 2616 C C . LEU A 1 351 ? 11.938 -4.966 -13.380 1.00 76.38 351 LEU A C 1
ATOM 2618 O O . LEU A 1 351 ? 11.872 -3.791 -13.030 1.00 76.38 351 LEU A O 1
ATOM 2622 N N . VAL A 1 352 ? 12.289 -5.333 -14.616 1.00 79.94 352 VAL A N 1
ATOM 2623 C CA . VAL A 1 352 ? 12.733 -4.394 -15.659 1.00 79.94 352 VAL A CA 1
ATOM 2624 C C . VAL A 1 352 ? 11.693 -4.275 -16.764 1.00 79.94 352 VAL A C 1
ATOM 2626 O O . VAL A 1 352 ? 11.257 -5.274 -17.338 1.00 79.94 352 VAL A O 1
ATOM 2629 N N . PHE A 1 353 ? 11.353 -3.040 -17.114 1.00 73.69 353 PHE A N 1
ATOM 2630 C CA . PHE A 1 353 ? 10.434 -2.699 -18.189 1.00 73.69 353 PHE A CA 1
ATOM 2631 C C . PHE A 1 353 ? 11.175 -1.943 -19.285 1.00 73.69 353 PHE A C 1
ATOM 2633 O O . PHE A 1 353 ? 11.764 -0.893 -19.035 1.00 73.69 353 PHE A O 1
ATOM 2640 N N . LEU A 1 354 ? 11.110 -2.458 -20.513 1.00 73.19 354 LEU A N 1
ATOM 2641 C CA . LEU A 1 354 ? 11.573 -1.738 -21.695 1.00 73.19 354 LEU A CA 1
ATOM 2642 C C . LEU A 1 354 ? 10.436 -0.908 -22.276 1.00 73.19 354 LEU A C 1
ATOM 2644 O O . LEU A 1 354 ? 9.355 -1.421 -22.566 1.00 73.19 354 LEU A O 1
ATOM 2648 N N . LEU A 1 355 ? 10.711 0.377 -22.448 1.00 70.44 355 LEU A N 1
ATOM 2649 C CA . LEU A 1 355 ? 9.767 1.381 -22.915 1.00 70.44 355 LEU A CA 1
ATOM 2650 C C . LEU A 1 355 ? 10.049 1.744 -24.381 1.00 70.44 355 LEU A C 1
ATOM 2652 O O . LEU A 1 355 ? 9.131 1.821 -25.198 1.00 70.44 355 LEU A O 1
ATOM 2656 N N . ALA A 1 356 ? 11.328 1.897 -24.727 1.00 68.88 356 ALA A N 1
ATOM 2657 C CA . ALA A 1 356 ? 11.805 2.088 -26.090 1.00 68.88 356 ALA A CA 1
ATOM 2658 C C . ALA A 1 356 ? 13.244 1.551 -26.241 1.00 68.88 356 ALA A C 1
ATOM 2660 O O . ALA A 1 356 ? 14.007 1.583 -25.274 1.00 68.88 356 ALA A O 1
ATOM 2661 N N . PRO A 1 357 ? 13.649 1.089 -27.439 1.00 83.44 357 PRO A N 1
ATOM 2662 C CA . PRO A 1 357 ? 12.834 0.927 -28.642 1.00 83.44 357 PRO A CA 1
ATOM 2663 C C . PRO A 1 357 ? 11.868 -0.261 -28.527 1.00 83.44 357 PRO A C 1
ATOM 2665 O O . PRO A 1 357 ? 12.058 -1.166 -27.719 1.00 83.44 357 PRO A O 1
ATOM 2668 N N . ALA A 1 358 ? 10.828 -0.278 -29.361 1.00 81.06 358 ALA A N 1
ATOM 2669 C CA . ALA A 1 358 ? 9.940 -1.433 -29.450 1.00 81.06 358 ALA A CA 1
ATOM 2670 C C . ALA A 1 358 ? 10.640 -2.622 -30.133 1.00 81.06 358 ALA A C 1
ATOM 2672 O O . ALA A 1 358 ? 11.539 -2.446 -30.964 1.00 81.06 358 ALA A O 1
ATOM 2673 N N . GLU A 1 359 ? 10.178 -3.836 -29.838 1.00 84.50 359 GLU A N 1
ATOM 2674 C CA . GLU A 1 359 ? 10.626 -5.060 -30.506 1.00 84.50 359 GLU A CA 1
ATOM 2675 C C . GLU A 1 359 ? 10.521 -4.923 -32.038 1.00 84.50 359 GLU A C 1
ATOM 2677 O O . GLU A 1 359 ? 9.514 -4.455 -32.576 1.00 84.50 359 GLU A O 1
ATOM 2682 N N . ARG A 1 360 ? 11.570 -5.346 -32.750 1.00 87.81 360 ARG A N 1
ATOM 2683 C CA . ARG A 1 360 ? 11.744 -5.258 -34.215 1.00 87.81 360 ARG A CA 1
ATOM 2684 C C . ARG A 1 360 ? 11.792 -3.836 -34.778 1.00 87.81 360 ARG A C 1
ATOM 2686 O O . ARG A 1 360 ? 11.528 -3.643 -35.970 1.00 87.81 360 ARG A O 1
ATOM 2693 N N . THR A 1 361 ? 12.158 -2.846 -33.964 1.00 86.56 361 THR A N 1
ATOM 2694 C CA . THR A 1 361 ? 12.460 -1.498 -34.469 1.00 86.56 361 THR A CA 1
ATOM 2695 C C . THR A 1 361 ? 13.523 -1.573 -35.565 1.00 86.56 361 THR A C 1
ATOM 2697 O O . THR A 1 361 ? 14.491 -2.327 -35.471 1.00 86.56 361 THR A O 1
ATOM 2700 N N . HIS A 1 362 ? 13.321 -0.799 -36.629 1.00 90.94 362 HIS A N 1
ATOM 2701 C CA . HIS A 1 362 ? 14.224 -0.738 -37.768 1.00 90.94 362 HIS A CA 1
ATOM 2702 C C . HIS A 1 362 ? 14.804 0.670 -37.886 1.00 90.94 362 HIS A C 1
ATOM 2704 O O . HIS A 1 362 ? 14.052 1.630 -38.058 1.00 90.94 362 HIS A O 1
ATOM 2710 N N . LEU A 1 363 ? 16.126 0.776 -37.844 1.00 90.38 363 LEU A N 1
ATOM 2711 C CA . LEU A 1 363 ? 16.880 2.023 -37.919 1.00 90.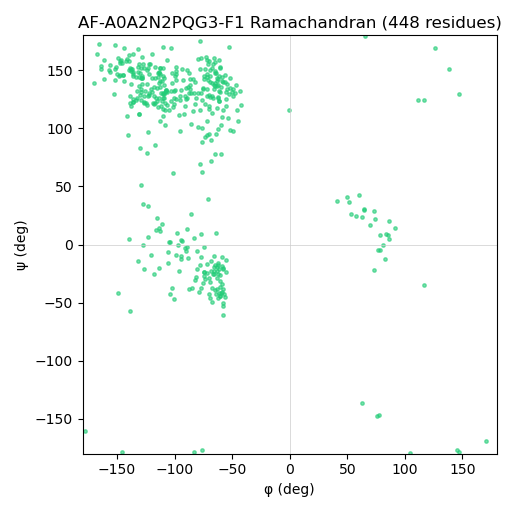38 363 LEU A CA 1
ATOM 2712 C C . LEU A 1 363 ? 17.701 2.057 -39.207 1.00 90.38 363 LEU A C 1
ATOM 2714 O O . LEU A 1 363 ? 18.161 1.023 -39.691 1.00 90.38 363 LEU A O 1
ATOM 2718 N N . LEU A 1 364 ? 17.892 3.244 -39.773 1.00 92.06 364 LEU A N 1
ATOM 2719 C CA . LEU A 1 364 ? 18.867 3.431 -40.845 1.00 92.06 364 LEU A CA 1
ATOM 2720 C C . LEU A 1 364 ? 20.287 3.507 -40.258 1.00 92.06 364 LEU A C 1
ATOM 2722 O O . LEU A 1 364 ? 20.454 3.975 -39.132 1.00 92.06 364 LEU A O 1
ATOM 2726 N N . PRO A 1 365 ? 21.329 3.100 -41.004 1.00 92.50 365 PRO A N 1
ATOM 2727 C CA . PRO A 1 365 ? 22.709 3.327 -40.584 1.00 92.50 365 PRO A CA 1
ATOM 2728 C C . PRO A 1 365 ? 22.966 4.804 -40.250 1.00 92.50 365 PRO A C 1
ATOM 2730 O O . PRO A 1 365 ? 22.638 5.682 -41.048 1.00 92.50 365 PRO A O 1
ATOM 2733 N N . GLY A 1 366 ? 23.541 5.071 -39.073 1.00 89.19 366 GLY A N 1
ATOM 2734 C CA . GLY A 1 366 ? 23.792 6.430 -38.573 1.00 89.19 366 GLY A CA 1
ATOM 2735 C C . GLY A 1 366 ? 22.583 7.130 -37.935 1.00 89.19 366 GLY A C 1
ATOM 2736 O O . GLY A 1 366 ? 22.715 8.267 -37.497 1.00 89.19 366 GLY A O 1
ATOM 2737 N N . GLN A 1 367 ? 21.413 6.484 -37.874 1.00 88.38 367 GLN A N 1
ATOM 2738 C CA . GLN A 1 367 ? 20.251 7.006 -37.154 1.00 88.38 367 GLN A CA 1
ATOM 2739 C C . GLN A 1 367 ? 20.415 6.789 -35.644 1.00 88.38 367 GLN A C 1
ATOM 2741 O O . GLN A 1 367 ? 20.666 5.667 -35.203 1.00 88.38 367 GLN A O 1
ATOM 2746 N N . SER A 1 368 ? 20.207 7.847 -34.860 1.00 82.38 368 SER A N 1
ATOM 2747 C CA . SER A 1 368 ? 20.211 7.765 -33.398 1.00 82.38 368 SER A CA 1
ATOM 2748 C C . SER A 1 368 ? 19.006 6.998 -32.860 1.00 82.38 368 SER A C 1
ATOM 2750 O O . SER A 1 368 ? 17.916 7.025 -33.443 1.00 82.38 368 SER A O 1
ATOM 2752 N N . VAL A 1 369 ? 19.194 6.343 -31.716 1.00 86.44 369 VAL A N 1
ATOM 2753 C CA . VAL A 1 369 ? 18.133 5.645 -30.986 1.00 86.44 369 VAL A CA 1
ATOM 2754 C C . VAL A 1 369 ? 18.043 6.170 -29.562 1.00 86.44 369 VAL A C 1
ATOM 2756 O O . VAL A 1 369 ? 19.055 6.412 -28.907 1.00 86.44 369 VAL A O 1
ATOM 2759 N N . PHE A 1 370 ? 16.813 6.356 -29.095 1.00 79.81 370 PHE A N 1
ATOM 2760 C CA . PHE A 1 370 ? 16.524 6.713 -27.716 1.00 79.81 370 PHE A CA 1
ATOM 2761 C C . PHE A 1 370 ? 16.073 5.456 -26.974 1.00 79.81 370 PHE A C 1
ATOM 2763 O O . PHE A 1 370 ? 15.100 4.808 -27.373 1.00 79.81 370 PHE A O 1
ATOM 2770 N N . LEU A 1 371 ? 16.831 5.081 -25.951 1.00 82.62 371 LEU A N 1
ATOM 2771 C CA . LEU A 1 371 ? 16.557 3.943 -25.088 1.00 82.62 371 LEU A CA 1
ATOM 2772 C C . LEU A 1 371 ? 15.808 4.455 -23.865 1.00 82.62 371 LEU A C 1
ATOM 2774 O O . LEU A 1 371 ? 16.268 5.397 -23.228 1.00 82.62 371 LEU A O 1
ATOM 2778 N N . GLN A 1 372 ? 14.671 3.841 -23.553 1.00 80.00 372 GLN A N 1
ATOM 2779 C CA . GLN A 1 372 ? 13.875 4.179 -22.378 1.00 80.00 372 GLN A CA 1
ATOM 2780 C C . GLN A 1 372 ? 13.517 2.909 -21.622 1.00 80.00 372 GLN A C 1
ATOM 2782 O O . GLN A 1 372 ? 13.109 1.906 -22.224 1.00 80.00 372 GLN A O 1
ATOM 2787 N N . GLY A 1 373 ? 13.639 2.948 -20.303 1.00 71.38 373 GLY A N 1
ATOM 2788 C CA . GLY A 1 373 ? 13.386 1.801 -19.450 1.00 71.38 373 GLY A CA 1
ATOM 2789 C C . GLY A 1 373 ? 13.211 2.185 -17.990 1.00 71.38 373 GLY A C 1
ATOM 2790 O O . GLY A 1 373 ? 13.721 3.201 -17.530 1.00 71.38 373 GLY A O 1
ATOM 2791 N N . LEU A 1 374 ? 12.476 1.354 -17.261 1.00 74.00 374 LEU A N 1
ATOM 2792 C CA . LEU A 1 374 ? 12.246 1.500 -15.826 1.00 74.00 374 LEU A CA 1
ATOM 2793 C C . LEU A 1 374 ? 12.619 0.198 -15.133 1.00 74.00 374 LEU A C 1
ATOM 2795 O O . LEU A 1 374 ? 12.470 -0.879 -15.714 1.00 74.00 374 LEU A O 1
ATOM 2799 N N . ALA A 1 375 ? 13.033 0.285 -13.875 1.00 72.50 375 ALA A N 1
ATOM 2800 C CA . ALA A 1 375 ? 13.083 -0.884 -13.018 1.00 72.50 375 ALA A CA 1
ATOM 2801 C C . ALA A 1 375 ? 12.579 -0.569 -11.613 1.00 72.50 375 ALA A C 1
ATOM 2803 O O . ALA A 1 375 ? 12.704 0.555 -11.128 1.00 72.50 375 ALA A O 1
ATOM 2804 N N . THR A 1 376 ? 11.995 -1.572 -10.974 1.00 72.69 376 THR A N 1
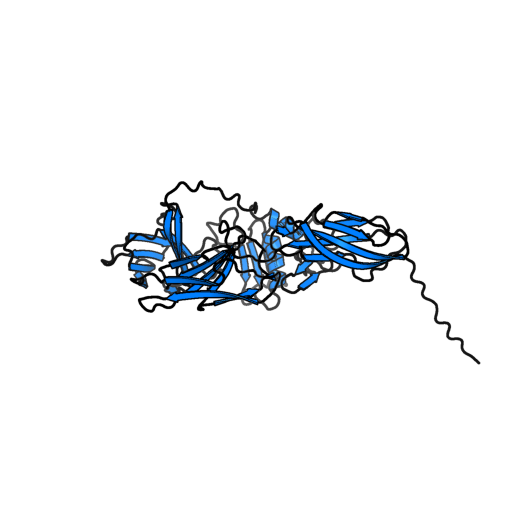ATOM 2805 C CA . THR A 1 376 ? 11.565 -1.514 -9.579 1.00 72.69 376 THR A CA 1
ATOM 2806 C C . THR A 1 376 ? 11.878 -2.833 -8.915 1.00 72.69 376 THR A C 1
ATOM 2808 O O . THR A 1 376 ? 11.828 -3.883 -9.552 1.00 72.69 376 THR A O 1
ATOM 2811 N N . ASP A 1 377 ? 12.137 -2.771 -7.627 1.00 76.06 377 ASP A N 1
ATOM 2812 C CA . ASP A 1 377 ? 12.346 -3.932 -6.791 1.00 76.06 377 ASP A CA 1
ATOM 2813 C C . ASP A 1 377 ? 11.429 -3.838 -5.558 1.00 76.06 377 ASP A C 1
ATOM 2815 O O . ASP A 1 377 ? 11.229 -2.727 -5.060 1.00 76.06 377 ASP A O 1
ATOM 2819 N N . PRO A 1 378 ? 10.779 -4.920 -5.095 1.00 69.56 378 PRO A N 1
ATOM 2820 C CA . PRO A 1 378 ? 9.943 -4.858 -3.895 1.00 69.56 378 PRO A CA 1
ATOM 2821 C C . PRO A 1 378 ? 10.708 -4.442 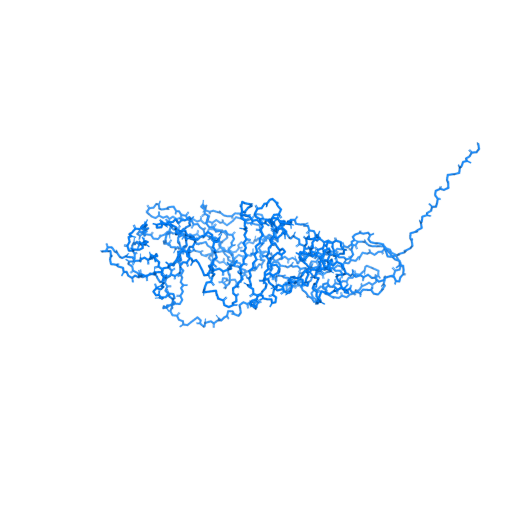-2.629 1.00 69.56 378 PRO A C 1
ATOM 2823 O O . PRO A 1 378 ? 10.101 -3.873 -1.726 1.00 69.56 378 PRO A O 1
ATOM 2826 N N . GLU A 1 379 ? 12.015 -4.689 -2.553 1.00 75.69 379 GLU A N 1
ATOM 2827 C CA . GLU A 1 379 ? 12.862 -4.385 -1.402 1.00 75.69 379 GLU A CA 1
ATOM 2828 C C . GLU A 1 379 ? 13.372 -2.940 -1.411 1.00 75.69 379 GLU A C 1
ATOM 2830 O O . GLU A 1 379 ? 13.413 -2.308 -0.352 1.00 75.69 379 GLU A O 1
ATOM 2835 N N . ASP A 1 380 ? 13.702 -2.403 -2.586 1.00 64.50 380 ASP A N 1
ATOM 2836 C CA . ASP A 1 380 ? 14.283 -1.058 -2.729 1.00 64.50 380 ASP A CA 1
ATOM 2837 C C . ASP A 1 380 ? 13.310 0.002 -3.274 1.00 64.50 380 ASP A C 1
ATOM 2839 O O . ASP A 1 380 ? 13.555 1.208 -3.173 1.00 64.50 380 ASP A O 1
ATOM 2843 N N . GLY A 1 381 ? 12.195 -0.424 -3.864 1.00 65.12 381 GLY A N 1
ATOM 2844 C CA . GLY A 1 381 ? 11.307 0.437 -4.635 1.00 65.12 381 GLY A CA 1
ATOM 2845 C C . GLY A 1 381 ? 11.870 0.763 -6.030 1.00 65.12 381 GLY A C 1
ATOM 2846 O O . GLY A 1 381 ? 12.518 -0.077 -6.660 1.00 65.12 381 GLY A O 1
ATOM 2847 N N . PRO A 1 382 ? 11.586 1.958 -6.583 1.00 66.81 382 PRO A N 1
ATOM 2848 C CA . PRO A 1 382 ? 12.055 2.344 -7.915 1.00 66.81 382 PRO A CA 1
ATOM 2849 C C . PRO A 1 382 ? 13.584 2.482 -8.002 1.00 66.81 382 PRO A C 1
ATOM 2851 O O . PRO A 1 382 ? 14.197 3.164 -7.182 1.00 66.81 382 PRO A O 1
ATOM 2854 N N . LEU A 1 383 ? 14.188 1.919 -9.054 1.00 70.06 383 LEU A N 1
ATOM 2855 C CA . LEU A 1 383 ? 15.626 2.011 -9.334 1.00 70.06 383 LEU A CA 1
ATOM 2856 C C . LEU A 1 383 ? 15.920 3.087 -10.389 1.00 70.06 383 LEU A C 1
ATOM 2858 O O . LEU A 1 383 ? 15.152 3.283 -11.332 1.00 70.06 383 LEU A O 1
ATOM 2862 N N . SER A 1 384 ? 17.052 3.781 -10.252 1.00 78.44 384 SER A N 1
ATOM 2863 C CA . SER A 1 384 ? 17.454 4.871 -11.154 1.00 78.44 384 SER A CA 1
ATOM 2864 C C . SER A 1 384 ? 18.978 5.033 -11.235 1.00 78.44 384 SER A C 1
ATOM 2866 O O . SER A 1 384 ? 19.719 4.406 -10.479 1.00 78.44 384 SER A O 1
ATOM 2868 N N . GLY A 1 385 ? 19.451 5.876 -12.160 1.00 82.00 385 GLY A N 1
ATOM 2869 C CA . GLY A 1 385 ? 20.875 6.194 -12.314 1.00 82.00 385 GLY A CA 1
ATOM 2870 C C . GLY A 1 385 ? 21.729 4.980 -12.693 1.00 82.00 385 GLY A C 1
ATOM 2871 O O . GLY A 1 385 ? 21.319 4.177 -13.530 1.00 82.00 385 GLY A O 1
ATOM 2872 N N . GLU A 1 386 ? 22.894 4.846 -12.052 1.00 89.19 386 GLU A N 1
ATOM 2873 C CA . GLU A 1 386 ? 23.906 3.803 -12.317 1.00 89.19 386 GLU A CA 1
ATOM 2874 C C . GLU A 1 386 ? 23.400 2.370 -12.053 1.00 89.19 386 GLU A C 1
ATOM 2876 O O . GLU A 1 386 ? 23.981 1.392 -12.522 1.00 89.19 386 GLU A O 1
ATOM 2881 N N . ALA A 1 387 ? 22.278 2.218 -11.338 1.00 86.00 387 ALA A N 1
ATOM 2882 C CA . ALA A 1 387 ? 21.612 0.927 -11.176 1.00 86.00 387 ALA A CA 1
ATOM 2883 C C . ALA A 1 387 ? 21.108 0.359 -12.516 1.00 86.00 387 ALA A C 1
ATOM 2885 O O . ALA A 1 387 ? 20.916 -0.852 -12.634 1.00 86.00 387 ALA A O 1
ATOM 2886 N N . LEU A 1 388 ? 20.887 1.214 -13.520 1.00 89.88 388 LEU A N 1
ATOM 2887 C CA . LEU A 1 388 ? 20.349 0.876 -14.834 1.00 89.88 388 LEU A CA 1
ATOM 2888 C C . LEU A 1 388 ? 21.445 0.981 -15.895 1.00 89.88 388 LEU A C 1
ATOM 2890 O O . LEU A 1 388 ? 21.914 2.077 -16.170 1.00 89.88 388 LEU A O 1
ATOM 2894 N N . ALA A 1 389 ? 21.810 -0.130 -16.534 1.00 98.31 389 ALA A N 1
ATOM 2895 C CA . ALA A 1 389 ? 22.853 -0.184 -17.557 1.00 98.31 389 ALA A CA 1
ATOM 2896 C C . ALA A 1 389 ? 22.330 -0.759 -18.880 1.00 98.31 389 ALA A C 1
ATOM 2898 O O . ALA A 1 389 ? 21.775 -1.863 -18.928 1.00 98.31 389 ALA A O 1
ATOM 2899 N N . TRP A 1 390 ? 22.557 -0.033 -19.972 1.00 98.44 390 TRP A N 1
ATOM 2900 C CA . TRP A 1 390 ? 22.172 -0.410 -21.329 1.00 98.44 390 TRP A CA 1
ATOM 2901 C C . TRP A 1 390 ? 23.339 -1.012 -22.108 1.00 98.44 390 TRP A C 1
ATOM 2903 O O . TRP A 1 390 ? 24.475 -0.544 -22.028 1.00 98.44 390 TRP A O 1
ATOM 2913 N N . SER A 1 391 ? 23.057 -2.034 -22.917 1.00 98.62 391 SER A N 1
ATOM 2914 C CA . SER A 1 391 ? 24.054 -2.672 -23.784 1.00 98.62 391 SER A CA 1
ATOM 2915 C C . SER A 1 391 ? 23.468 -3.195 -25.095 1.00 98.62 391 SER A C 1
ATOM 2917 O O . SER A 1 391 ? 22.278 -3.496 -25.189 1.00 98.62 391 SER A O 1
ATOM 2919 N N . SER A 1 392 ? 24.337 -3.317 -26.095 1.00 98.38 392 SER A N 1
ATOM 2920 C CA . SER A 1 392 ? 24.138 -3.976 -27.385 1.00 98.38 392 SER A CA 1
ATOM 2921 C C . SER A 1 392 ? 25.050 -5.200 -27.447 1.00 98.38 392 SER A C 1
ATOM 2923 O O . SER A 1 392 ? 26.206 -5.140 -27.029 1.00 98.38 392 SER A O 1
ATOM 2925 N N . ASP A 1 393 ? 24.555 -6.309 -27.985 1.00 98.50 393 ASP A N 1
ATOM 2926 C CA . ASP A 1 393 ? 25.353 -7.519 -28.229 1.00 98.50 393 ASP A CA 1
ATOM 2927 C C . ASP A 1 393 ? 26.461 -7.324 -29.278 1.00 98.50 393 ASP A C 1
ATOM 2929 O O . ASP A 1 393 ? 27.407 -8.110 -29.321 1.00 98.50 393 ASP A O 1
ATOM 2933 N N . VAL A 1 394 ? 26.366 -6.270 -30.090 1.00 98.06 394 VAL A N 1
ATOM 2934 C CA . VAL A 1 394 ? 27.361 -5.907 -31.109 1.00 98.06 394 VAL A CA 1
ATOM 2935 C C . VAL A 1 394 ? 28.275 -4.777 -30.629 1.00 98.06 394 VAL A C 1
ATOM 2937 O O . VAL A 1 394 ? 29.491 -4.874 -30.767 1.00 98.06 394 VAL A O 1
ATOM 2940 N N . ASP A 1 395 ? 27.701 -3.719 -30.052 1.00 97.75 395 ASP A N 1
ATOM 2941 C CA . ASP A 1 395 ? 28.425 -2.473 -29.747 1.00 97.75 395 ASP A CA 1
ATOM 2942 C C . ASP A 1 395 ? 28.889 -2.380 -28.284 1.00 97.75 395 ASP A C 1
ATOM 2944 O O . ASP A 1 395 ? 29.667 -1.496 -27.932 1.00 97.75 395 ASP A O 1
ATOM 2948 N N . GLY A 1 396 ? 28.451 -3.298 -27.418 1.00 98.06 396 GLY A N 1
ATOM 2949 C CA . GLY A 1 396 ? 28.794 -3.281 -25.999 1.00 98.06 396 GLY A CA 1
ATOM 2950 C C . GLY A 1 396 ? 27.984 -2.247 -25.201 1.00 98.06 396 GLY A C 1
ATOM 2951 O O . GLY A 1 396 ? 26.799 -2.059 -25.486 1.00 98.06 396 GLY A O 1
ATOM 2952 N N . PRO A 1 397 ? 28.561 -1.632 -24.149 1.00 98.12 397 PRO A N 1
ATOM 2953 C CA . PRO A 1 397 ? 27.866 -0.665 -23.295 1.00 98.12 397 PRO A CA 1
ATOM 2954 C C . PRO A 1 397 ? 27.365 0.562 -24.066 1.00 98.12 397 PRO A C 1
ATOM 2956 O O . PRO A 1 397 ? 28.104 1.146 -24.855 1.00 98.12 397 PRO A O 1
ATOM 2959 N N . LEU A 1 398 ? 26.122 0.968 -23.800 1.00 97.62 398 LEU A N 1
ATOM 2960 C CA . LEU A 1 398 ? 25.454 2.080 -24.488 1.00 97.62 398 LEU A CA 1
ATOM 2961 C C . LEU A 1 398 ? 25.175 3.286 -23.583 1.00 97.62 398 LEU A C 1
ATOM 2963 O O . LEU A 1 398 ? 24.963 4.382 -24.092 1.00 97.62 398 LEU A O 1
ATOM 2967 N N . GLY A 1 399 ? 25.167 3.097 -22.263 1.00 96.38 399 GLY A N 1
ATOM 2968 C CA . GLY A 1 399 ? 24.929 4.155 -21.279 1.00 96.38 399 GLY A CA 1
ATOM 2969 C C . GLY A 1 399 ? 24.171 3.653 -20.054 1.00 96.38 399 GLY A C 1
ATOM 2970 O O . GLY A 1 399 ? 23.869 2.464 -19.947 1.00 96.38 399 GLY A O 1
ATOM 2971 N N . GLU A 1 400 ? 23.856 4.569 -19.144 1.00 94.25 400 GLU A N 1
ATOM 2972 C CA . GLU A 1 400 ? 23.191 4.281 -17.871 1.00 94.25 400 GLU A CA 1
ATOM 2973 C C . GLU A 1 400 ? 21.999 5.216 -17.632 1.00 94.25 400 GLU A C 1
ATOM 2975 O O . GLU A 1 400 ? 21.959 6.327 -18.161 1.00 94.25 400 GLU A O 1
ATOM 2980 N N . GLY A 1 401 ? 21.040 4.770 -16.818 1.00 78.00 401 GLY A N 1
ATOM 2981 C CA . GLY A 1 401 ? 19.840 5.523 -16.452 1.00 78.00 401 GLY A CA 1
ATOM 2982 C C . GLY A 1 401 ? 18.553 5.065 -17.148 1.00 78.00 401 GLY A C 1
ATOM 2983 O O . GLY A 1 401 ? 18.524 4.102 -17.920 1.00 78.00 401 GLY A O 1
ATOM 2984 N N . THR A 1 402 ? 17.460 5.762 -16.829 1.00 72.44 402 THR A N 1
ATOM 2985 C CA . THR A 1 402 ? 16.120 5.490 -17.376 1.00 72.44 402 THR A CA 1
ATOM 2986 C C . THR A 1 402 ? 16.012 5.859 -18.849 1.00 72.44 402 THR A C 1
ATOM 2988 O O . THR A 1 402 ? 15.265 5.216 -19.581 1.00 72.44 402 THR A O 1
ATOM 2991 N N . ASP A 1 403 ? 16.800 6.844 -19.285 1.00 78.69 403 ASP A N 1
ATOM 2992 C CA . ASP A 1 403 ? 16.775 7.414 -20.625 1.00 78.69 403 ASP A CA 1
ATOM 2993 C C . ASP A 1 403 ? 18.203 7.592 -21.152 1.00 78.69 403 ASP A C 1
ATOM 2995 O O . ASP A 1 403 ? 19.019 8.287 -20.544 1.00 78.69 403 ASP A O 1
ATOM 2999 N N . VAL A 1 404 ? 18.510 6.978 -22.297 1.00 82.00 404 VAL A N 1
ATOM 3000 C CA . VAL A 1 404 ? 19.840 7.030 -22.922 1.00 82.00 404 VAL A CA 1
ATOM 3001 C C . VAL A 1 404 ? 19.712 7.335 -24.411 1.00 82.00 404 VAL A C 1
ATOM 3003 O O . VAL A 1 404 ? 19.056 6.611 -25.158 1.00 82.00 404 VAL A O 1
ATOM 3006 N N . ALA A 1 405 ? 20.381 8.395 -24.868 1.00 86.06 405 ALA A N 1
ATOM 3007 C CA . ALA A 1 405 ? 20.513 8.708 -26.287 1.00 86.06 405 ALA A CA 1
ATOM 3008 C C . ALA A 1 405 ? 21.783 8.062 -26.857 1.00 86.06 405 ALA A C 1
ATOM 3010 O O . ALA A 1 405 ? 22.890 8.387 -26.434 1.00 86.06 405 ALA A O 1
ATOM 3011 N N . VAL A 1 406 ? 21.625 7.178 -27.844 1.00 93.00 406 VAL A N 1
ATOM 3012 C CA . VAL A 1 406 ? 22.734 6.529 -28.554 1.00 93.00 406 VAL A CA 1
ATOM 3013 C C . VAL A 1 406 ? 22.840 7.128 -29.951 1.00 93.00 406 VAL A C 1
ATOM 3015 O O . VAL A 1 406 ? 21.891 7.055 -30.735 1.00 93.00 406 VAL A O 1
ATOM 3018 N N . GLU A 1 407 ? 23.991 7.726 -30.268 1.00 89.62 407 GLU A N 1
ATOM 3019 C CA . GLU A 1 407 ? 24.192 8.478 -31.515 1.00 89.62 407 GLU A CA 1
ATOM 3020 C C . GLU A 1 407 ? 23.999 7.617 -32.766 1.00 89.62 407 GLU A C 1
ATOM 3022 O O . GLU A 1 407 ? 23.338 8.047 -33.712 1.00 89.62 407 GLU A O 1
ATOM 3027 N N . SER A 1 408 ? 24.553 6.404 -32.766 1.00 90.44 408 SER A N 1
ATOM 3028 C CA . SER A 1 408 ? 24.361 5.408 -33.818 1.00 90.44 408 SER A CA 1
ATOM 3029 C C . SER A 1 408 ? 24.731 4.010 -33.320 1.00 90.44 408 SER A C 1
ATOM 3031 O O . SER A 1 408 ? 25.478 3.868 -32.355 1.00 90.44 408 SER A O 1
ATOM 3033 N N . LEU A 1 409 ? 24.206 2.990 -33.996 1.00 96.62 409 LEU A N 1
ATOM 3034 C CA . LEU A 1 409 ? 24.548 1.583 -33.792 1.00 96.62 409 LEU A CA 1
ATOM 3035 C C . LEU A 1 409 ? 25.184 1.022 -35.069 1.00 96.62 409 LEU A C 1
ATOM 3037 O O . LEU A 1 409 ? 24.906 1.511 -36.174 1.00 96.62 409 LEU A O 1
ATOM 3041 N N . THR A 1 410 ? 26.035 0.006 -34.930 1.00 97.75 410 THR A N 1
ATOM 3042 C CA . THR A 1 410 ? 26.678 -0.654 -36.080 1.00 97.75 410 THR A CA 1
ATOM 3043 C C . THR A 1 410 ? 25.620 -1.240 -37.036 1.00 97.75 410 THR A C 1
ATOM 3045 O O . THR A 1 410 ? 24.576 -1.693 -36.598 1.00 97.75 410 THR A O 1
ATOM 3048 N N . PRO A 1 411 ? 25.798 -1.249 -38.370 1.00 96.56 411 PRO A N 1
ATOM 3049 C CA . PRO A 1 411 ? 24.829 -1.905 -39.251 1.00 96.56 411 PRO A CA 1
ATOM 3050 C C . PRO A 1 411 ? 24.721 -3.415 -38.983 1.00 96.56 411 PRO A C 1
ATOM 3052 O O . PRO A 1 411 ? 25.720 -4.133 -39.040 1.00 96.56 411 PRO A O 1
ATOM 3055 N N . GLY A 1 412 ? 23.504 -3.908 -38.766 1.00 95.44 412 GLY A N 1
ATOM 3056 C CA . GLY A 1 412 ? 23.227 -5.312 -38.477 1.00 95.44 412 GLY A CA 1
ATOM 3057 C C . GLY A 1 412 ? 22.032 -5.524 -37.541 1.00 95.44 412 GLY A C 1
ATOM 3058 O O . GLY A 1 412 ? 21.341 -4.575 -37.166 1.00 95.44 412 GLY A O 1
ATOM 3059 N N . PRO A 1 413 ? 21.726 -6.784 -37.196 1.00 97.19 413 PRO A N 1
ATOM 3060 C CA . PRO A 1 413 ? 20.817 -7.095 -36.101 1.00 97.19 413 PRO A CA 1
ATOM 3061 C C . PRO A 1 413 ? 21.471 -6.777 -34.750 1.00 97.19 413 PRO A C 1
ATOM 3063 O O . PRO A 1 413 ? 22.651 -7.059 -34.564 1.00 97.19 413 PRO A O 1
ATOM 3066 N N . HIS A 1 414 ? 20.683 -6.253 -33.811 1.00 98.19 414 HIS A N 1
ATOM 3067 C CA . HIS A 1 414 ? 21.098 -6.026 -32.426 1.00 98.19 414 HIS A CA 1
ATOM 3068 C C . HIS A 1 414 ? 20.080 -6.593 -31.450 1.00 98.19 414 HIS A C 1
ATOM 3070 O O . HIS A 1 414 ? 18.869 -6.501 -31.673 1.00 98.19 414 HIS A O 1
ATOM 3076 N N . ARG A 1 415 ? 20.574 -7.061 -30.310 1.00 98.38 415 ARG A N 1
ATOM 3077 C CA . ARG A 1 415 ? 19.814 -7.304 -29.090 1.00 98.38 415 ARG A CA 1
ATOM 3078 C C . ARG A 1 415 ? 20.191 -6.251 -28.054 1.00 98.38 415 ARG A C 1
ATOM 3080 O O . ARG A 1 415 ? 21.232 -6.341 -27.405 1.00 98.38 415 ARG A O 1
ATOM 3087 N N . ILE A 1 416 ? 19.316 -5.267 -27.881 1.00 98.06 416 ILE A N 1
ATOM 3088 C CA . ILE A 1 416 ? 19.478 -4.215 -26.877 1.00 98.06 416 ILE A CA 1
ATOM 3089 C C . ILE A 1 416 ? 18.965 -4.733 -25.540 1.00 98.06 416 ILE A C 1
ATOM 3091 O O . ILE A 1 416 ? 17.869 -5.284 -25.471 1.00 98.06 416 ILE A O 1
ATOM 3095 N N . THR A 1 417 ? 19.755 -4.579 -24.483 1.00 98.50 417 THR A N 1
ATOM 3096 C CA . THR A 1 417 ? 19.449 -5.078 -23.139 1.00 98.50 417 THR A CA 1
ATOM 3097 C C . THR A 1 417 ? 19.546 -3.951 -22.125 1.00 98.50 417 THR A C 1
ATOM 3099 O O . THR A 1 417 ? 20.587 -3.301 -22.048 1.00 98.50 417 THR A O 1
ATOM 3102 N N . LEU A 1 418 ? 18.495 -3.777 -21.323 1.00 96.69 418 LEU A N 1
ATOM 3103 C CA . LEU A 1 418 ? 18.554 -3.035 -20.068 1.00 96.69 418 LEU A CA 1
ATOM 3104 C C . LEU A 1 418 ? 18.779 -4.029 -18.933 1.00 96.69 418 LEU A C 1
ATOM 3106 O O . LEU A 1 418 ? 18.005 -4.974 -18.760 1.00 96.69 418 LEU A O 1
ATOM 3110 N N . ARG A 1 419 ? 19.837 -3.804 -18.164 1.00 98.25 419 ARG A N 1
ATOM 3111 C CA . ARG A 1 419 ? 20.160 -4.523 -16.936 1.00 98.25 419 ARG A CA 1
ATOM 3112 C C . ARG A 1 419 ? 19.938 -3.587 -15.752 1.00 98.25 419 ARG A C 1
ATOM 3114 O O . ARG A 1 419 ? 20.520 -2.510 -15.728 1.00 98.25 419 ARG A O 1
ATOM 3121 N N . ALA A 1 420 ? 19.144 -4.009 -14.778 1.00 90.56 420 ALA A N 1
ATOM 3122 C CA . ALA A 1 420 ? 18.968 -3.312 -13.511 1.00 90.56 420 ALA A CA 1
ATOM 3123 C C . ALA A 1 420 ? 19.667 -4.090 -12.394 1.00 90.56 420 ALA A C 1
ATOM 3125 O O . ALA A 1 420 ? 19.518 -5.309 -12.327 1.00 90.56 420 ALA A O 1
ATOM 3126 N N . THR A 1 421 ? 20.434 -3.402 -11.551 1.00 94.62 421 THR A N 1
ATOM 3127 C CA . THR A 1 421 ? 21.055 -3.971 -10.346 1.00 94.62 421 THR A CA 1
ATOM 3128 C C . THR A 1 421 ? 20.448 -3.305 -9.125 1.00 94.62 421 THR A C 1
ATOM 3130 O O . THR A 1 421 ? 20.556 -2.088 -8.995 1.00 94.62 421 THR A O 1
ATOM 3133 N N . ASP A 1 422 ? 19.800 -4.083 -8.269 1.00 83.00 422 ASP A N 1
ATOM 3134 C CA . ASP A 1 422 ? 19.232 -3.592 -7.010 1.00 83.00 422 ASP A CA 1
ATOM 3135 C C . ASP A 1 422 ? 20.308 -3.408 -5.923 1.00 83.00 422 ASP A C 1
ATOM 3137 O O . ASP A 1 422 ? 21.495 -3.705 -6.123 1.00 83.00 422 ASP A O 1
ATOM 3141 N N . GLY A 1 423 ? 19.903 -2.877 -4.769 1.00 81.44 423 GLY A N 1
ATOM 3142 C CA . GLY A 1 423 ? 20.772 -2.605 -3.626 1.00 81.44 423 GLY A CA 1
ATOM 3143 C C . GLY A 1 423 ? 21.395 -3.862 -3.015 1.00 81.44 423 GLY A C 1
ATOM 3144 O O . GLY A 1 423 ? 22.437 -3.776 -2.360 1.00 81.44 423 GLY A O 1
ATOM 3145 N N . ASP A 1 424 ? 20.817 -5.035 -3.275 1.00 83.94 424 ASP A N 1
ATOM 3146 C CA . ASP A 1 424 ? 21.355 -6.337 -2.876 1.00 83.94 424 ASP A CA 1
ATOM 3147 C C . ASP A 1 424 ? 22.305 -6.950 -3.919 1.00 83.94 424 ASP A C 1
ATOM 3149 O O . ASP A 1 424 ? 22.883 -8.020 -3.692 1.00 83.94 424 ASP A O 1
ATOM 3153 N N . GLY A 1 425 ? 22.498 -6.283 -5.059 1.00 92.19 425 GLY A N 1
ATOM 3154 C CA . GLY A 1 425 ? 23.344 -6.747 -6.153 1.00 92.19 425 GLY A CA 1
ATOM 3155 C C . GLY A 1 425 ? 22.696 -7.818 -7.032 1.00 92.19 425 GLY A C 1
ATOM 3156 O O . GLY A 1 425 ? 23.387 -8.396 -7.882 1.00 92.19 425 GLY A O 1
ATOM 3157 N N . MET A 1 426 ? 21.404 -8.110 -6.854 1.00 91.81 426 MET A N 1
ATOM 3158 C CA . MET A 1 426 ? 20.676 -8.977 -7.774 1.00 91.81 426 MET A CA 1
ATOM 3159 C C . MET A 1 426 ? 20.317 -8.209 -9.040 1.00 91.81 426 MET A C 1
ATOM 3161 O O . MET A 1 426 ? 20.427 -6.988 -9.138 1.00 91.81 426 MET A O 1
ATOM 3165 N N . VAL A 1 427 ? 20.023 -8.975 -10.087 1.00 96.12 427 VAL A N 1
ATOM 3166 C CA . VAL A 1 427 ? 20.051 -8.460 -11.450 1.00 96.12 427 VAL A CA 1
ATOM 3167 C C . VAL A 1 427 ? 18.781 -8.827 -12.181 1.00 96.12 427 VAL A C 1
ATOM 3169 O O . VAL A 1 427 ? 18.568 -9.987 -12.536 1.00 96.12 427 VAL A O 1
ATOM 3172 N N . GLY A 1 428 ? 17.989 -7.805 -12.470 1.00 92.06 428 GLY A N 1
ATOM 3173 C CA . GLY A 1 428 ? 16.911 -7.849 -13.440 1.00 92.06 428 GLY A CA 1
ATOM 3174 C C . GLY A 1 428 ? 17.419 -7.524 -14.837 1.00 92.06 428 GLY A C 1
ATOM 3175 O O . GLY A 1 428 ? 18.333 -6.716 -15.007 1.00 92.06 428 GLY A O 1
ATOM 3176 N N . SER A 1 429 ? 16.825 -8.110 -15.874 1.00 96.81 429 SER A N 1
ATOM 3177 C CA . SER A 1 429 ? 17.069 -7.623 -17.233 1.00 96.81 429 SER A CA 1
ATOM 3178 C C . SER A 1 429 ? 15.890 -7.855 -18.159 1.00 96.81 429 SER A C 1
ATOM 3180 O O . SER A 1 429 ? 15.125 -8.805 -17.997 1.00 96.81 429 SER A O 1
ATOM 3182 N N . ALA A 1 430 ? 15.789 -6.995 -19.162 1.00 88.38 430 ALA A N 1
ATOM 3183 C CA . ALA A 1 430 ? 14.887 -7.148 -20.286 1.00 88.38 430 ALA A CA 1
ATOM 3184 C C . ALA A 1 430 ? 15.629 -6.775 -21.572 1.00 88.38 430 ALA A C 1
ATOM 3186 O O . ALA A 1 430 ? 16.556 -5.960 -21.557 1.00 88.38 430 ALA A O 1
ATOM 3187 N N . SER A 1 431 ? 15.226 -7.375 -22.693 1.00 96.81 431 SER A N 1
ATOM 3188 C CA . SER A 1 431 ? 15.860 -7.121 -23.988 1.00 96.81 431 SER A CA 1
ATOM 3189 C C . SER A 1 431 ? 14.849 -7.001 -25.118 1.00 96.81 431 SER A C 1
ATOM 3191 O O . SER A 1 431 ? 13.805 -7.650 -25.086 1.00 96.81 431 SER A O 1
ATOM 3193 N N . VAL A 1 432 ? 15.215 -6.229 -26.139 1.00 92.62 432 VAL A N 1
ATOM 3194 C CA . VAL A 1 432 ? 14.493 -6.096 -27.409 1.00 92.62 432 VAL A CA 1
ATOM 3195 C C . VAL A 1 432 ? 15.438 -6.314 -28.582 1.00 92.62 432 VAL A C 1
ATOM 3197 O O . VAL A 1 432 ? 16.607 -5.922 -28.535 1.00 92.62 432 VAL A O 1
ATOM 3200 N N . ASN A 1 433 ? 14.938 -6.924 -29.652 1.00 96.81 433 ASN A N 1
ATOM 3201 C CA . ASN A 1 433 ? 15.693 -7.085 -30.891 1.00 96.81 433 ASN A CA 1
ATOM 3202 C C . ASN A 1 433 ? 15.363 -5.952 -31.860 1.00 96.81 433 ASN A C 1
ATOM 3204 O O . ASN A 1 433 ? 14.192 -5.664 -32.107 1.00 96.81 433 ASN A O 1
ATOM 3208 N N . ILE A 1 434 ? 16.379 -5.343 -32.459 1.00 94.50 434 ILE A N 1
ATOM 3209 C CA . ILE A 1 434 ? 16.237 -4.293 -33.473 1.00 94.50 434 ILE A CA 1
ATOM 3210 C C . ILE A 1 434 ? 17.136 -4.595 -34.675 1.00 94.50 434 ILE A C 1
ATOM 3212 O O . ILE A 1 434 ? 17.995 -5.476 -34.628 1.00 94.50 434 ILE A O 1
ATOM 3216 N N . PHE A 1 435 ? 16.938 -3.873 -35.774 1.00 95.88 435 PHE A N 1
ATOM 3217 C CA . PHE A 1 435 ? 17.772 -4.002 -36.965 1.00 95.88 435 PHE A CA 1
ATOM 3218 C C . PHE A 1 435 ? 18.212 -2.637 -37.483 1.00 95.88 435 PHE A C 1
ATOM 3220 O O . PHE A 1 435 ? 17.382 -1.748 -37.670 1.00 95.88 435 PHE A O 1
ATOM 3227 N N . VAL A 1 436 ? 19.504 -2.500 -37.766 1.00 96.44 436 VAL A N 1
ATOM 3228 C CA . VAL A 1 436 ? 20.119 -1.303 -38.336 1.00 96.44 436 VAL A CA 1
ATOM 3229 C C . VAL A 1 436 ? 20.539 -1.615 -39.768 1.00 96.44 436 VAL A C 1
ATOM 3231 O O . VAL A 1 436 ? 21.462 -2.391 -40.009 1.00 96.44 436 VAL A O 1
ATOM 3234 N N . GLY A 1 437 ? 19.873 -1.026 -40.753 1.00 92.50 437 GLY A N 1
ATOM 3235 C CA . GLY A 1 437 ? 20.186 -1.291 -42.151 1.00 92.50 437 GLY A CA 1
ATOM 3236 C C . GLY A 1 437 ? 19.175 -0.701 -43.118 1.00 92.50 437 GLY A C 1
ATOM 3237 O O . GLY A 1 437 ? 18.325 0.102 -42.753 1.00 92.50 437 GLY A O 1
ATOM 3238 N N . TYR A 1 438 ? 19.278 -1.089 -44.385 1.00 84.94 438 TYR A N 1
ATOM 3239 C CA . TYR A 1 438 ? 18.315 -0.697 -45.410 1.00 84.94 438 TYR A CA 1
ATOM 3240 C C . TYR A 1 438 ? 17.320 -1.832 -45.649 1.00 84.94 438 TYR A C 1
ATOM 3242 O O . TYR A 1 438 ? 17.720 -2.978 -45.865 1.00 84.94 438 TYR A O 1
ATOM 3250 N N . ARG A 1 439 ? 16.018 -1.516 -45.690 1.00 66.56 439 ARG A N 1
ATOM 3251 C CA . ARG A 1 439 ? 15.020 -2.452 -46.222 1.00 66.56 439 ARG A CA 1
ATOM 3252 C C . ARG A 1 439 ? 15.184 -2.538 -47.731 1.00 66.56 439 ARG A C 1
ATOM 3254 O O . ARG A 1 439 ? 14.794 -1.627 -48.456 1.00 66.56 439 ARG A O 1
ATOM 3261 N N . VAL A 1 440 ? 15.729 -3.650 -48.204 1.00 60.9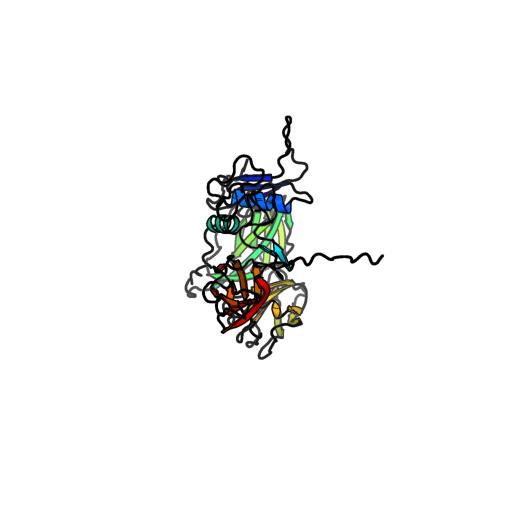7 440 VAL A N 1
ATOM 3262 C CA . VAL A 1 440 ? 15.708 -3.979 -49.627 1.00 60.97 440 VAL A CA 1
ATOM 3263 C C . VAL A 1 440 ? 14.387 -4.686 -49.919 1.00 60.97 440 VAL A C 1
ATOM 3265 O O . VAL A 1 440 ? 14.215 -5.859 -49.592 1.00 60.97 440 VAL A O 1
ATOM 3268 N N . TYR A 1 441 ? 13.436 -3.981 -50.532 1.00 57.81 441 TYR A N 1
ATOM 3269 C CA . TYR A 1 441 ? 12.305 -4.642 -51.179 1.00 57.81 441 TYR A CA 1
ATOM 3270 C C . TYR A 1 441 ? 12.819 -5.226 -52.491 1.00 57.81 441 TYR A C 1
ATOM 3272 O O . TYR A 1 441 ? 13.008 -4.502 -53.467 1.00 57.81 441 TYR A O 1
ATOM 3280 N N . LEU A 1 442 ? 13.091 -6.530 -52.510 1.00 56.44 442 LEU A N 1
ATOM 3281 C CA . LEU A 1 442 ? 13.305 -7.237 -53.768 1.00 56.44 442 LEU A CA 1
ATOM 3282 C C . LEU A 1 442 ? 11.993 -7.161 -54.566 1.00 56.44 442 LEU A C 1
ATOM 3284 O O . LEU A 1 442 ? 10.980 -7.676 -54.083 1.00 56.44 442 LEU A O 1
ATOM 3288 N N . PRO A 1 443 ? 11.957 -6.528 -55.754 1.00 57.16 443 PRO A N 1
ATOM 3289 C CA . PRO A 1 443 ? 10.780 -6.608 -56.596 1.00 57.16 443 PRO A CA 1
ATOM 3290 C C . PRO A 1 443 ? 10.573 -8.075 -56.967 1.00 57.16 443 PRO A C 1
ATOM 3292 O O . PRO A 1 443 ? 11.462 -8.727 -57.518 1.00 57.16 443 PRO A O 1
ATOM 3295 N N . LEU A 1 444 ? 9.392 -8.598 -56.648 1.00 52.69 444 LEU A N 1
ATOM 3296 C CA . LEU A 1 444 ? 8.949 -9.905 -57.107 1.00 52.69 444 LEU A CA 1
ATOM 3297 C C . LEU A 1 444 ? 8.733 -9.795 -58.622 1.00 52.69 444 LEU A C 1
ATOM 3299 O O . LEU A 1 444 ? 7.667 -9.404 -59.090 1.00 52.69 444 LEU A O 1
ATOM 3303 N N . VAL A 1 445 ? 9.779 -10.065 -59.406 1.00 55.00 445 VAL A N 1
ATOM 3304 C CA . VAL A 1 445 ? 9.660 -10.165 -60.861 1.00 55.00 445 VAL A CA 1
ATOM 3305 C C . VAL A 1 445 ? 8.958 -11.486 -61.157 1.00 55.00 445 VAL A C 1
ATOM 3307 O O . VAL A 1 445 ? 9.588 -12.539 -61.253 1.00 55.00 445 VAL A O 1
ATOM 3310 N N . LEU A 1 446 ? 7.631 -11.437 -61.283 1.00 47.09 446 LEU A N 1
ATOM 3311 C CA . LEU A 1 446 ? 6.857 -12.495 -61.925 1.00 47.09 446 LEU A CA 1
ATOM 3312 C C . LEU A 1 446 ? 7.314 -12.571 -63.383 1.00 47.09 446 LEU A C 1
ATOM 3314 O O . LEU A 1 446 ? 6.946 -11.759 -64.231 1.00 47.09 446 LEU A O 1
ATOM 3318 N N . ARG A 1 447 ? 8.189 -13.537 -63.657 1.00 49.16 447 ARG A N 1
ATOM 3319 C CA . ARG A 1 447 ? 8.600 -13.896 -65.009 1.00 49.16 447 ARG A CA 1
ATOM 3320 C C . ARG A 1 447 ? 7.388 -14.558 -65.668 1.00 49.16 447 ARG A C 1
ATOM 3322 O O . ARG A 1 447 ? 7.159 -15.745 -65.460 1.00 49.16 447 ARG A O 1
ATOM 3329 N N . ASN A 1 448 ? 6.595 -13.788 -66.414 1.00 51.09 448 ASN A N 1
ATOM 3330 C CA . ASN A 1 448 ? 5.626 -14.361 -67.347 1.00 51.09 448 ASN A CA 1
ATOM 3331 C C . ASN A 1 448 ? 6.420 -15.199 -68.354 1.00 51.09 448 ASN A C 1
ATOM 3333 O O . ASN A 1 448 ? 7.112 -14.652 -69.214 1.00 51.09 448 ASN A O 1
ATOM 3337 N N . TYR A 1 449 ? 6.391 -16.520 -68.182 1.00 51.25 449 TYR A N 1
ATOM 3338 C CA . TYR A 1 449 ? 6.806 -17.439 -69.232 1.00 51.25 449 TYR A CA 1
ATOM 3339 C C . TYR A 1 449 ? 5.732 -17.411 -70.334 1.00 51.25 449 TYR A C 1
ATOM 3341 O O . TYR A 1 449 ? 4.548 -17.392 -69.986 1.00 51.25 449 TYR A O 1
ATOM 3349 N N . PRO A 1 450 ? 6.136 -17.321 -71.614 1.00 60.97 450 PRO A N 1
ATOM 3350 C CA . PRO A 1 450 ? 5.224 -17.227 -72.752 1.00 60.97 450 PRO A CA 1
ATOM 3351 C C . PRO A 1 450 ? 4.366 -18.477 -72.952 1.00 60.97 450 PRO A C 1
ATOM 3353 O O . PRO A 1 450 ? 4.827 -19.582 -72.579 1.00 60.97 450 PRO A O 1
#

Nearest PDB structures (foldseek):
  2ill-assembly1_A  TM=4.307E-01  e=7.289E-06  Homo sapiens
  7s62-assembly1_A  TM=2.767E-01  e=2.755E-07  Xenopus laevis
  1ya5-assembly1_B  TM=3.150E-01  e=1.270E-05  Homo sapiens
  7q1y-assembly2_B  TM=2.467E-01  e=1.928E-04  Homo sapiens
  7q5z-assembly1_A  TM=2.245E-01  e=8.386E-05  Homo sapiens

Foldseek 3Di:
DFPPPPADPQDAEEEEDEPPPPQADPVGDGDQKAAACVVLYIYGYPDPPGPLRSLLRNLNSLVAAADQAPDPDHDPPRPCVQQPNQFLSFKDADPVVRDIRARHPAGDSRYPSTDYHHPVSVVSSQVSHPHPPVPPPPCPPPPADWAKKKKAKFFAPPWATGGPAFIDIDIDGPPPQQDQEDAQKKKFQAAPVRDGPHIHDDFCDDSDDGPPDSSTIDIGIHGHDPRRQWIFMGGNPHTRDIDGDDPDAKDKDWDPPQAAAEAELWDKDKTFMDMDDPVHFQKFKWKWKDQPQPPDTDTPDGRDRDRMDIDILNLAAWHQNMKMKMWMGSRTHIDMDMRNGGYTRDFDAKDKDWNDDAAAAEAEFQAKGKTAMWIAGNNAGTDFWQQKWKAKPQPGTQDGTRIGIRRGDDAAKIKIKIWGQDPVRHIDMDIHIYGYHDDDPDPPPPPPDD

Radius of gyration: 28.62 Å; Cα contacts (8 Å, |Δi|>4): 1072; chains: 1; bounding box: 58×50×110 Å